Protein AF-A0A2N5K3G8-F1 (afdb_monomer)

Structure (mmCIF, N/CA/C/O backbone):
data_AF-A0A2N5K3G8-F1
#
_entry.id   AF-A0A2N5K3G8-F1
#
loop_
_atom_site.group_PDB
_atom_site.id
_atom_site.type_symbol
_atom_site.label_atom_id
_atom_site.label_alt_id
_atom_site.label_comp_id
_atom_site.label_asym_id
_atom_site.label_entity_id
_atom_site.label_seq_id
_atom_site.pdbx_PDB_ins_code
_atom_site.Cartn_x
_atom_site.Cartn_y
_atom_site.Cartn_z
_atom_site.occupancy
_atom_site.B_iso_or_equiv
_atom_site.auth_seq_id
_atom_site.auth_comp_id
_atom_site.auth_asym_id
_atom_site.auth_atom_id
_atom_site.pdbx_PDB_model_num
ATOM 1 N N . MET A 1 1 ? 8.090 -14.685 31.778 1.00 27.84 1 MET A N 1
ATOM 2 C CA . MET A 1 1 ? 7.435 -14.568 30.461 1.00 27.84 1 MET A CA 1
ATOM 3 C C . MET A 1 1 ? 8.268 -13.608 29.645 1.00 27.84 1 MET A C 1
ATOM 5 O O . MET A 1 1 ? 8.287 -12.426 29.957 1.00 27.84 1 MET A O 1
ATOM 9 N N . THR A 1 2 ? 9.047 -14.143 28.714 1.00 22.61 2 THR A N 1
ATOM 10 C CA . THR A 1 2 ? 9.842 -13.381 27.748 1.00 22.61 2 THR A CA 1
ATO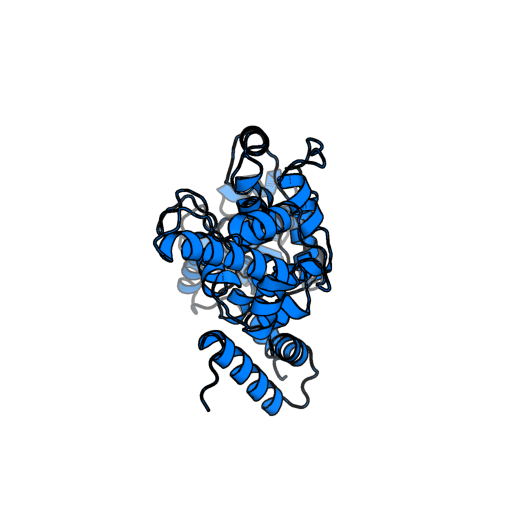M 11 C C . THR A 1 2 ? 8.922 -12.908 26.625 1.00 22.61 2 THR A C 1
ATOM 13 O O . THR A 1 2 ? 8.065 -13.664 26.178 1.00 22.61 2 THR A O 1
ATOM 16 N N . VAL A 1 3 ? 9.042 -11.638 26.238 1.00 23.36 3 VAL A N 1
ATOM 17 C CA . VAL A 1 3 ? 8.181 -10.997 25.232 1.00 23.36 3 VAL A CA 1
ATOM 18 C C . VAL A 1 3 ? 8.909 -11.044 23.890 1.00 23.36 3 VAL A C 1
ATOM 20 O O . VAL A 1 3 ? 10.042 -10.572 23.806 1.00 23.36 3 VAL A O 1
ATOM 23 N N . HIS A 1 4 ? 8.286 -11.604 22.853 1.00 27.48 4 HIS A N 1
ATOM 24 C CA . HIS A 1 4 ? 8.868 -11.673 21.509 1.00 27.48 4 HIS A CA 1
ATOM 25 C C . HIS A 1 4 ? 9.097 -10.246 20.968 1.00 27.48 4 HIS A C 1
ATOM 27 O O . HIS A 1 4 ? 8.243 -9.379 21.167 1.00 27.48 4 HIS A O 1
ATOM 33 N N . PRO A 1 5 ? 10.176 -9.958 20.213 1.00 25.81 5 PRO A N 1
ATOM 34 C CA . PRO A 1 5 ? 10.304 -8.665 19.531 1.00 25.81 5 PRO A CA 1
ATOM 35 C C . PRO A 1 5 ? 9.145 -8.372 18.562 1.00 25.81 5 PRO A C 1
ATOM 37 O O . PRO A 1 5 ? 8.788 -7.213 18.357 1.00 25.81 5 PRO A O 1
ATOM 40 N N . SER A 1 6 ? 8.500 -9.416 18.025 1.00 26.19 6 SER A N 1
ATOM 41 C CA . SER A 1 6 ? 7.255 -9.286 17.275 1.00 26.19 6 SER A CA 1
ATOM 42 C C . SER A 1 6 ? 6.063 -9.002 18.199 1.00 26.19 6 SER A C 1
ATOM 44 O O . SER A 1 6 ? 5.270 -8.151 17.836 1.00 26.19 6 SER A O 1
ATOM 46 N N . ASP A 1 7 ? 5.969 -9.552 19.416 1.00 27.27 7 ASP A N 1
ATOM 47 C CA . ASP A 1 7 ? 4.927 -9.207 20.409 1.00 27.27 7 ASP A CA 1
ATOM 48 C C . ASP A 1 7 ? 5.024 -7.748 20.886 1.00 27.27 7 ASP A C 1
ATOM 50 O O . ASP A 1 7 ? 4.000 -7.103 21.114 1.00 27.27 7 ASP A O 1
ATOM 54 N N . VAL A 1 8 ? 6.228 -7.168 20.956 1.00 27.50 8 VAL A N 1
ATOM 55 C CA . VAL A 1 8 ? 6.403 -5.715 21.176 1.00 27.50 8 VAL A CA 1
ATOM 56 C C . VAL A 1 8 ? 5.794 -4.894 20.017 1.00 27.50 8 VAL A C 1
ATOM 58 O O . VAL A 1 8 ? 5.363 -3.757 20.214 1.00 27.50 8 VAL A O 1
ATOM 61 N N . LEU A 1 9 ? 5.681 -5.483 18.819 1.00 24.11 9 LEU A N 1
ATOM 62 C CA . LEU A 1 9 ? 5.138 -4.879 17.591 1.00 24.11 9 LEU A CA 1
ATOM 63 C C . LEU A 1 9 ? 3.720 -5.381 17.198 1.00 24.11 9 LEU A C 1
ATOM 65 O O . LEU A 1 9 ? 3.090 -4.787 16.312 1.00 24.11 9 LEU A O 1
ATOM 69 N N . GLN A 1 10 ? 3.215 -6.441 17.843 1.00 25.53 10 GLN A N 1
ATOM 70 C CA . GLN A 1 10 ? 1.958 -7.166 17.565 1.00 25.53 10 GLN A CA 1
ATOM 71 C C . GLN A 1 10 ? 1.006 -7.234 18.776 1.00 25.53 10 GLN A C 1
ATOM 73 O O . GLN A 1 10 ? -0.175 -7.529 18.604 1.00 25.53 10 GLN A O 1
ATOM 78 N N . GLY A 1 11 ? 1.457 -6.888 19.990 1.00 22.05 11 GLY A N 1
ATOM 79 C CA . GLY A 1 11 ? 0.611 -6.777 21.192 1.00 22.05 11 GLY A CA 1
ATOM 80 C C . GLY A 1 11 ? -0.488 -5.707 21.086 1.00 22.05 11 GLY A C 1
ATOM 81 O O . GLY A 1 11 ? -1.426 -5.671 21.879 1.00 22.05 11 GLY A O 1
ATOM 82 N N . TYR A 1 12 ? -0.408 -4.870 20.052 1.00 27.14 12 TYR A N 1
ATOM 83 C CA . TYR A 1 12 ? -1.531 -4.157 19.454 1.00 27.14 12 TYR A CA 1
ATOM 84 C C . TYR A 1 12 ? -1.728 -4.700 18.033 1.00 27.14 12 TYR A C 1
ATOM 86 O O . TYR A 1 12 ? -0.719 -4.949 17.382 1.00 27.14 12 TYR A O 1
ATOM 94 N N . ARG A 1 13 ? -2.979 -4.709 17.523 1.00 30.67 13 ARG A N 1
ATOM 95 C CA . ARG A 1 13 ? -3.429 -4.886 16.105 1.00 30.67 13 ARG A CA 1
ATOM 96 C C . ARG A 1 13 ? -4.174 -6.205 15.797 1.00 30.67 13 ARG A C 1
ATOM 98 O O . ARG A 1 13 ? -3.606 -7.121 15.216 1.00 30.67 13 ARG A O 1
ATOM 105 N N . ILE A 1 14 ? -5.501 -6.230 15.979 1.00 25.20 14 ILE A N 1
ATOM 106 C CA . ILE A 1 14 ? -6.394 -7.138 15.220 1.00 25.20 14 ILE A CA 1
ATOM 107 C C . ILE A 1 14 ? -7.606 -6.364 14.671 1.00 25.20 14 ILE A C 1
ATOM 109 O O . ILE A 1 14 ? -8.130 -5.457 15.309 1.00 25.20 14 ILE A O 1
ATOM 113 N N . GLY A 1 15 ? -8.046 -6.726 13.459 1.00 25.48 15 GLY A N 1
ATOM 114 C CA . GLY A 1 15 ? -9.454 -6.647 13.039 1.00 25.48 15 GLY A CA 1
ATOM 115 C C . GLY A 1 15 ? -9.999 -5.274 12.630 1.00 25.48 15 GLY A C 1
ATOM 116 O O . GLY A 1 15 ? -10.398 -4.493 13.487 1.00 25.48 15 GLY A O 1
ATOM 117 N N . SER A 1 16 ? -10.030 -4.975 11.327 1.00 27.02 16 SER A N 1
ATOM 118 C CA . SER A 1 16 ? -10.659 -3.783 10.723 1.00 27.02 16 SER A CA 1
ATOM 119 C C . SER A 1 16 ? -11.930 -4.163 10.024 1.00 27.02 16 SER A C 1
ATOM 121 O O . SER A 1 16 ? -11.991 -5.214 9.395 1.00 27.02 16 SER A O 1
ATOM 123 N N . ARG A 1 17 ? -12.883 -3.240 10.021 1.00 23.84 17 ARG A N 1
ATOM 124 C CA . ARG A 1 17 ? -14.010 -3.278 9.107 1.00 23.84 17 ARG A CA 1
ATOM 125 C C . ARG A 1 17 ? -14.472 -1.802 8.952 1.00 23.84 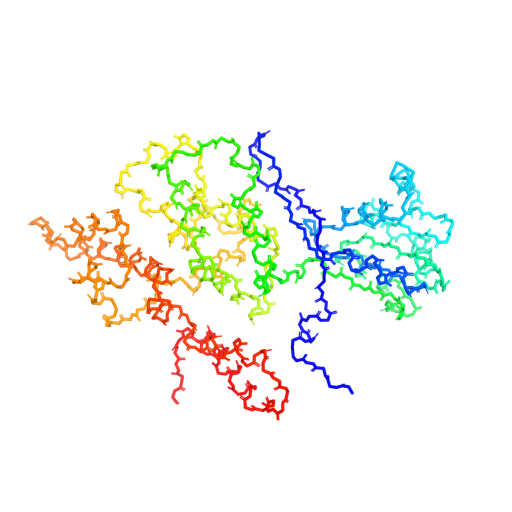17 ARG A C 1
ATOM 127 O O . ARG A 1 17 ? -14.810 -1.163 9.937 1.00 23.84 17 ARG A O 1
ATOM 134 N N . GLN A 1 18 ? -14.366 -1.268 7.727 1.00 23.83 18 GLN A N 1
ATOM 135 C CA . GLN A 1 18 ? -14.719 0.074 7.180 1.00 23.83 18 GLN A CA 1
ATOM 136 C C . GLN A 1 18 ? -14.379 1.389 7.927 1.00 23.83 18 GLN A C 1
ATOM 138 O O . GLN A 1 18 ? -15.110 1.831 8.814 1.00 23.83 18 GLN A O 1
ATOM 143 N N . ALA A 1 19 ? -13.463 2.175 7.354 1.00 24.23 19 ALA A N 1
ATOM 144 C CA . ALA A 1 19 ? -13.886 3.501 6.902 1.00 24.23 19 ALA A CA 1
ATOM 145 C C . ALA A 1 19 ? -13.301 3.883 5.526 1.00 24.23 19 ALA A C 1
ATOM 147 O O . ALA A 1 19 ? -12.289 3.368 5.060 1.00 24.23 19 ALA A O 1
ATOM 148 N N . VAL A 1 20 ? -14.084 4.737 4.875 1.00 22.28 20 VAL A N 1
ATOM 149 C CA . VAL A 1 20 ? -14.059 5.336 3.529 1.00 22.28 20 VAL A CA 1
ATOM 150 C C . VAL A 1 20 ? -14.807 6.664 3.792 1.00 22.28 20 VAL A C 1
ATOM 152 O O . VAL A 1 20 ? -15.703 6.666 4.634 1.00 22.28 20 VAL A O 1
ATOM 155 N N . VAL A 1 21 ? -14.493 7.853 3.288 1.00 25.22 21 VAL A N 1
ATOM 156 C CA . VAL A 1 21 ? -14.106 8.337 1.949 1.00 25.22 21 VAL A CA 1
ATOM 157 C C . VAL A 1 21 ? -13.041 9.463 2.165 1.00 25.22 21 VAL A C 1
ATOM 159 O O . VAL A 1 21 ? -12.707 9.756 3.314 1.00 25.22 21 VAL A O 1
ATOM 162 N N . GLU A 1 22 ? -12.373 10.109 1.200 1.00 21.44 22 GLU A N 1
ATOM 163 C CA . GLU A 1 22 ? -12.615 10.289 -0.236 1.00 21.44 22 GLU A CA 1
ATOM 164 C C . GLU A 1 22 ? -11.333 10.144 -1.082 1.00 21.44 22 GLU A C 1
ATOM 166 O O . GLU A 1 22 ? -10.249 10.531 -0.655 1.00 21.44 22 GLU A O 1
ATOM 171 N N . LEU A 1 23 ? -11.497 9.625 -2.302 1.00 20.62 23 LEU A N 1
ATOM 172 C CA . LEU A 1 23 ? -11.281 10.352 -3.560 1.00 20.62 23 LEU A CA 1
ATOM 173 C C . LEU A 1 23 ? -12.506 9.988 -4.413 1.00 20.62 23 LEU A C 1
ATOM 175 O O . LEU A 1 23 ? -12.614 8.849 -4.865 1.00 20.62 23 LEU A O 1
ATOM 179 N N . GLN A 1 24 ? -13.481 10.891 -4.544 1.00 21.73 24 GLN A N 1
ATOM 180 C CA . GLN A 1 24 ? -14.701 10.643 -5.320 1.00 21.73 24 GLN A CA 1
ATOM 181 C C . GLN A 1 24 ? -14.729 11.497 -6.588 1.00 21.73 24 GLN A C 1
ATOM 183 O O . GLN A 1 24 ? -14.830 12.718 -6.528 1.00 21.73 24 GLN A O 1
ATOM 188 N N . GLN A 1 25 ? -14.784 10.830 -7.741 1.00 23.30 25 GLN A N 1
ATOM 189 C CA . GLN A 1 25 ? -15.831 11.173 -8.704 1.00 23.30 25 GLN A CA 1
ATOM 190 C C . GLN A 1 25 ? -17.082 10.364 -8.329 1.00 23.30 25 GLN A C 1
ATOM 192 O O . GLN A 1 25 ? -16.969 9.241 -7.834 1.00 23.30 25 GLN A O 1
ATOM 197 N N . ALA A 1 26 ? -18.263 10.956 -8.505 1.00 23.45 26 ALA A N 1
ATOM 198 C CA . ALA A 1 26 ? -19.491 10.617 -7.772 1.00 23.45 26 ALA A CA 1
ATOM 199 C C . ALA A 1 26 ? -20.151 9.250 -8.089 1.00 23.45 26 ALA A C 1
ATOM 201 O O . ALA A 1 26 ? -21.279 9.011 -7.667 1.00 23.45 26 ALA A O 1
ATOM 202 N N . GLU A 1 27 ? -19.478 8.355 -8.817 1.00 23.03 27 GLU A N 1
ATOM 203 C CA . GLU A 1 27 ? -20.094 7.173 -9.447 1.00 23.03 27 GLU A CA 1
ATOM 204 C C . GLU A 1 27 ? -19.500 5.820 -8.998 1.00 23.03 27 GLU A C 1
ATOM 206 O O . GLU A 1 27 ? -20.028 4.771 -9.362 1.00 23.03 27 GLU A O 1
ATOM 211 N N . TYR A 1 28 ? -18.439 5.803 -8.176 1.00 26.39 28 TYR A N 1
ATOM 212 C CA . TYR A 1 28 ? -17.702 4.569 -7.849 1.00 26.39 28 TYR A CA 1
ATOM 213 C C . TYR A 1 28 ? -17.958 4.025 -6.423 1.00 26.39 28 TYR A C 1
ATOM 215 O O . TYR A 1 28 ? -17.823 4.775 -5.451 1.00 26.39 28 TYR A O 1
ATOM 223 N N . PRO A 1 29 ? -18.280 2.721 -6.241 1.00 26.62 29 PRO A N 1
ATOM 224 C CA . PRO A 1 29 ? -18.580 2.165 -4.917 1.00 26.62 29 PRO A CA 1
ATOM 225 C C . PRO A 1 29 ? -17.340 1.734 -4.113 1.00 26.62 29 PRO A C 1
ATOM 227 O O . PRO A 1 29 ? -16.322 1.313 -4.660 1.00 26.62 29 PRO A O 1
ATOM 230 N N . ALA A 1 30 ? -17.475 1.749 -2.785 1.00 28.22 30 ALA A N 1
ATOM 231 C CA . ALA A 1 30 ? -16.418 1.414 -1.829 1.00 28.22 30 ALA A CA 1
ATOM 232 C C . ALA 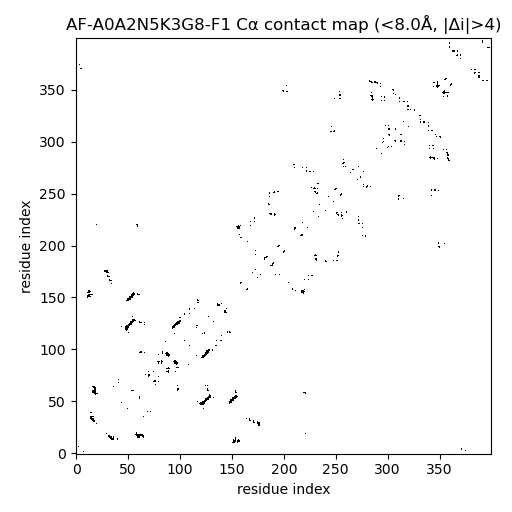A 1 30 ? -15.874 -0.031 -1.923 1.00 28.22 30 ALA A C 1
ATOM 234 O O . ALA A 1 30 ? -16.609 -0.987 -2.181 1.00 28.22 30 ALA A O 1
ATOM 235 N N . ILE A 1 31 ? -14.582 -0.180 -1.605 1.00 28.86 31 ILE A N 1
ATOM 236 C CA . ILE A 1 31 ? -13.894 -1.460 -1.370 1.00 28.86 31 ILE A CA 1
ATOM 237 C C . ILE A 1 31 ? -14.035 -1.864 0.106 1.00 28.86 31 ILE A C 1
ATOM 239 O O . ILE A 1 31 ? -13.958 -1.024 1.006 1.00 28.86 31 ILE A O 1
ATOM 243 N N . HIS A 1 32 ? -14.234 -3.158 0.370 1.00 34.91 32 HIS A N 1
ATOM 244 C CA . HIS A 1 32 ? -14.382 -3.714 1.718 1.00 34.91 32 HIS A CA 1
ATOM 245 C C . HIS A 1 32 ? -13.476 -4.931 1.908 1.00 34.91 32 HIS A C 1
ATOM 247 O O . HIS A 1 32 ? -13.336 -5.746 1.001 1.00 34.91 32 HIS A O 1
ATOM 253 N N . ILE A 1 33 ? -12.871 -5.040 3.093 1.00 34.97 33 ILE A N 1
ATOM 254 C CA . ILE A 1 33 ? -11.883 -6.066 3.441 1.00 34.97 33 ILE A CA 1
ATOM 255 C C . ILE A 1 33 ? -12.229 -6.627 4.824 1.00 34.97 33 ILE A C 1
ATOM 257 O O . ILE A 1 33 ? -12.564 -5.859 5.731 1.00 34.97 33 ILE A O 1
ATOM 261 N N . ASP A 1 34 ? -12.159 -7.950 4.974 1.00 39.31 34 ASP A N 1
ATOM 262 C CA . ASP A 1 34 ? -12.695 -8.677 6.126 1.00 39.31 34 ASP A CA 1
ATOM 263 C C . ASP A 1 34 ? -11.615 -9.334 6.998 1.00 39.31 34 ASP A C 1
ATOM 265 O O . ASP A 1 34 ? -11.196 -10.469 6.769 1.00 39.31 34 ASP A O 1
ATOM 269 N N . PHE A 1 35 ? -11.163 -8.618 8.023 1.00 44.94 35 PHE A N 1
ATOM 270 C CA . PHE A 1 35 ? -10.163 -9.119 8.967 1.00 44.94 35 PHE A CA 1
ATOM 271 C C . PHE A 1 35 ? -10.819 -9.943 10.096 1.00 44.94 35 PHE A C 1
ATOM 273 O O . PHE A 1 35 ? -12.007 -9.789 10.360 1.00 44.94 35 PHE A O 1
ATOM 280 N N . LYS A 1 36 ? -10.039 -10.760 10.831 1.00 46.41 36 LYS A N 1
ATOM 281 C CA . LYS A 1 36 ? -10.483 -11.703 11.899 1.00 46.41 36 LYS A CA 1
ATOM 282 C C . LYS A 1 36 ? -11.096 -11.070 13.182 1.00 46.41 36 LYS A C 1
ATOM 284 O O . LYS A 1 36 ? -10.902 -11.565 14.287 1.00 46.41 36 LYS A O 1
ATOM 289 N N . VAL A 1 37 ? -11.873 -9.996 13.048 1.00 48.41 37 VAL A N 1
ATOM 290 C CA . VAL A 1 37 ? -12.645 -9.297 14.096 1.00 48.41 37 VAL A CA 1
ATOM 291 C C . VAL A 1 37 ? -13.553 -10.241 14.883 1.00 48.41 37 VAL A C 1
ATOM 293 O O . VAL A 1 37 ? -13.728 -10.071 16.084 1.00 48.41 37 VAL A O 1
ATOM 296 N N . LEU A 1 38 ? -14.121 -11.248 14.216 1.00 46.41 38 LEU A N 1
ATOM 297 C CA . LEU A 1 38 ? -15.030 -12.216 14.833 1.00 46.41 38 LEU A CA 1
ATOM 298 C C . LEU A 1 38 ? -14.368 -12.999 15.985 1.00 46.41 38 LEU A C 1
ATOM 300 O O . LEU A 1 38 ? -15.057 -13.376 16.927 1.00 46.41 38 LEU A O 1
ATOM 304 N N . GLY A 1 39 ? -13.037 -13.168 15.967 1.00 50.44 39 GLY A N 1
ATOM 305 C CA . GLY A 1 39 ? -12.293 -13.739 17.097 1.00 50.44 39 GLY A CA 1
ATOM 306 C C . GLY A 1 39 ? -12.338 -12.847 18.340 1.00 50.44 39 GLY A C 1
ATOM 307 O O . GLY A 1 39 ? -12.640 -13.328 19.424 1.00 50.44 39 GLY A O 1
ATOM 308 N N . LEU A 1 40 ? -12.168 -11.531 18.168 1.00 52.16 40 LEU A N 1
ATOM 309 C CA . LEU A 1 40 ? -12.298 -10.559 19.259 1.00 52.16 40 LEU A CA 1
ATOM 310 C C . LEU A 1 40 ? -13.714 -10.564 19.856 1.00 52.16 40 LEU A C 1
ATOM 312 O O . LEU A 1 40 ? -13.871 -10.459 21.067 1.00 52.16 40 LEU A O 1
ATOM 316 N N . ILE A 1 41 ? -14.748 -10.693 19.018 1.00 51.56 41 ILE A N 1
ATOM 317 C CA . ILE A 1 41 ? -16.139 -10.799 19.484 1.00 51.56 41 ILE A CA 1
ATOM 318 C C . ILE A 1 41 ? -16.311 -12.036 20.376 1.00 51.56 41 ILE A C 1
ATOM 320 O O . ILE A 1 41 ? -16.908 -11.936 21.448 1.00 51.56 41 ILE A O 1
ATOM 324 N N . HIS A 1 42 ? -15.727 -13.169 19.978 1.00 53.72 42 HIS A N 1
ATOM 325 C CA . HIS A 1 42 ? -15.722 -14.381 20.790 1.00 53.72 42 HIS A CA 1
ATOM 326 C C . HIS A 1 42 ? -14.945 -14.190 22.104 1.00 53.72 42 HIS A C 1
ATOM 328 O O . HIS A 1 42 ? -15.462 -14.533 23.162 1.00 53.72 42 HIS A O 1
ATOM 334 N N . ASP A 1 43 ? -13.761 -13.570 22.076 1.00 57.84 43 ASP A N 1
ATOM 335 C CA . ASP A 1 43 ? -12.966 -13.294 23.282 1.00 57.84 43 ASP A CA 1
ATOM 336 C C . ASP A 1 43 ? -13.705 -12.386 24.281 1.00 57.84 43 ASP A C 1
ATOM 338 O O . ASP A 1 43 ? -13.699 -12.665 25.481 1.00 57.84 43 ASP A O 1
ATOM 342 N N . ILE A 1 44 ? -14.395 -11.341 23.800 1.00 56.62 44 ILE A N 1
ATOM 343 C CA . ILE A 1 44 ? -15.231 -10.451 24.627 1.00 56.62 44 ILE A CA 1
ATOM 344 C C . ILE A 1 44 ? -16.382 -11.234 25.280 1.00 56.62 44 ILE A C 1
ATOM 346 O O . ILE A 1 44 ? -16.674 -11.033 26.458 1.00 56.62 44 ILE A O 1
ATOM 350 N N . GLN A 1 45 ? -17.027 -12.141 24.539 1.00 56.25 45 GLN A N 1
ATOM 351 C CA . GLN A 1 45 ? -18.118 -12.977 25.056 1.00 56.25 45 GLN A CA 1
ATOM 352 C C . GLN A 1 45 ? -17.630 -14.026 26.069 1.00 56.25 45 GLN A C 1
ATOM 354 O O . GLN A 1 45 ? -18.293 -14.255 27.079 1.00 56.25 45 GLN A O 1
ATOM 359 N N . GLN A 1 46 ? -16.469 -14.645 25.833 1.00 59.62 46 GLN A N 1
ATOM 360 C CA . GLN A 1 46 ? -15.885 -15.667 26.712 1.00 59.62 46 GLN A CA 1
ATOM 361 C C . GLN A 1 46 ? -15.194 -15.076 27.958 1.00 59.62 46 GLN A C 1
ATOM 363 O O . GLN A 1 46 ? -14.875 -15.813 28.893 1.00 59.62 46 GLN A O 1
ATOM 368 N N . ARG A 1 47 ? -14.960 -13.756 28.005 1.00 59.44 47 ARG A N 1
ATOM 369 C CA . ARG A 1 47 ? -14.331 -13.045 29.136 1.00 59.44 47 ARG A CA 1
ATOM 370 C C . ARG A 1 47 ? -15.231 -11.918 29.672 1.00 59.44 47 ARG A C 1
ATOM 372 O O . ARG A 1 47 ? -14.881 -10.740 29.553 1.00 59.44 47 ARG A O 1
ATOM 379 N N . PRO A 1 48 ? -16.377 -12.252 30.300 1.00 53.06 48 PRO A N 1
ATOM 380 C CA . PRO A 1 48 ? -17.313 -11.260 30.824 1.00 53.06 48 PRO A CA 1
ATOM 381 C C . PRO A 1 48 ? -16.636 -10.289 31.805 1.00 53.06 48 PRO A C 1
ATOM 383 O O . PRO A 1 48 ? -16.002 -10.694 32.781 1.00 53.06 48 PRO A O 1
ATOM 386 N N . GLY A 1 49 ? -16.791 -8.985 31.554 1.00 54.62 49 GLY A N 1
ATOM 387 C CA . GLY A 1 49 ? -16.142 -7.919 32.323 1.00 54.62 49 GLY A CA 1
ATOM 388 C C . GLY A 1 49 ? -14.834 -7.376 31.738 1.00 54.62 49 GLY A C 1
ATOM 389 O O . GLY A 1 49 ? -14.140 -6.641 32.443 1.00 54.62 49 GLY A O 1
ATOM 390 N N . GLN A 1 50 ? -14.485 -7.711 30.489 1.00 64.06 50 GLN A N 1
ATOM 391 C CA . GLN A 1 50 ? -13.526 -6.925 29.710 1.00 64.06 50 GLN A CA 1
ATOM 392 C C . GLN A 1 50 ? -14.239 -5.788 28.972 1.00 64.06 50 GLN A C 1
ATOM 394 O O . GLN A 1 50 ? -15.183 -6.002 28.211 1.00 64.06 50 GLN A O 1
ATOM 399 N N . ALA A 1 51 ? -13.751 -4.570 29.183 1.00 73.00 51 ALA A N 1
ATOM 400 C CA . ALA A 1 51 ? -14.142 -3.414 28.392 1.00 73.00 51 ALA A CA 1
ATOM 401 C C . ALA A 1 51 ? -13.197 -3.258 27.192 1.00 73.00 51 ALA A C 1
ATOM 403 O O . ALA A 1 51 ? -12.021 -3.606 27.277 1.00 73.00 51 ALA A O 1
ATOM 404 N N . VAL A 1 52 ? -13.682 -2.706 26.083 1.00 75.06 52 VAL A N 1
ATOM 405 C CA . VAL A 1 52 ? -12.911 -2.520 24.851 1.00 75.06 52 VAL A CA 1
ATOM 406 C C . VAL A 1 52 ? -13.024 -1.083 24.365 1.00 75.06 52 VAL A C 1
ATOM 408 O O . VAL A 1 52 ? -14.118 -0.558 24.166 1.00 75.06 52 VAL A O 1
ATOM 411 N N . ILE A 1 53 ? -11.875 -0.456 24.124 1.00 74.88 53 ILE A N 1
ATOM 412 C CA . ILE A 1 53 ? -11.775 0.839 23.454 1.00 74.88 53 ILE A CA 1
ATOM 413 C C . ILE A 1 53 ? -11.210 0.613 22.050 1.00 74.88 53 ILE A C 1
ATOM 415 O O . ILE A 1 53 ? -10.064 0.193 21.896 1.00 74.88 53 ILE A O 1
ATOM 419 N N . LEU A 1 54 ? -11.994 0.928 21.020 1.00 74.00 54 LEU A N 1
ATOM 420 C CA . LEU A 1 54 ? -11.529 1.008 19.637 1.00 74.00 54 LEU A CA 1
ATOM 421 C C . LEU A 1 54 ? -11.010 2.427 19.380 1.00 74.00 54 LEU A C 1
ATOM 423 O O . LEU A 1 54 ? -11.775 3.390 19.450 1.00 74.00 54 LEU A O 1
ATOM 427 N N . THR A 1 55 ? -9.722 2.568 19.069 1.00 74.81 55 THR A N 1
ATOM 428 C CA . THR A 1 55 ? -9.084 3.870 18.807 1.00 74.81 55 THR A CA 1
ATOM 429 C C . THR A 1 55 ? -8.391 3.923 17.446 1.00 74.81 55 THR A C 1
ATOM 431 O O . THR A 1 55 ? -8.221 2.898 16.800 1.00 74.81 55 THR A O 1
ATOM 434 N N . GLY A 1 56 ? -8.048 5.111 16.957 1.00 65.50 56 GLY A N 1
ATOM 435 C CA . GLY A 1 56 ? -7.419 5.317 15.646 1.00 65.50 56 GLY A CA 1
ATOM 436 C C . GLY A 1 56 ? -7.891 6.604 14.972 1.00 65.50 56 GLY A C 1
ATOM 437 O O . GLY A 1 56 ? -8.662 7.371 15.548 1.00 65.50 56 GLY A O 1
ATOM 438 N N . THR A 1 57 ? -7.487 6.830 13.732 1.00 66.50 57 THR A N 1
ATOM 439 C CA . THR A 1 57 ? -7.831 7.997 12.909 1.00 66.50 57 THR A CA 1
ATOM 440 C C . THR A 1 57 ? -9.225 7.896 12.260 1.00 66.50 57 THR A C 1
ATOM 442 O O . THR A 1 57 ? -9.947 6.892 12.387 1.00 66.50 57 THR A O 1
ATOM 445 N N . ALA A 1 58 ? -9.639 8.966 11.574 1.00 60.88 58 ALA A N 1
ATOM 446 C CA . ALA A 1 58 ? -10.837 8.994 10.737 1.00 60.88 58 ALA A CA 1
ATOM 447 C C . ALA A 1 58 ? -10.585 8.228 9.419 1.00 60.88 58 ALA A C 1
ATOM 449 O O . ALA A 1 58 ? -10.093 8.773 8.431 1.00 60.88 58 ALA A O 1
ATOM 450 N N . GLY A 1 59 ? -10.901 6.932 9.421 1.00 56.06 59 GLY A N 1
ATOM 451 C CA . GLY A 1 59 ? -10.558 6.014 8.326 1.00 56.06 59 GLY A CA 1
ATOM 452 C C . GLY A 1 59 ? -10.444 4.543 8.743 1.00 56.06 59 GLY A C 1
ATOM 453 O O . GLY A 1 59 ? -10.620 3.656 7.915 1.00 56.06 59 GLY A O 1
ATOM 454 N N . ASP A 1 60 ? -10.242 4.259 10.034 1.00 57.38 60 ASP A N 1
ATOM 455 C CA . ASP A 1 60 ? -9.643 2.972 10.438 1.00 57.38 60 ASP A CA 1
ATOM 456 C C . ASP A 1 60 ? -10.595 1.827 10.829 1.00 57.38 60 ASP A C 1
ATOM 458 O O . ASP A 1 60 ? -10.142 0.742 11.216 1.00 57.38 60 ASP A O 1
ATOM 462 N N . GLY A 1 61 ? -11.913 2.026 10.753 1.00 63.53 61 GLY A N 1
ATOM 463 C CA . GLY A 1 61 ? -12.879 0.951 11.021 1.00 63.53 61 GLY A CA 1
ATOM 464 C C . GLY A 1 61 ? -13.701 1.026 12.303 1.00 63.53 61 GLY A C 1
ATOM 465 O O . GLY A 1 61 ? -14.527 0.149 12.522 1.00 63.53 61 GLY A O 1
ATOM 466 N N . LYS A 1 62 ? -13.507 2.030 13.166 1.00 73.56 62 LYS A N 1
ATOM 467 C CA . LYS A 1 62 ? -14.116 2.047 14.515 1.00 73.56 62 LYS A CA 1
ATOM 468 C C . LYS A 1 62 ? -15.633 1.827 14.493 1.00 73.56 62 LYS A C 1
ATOM 470 O O . LYS A 1 62 ? -16.135 0.881 15.090 1.00 73.56 62 LYS A O 1
ATOM 475 N N . THR A 1 63 ? -16.349 2.664 13.747 1.00 74.25 63 THR A N 1
ATOM 476 C CA . THR A 1 63 ? -17.815 2.714 13.763 1.00 74.25 63 THR A CA 1
ATOM 477 C C . THR A 1 63 ? -18.463 1.463 13.165 1.00 74.25 63 THR A C 1
ATOM 479 O O . THR A 1 63 ? -19.433 0.957 13.719 1.00 74.25 63 THR A O 1
ATOM 482 N N . TYR A 1 64 ? -17.933 0.911 12.068 1.00 71.19 64 TYR A N 1
ATOM 483 C CA . TYR A 1 64 ? -18.522 -0.282 11.449 1.00 71.19 64 TYR A CA 1
ATOM 484 C C . TYR A 1 64 ? -18.056 -1.590 12.106 1.00 71.19 64 TYR A C 1
ATOM 486 O O . TYR A 1 64 ? -18.854 -2.521 12.171 1.00 71.19 64 TYR A O 1
ATOM 494 N N . LEU A 1 65 ? -16.862 -1.657 12.714 1.00 68.75 65 LEU A N 1
ATOM 495 C CA . LEU A 1 65 ? -16.556 -2.712 13.695 1.00 68.75 65 LEU A CA 1
ATOM 496 C C . LEU A 1 65 ? -17.586 -2.727 14.821 1.00 68.75 65 LEU A C 1
ATOM 498 O O . LEU A 1 65 ? -18.116 -3.782 15.155 1.00 68.75 65 LEU A O 1
ATOM 502 N N . ALA A 1 66 ? -17.894 -1.554 15.374 1.00 77.50 66 ALA A N 1
ATOM 503 C CA . ALA A 1 66 ? -18.885 -1.434 16.426 1.00 77.50 66 ALA A CA 1
ATOM 504 C C . ALA A 1 66 ? -20.297 -1.807 15.941 1.00 77.50 66 ALA A C 1
ATOM 506 O O . ALA A 1 66 ? -21.016 -2.473 16.675 1.00 77.50 66 ALA A O 1
ATOM 507 N N . TYR A 1 67 ? -20.679 -1.506 14.693 1.00 79.81 67 TYR A N 1
ATOM 508 C CA . TYR A 1 67 ? -21.926 -2.031 14.117 1.00 79.81 67 TYR A CA 1
ATOM 509 C C . TYR A 1 67 ? -21.932 -3.555 13.965 1.00 79.81 67 TYR A C 1
ATOM 511 O O . TYR A 1 67 ? -22.955 -4.172 14.233 1.00 79.81 67 TYR A O 1
ATOM 519 N N . GLN A 1 68 ? -20.816 -4.174 13.573 1.00 71.50 68 GLN A N 1
ATOM 520 C CA . GLN A 1 68 ? -20.714 -5.636 13.509 1.00 71.50 68 GLN A CA 1
ATOM 521 C C . GLN A 1 68 ? -20.792 -6.275 14.901 1.00 71.50 68 GLN A C 1
ATOM 523 O O . GLN A 1 68 ? -21.442 -7.302 15.057 1.00 71.50 68 GLN A O 1
ATOM 528 N N . LEU A 1 69 ? -20.199 -5.643 15.919 1.00 74.50 69 LEU A N 1
ATOM 529 C CA . LEU A 1 69 ? -20.376 -6.010 17.327 1.00 74.50 69 LEU A CA 1
ATOM 530 C C . LEU A 1 69 ? -21.847 -5.893 17.763 1.00 74.50 69 LEU A C 1
ATOM 532 O O . LEU A 1 69 ? -22.381 -6.845 18.315 1.00 74.50 69 LEU A O 1
ATOM 536 N N . VAL A 1 70 ? -22.522 -4.776 17.470 1.00 82.69 70 VAL A N 1
ATOM 537 C CA . VAL A 1 70 ? -23.955 -4.555 17.763 1.00 82.69 70 VAL A CA 1
ATOM 538 C C . VAL A 1 70 ? -24.834 -5.633 17.119 1.00 82.69 70 VAL A C 1
ATOM 540 O O . VAL A 1 70 ? -25.646 -6.248 17.806 1.00 82.69 70 VAL A O 1
ATOM 543 N N . GLU A 1 71 ? -24.630 -5.904 15.827 1.00 80.88 71 GLU A N 1
ATOM 544 C CA . GLU A 1 71 ? -25.360 -6.930 15.072 1.00 80.88 71 GLU A CA 1
ATOM 545 C C . GLU A 1 71 ? -25.103 -8.341 15.643 1.00 80.88 71 GLU A C 1
ATOM 547 O O . GLU A 1 71 ? -26.043 -9.116 15.806 1.00 80.88 71 GLU A O 1
ATOM 552 N N . HIS A 1 72 ? -23.862 -8.666 16.025 1.00 75.12 72 HIS A N 1
ATOM 553 C CA . HIS A 1 72 ? -23.504 -9.975 16.591 1.00 75.12 72 HIS A CA 1
ATOM 554 C C . HIS A 1 72 ? -23.943 -10.164 18.055 1.00 75.12 72 HIS A C 1
ATOM 556 O O . HIS A 1 72 ? -24.137 -11.293 18.501 1.00 75.12 72 HIS A O 1
ATOM 562 N N . LEU A 1 73 ? -24.133 -9.074 18.803 1.00 78.38 73 LEU A N 1
ATOM 563 C CA . LEU A 1 73 ? -24.754 -9.080 20.133 1.00 78.38 73 LEU A CA 1
ATOM 564 C C . LEU A 1 73 ? -26.292 -9.170 20.070 1.00 78.38 73 LEU A C 1
ATOM 566 O O . LEU A 1 73 ? -26.934 -9.219 21.114 1.00 78.38 73 LEU A O 1
ATOM 570 N N . GLY A 1 74 ? -26.891 -9.185 18.871 1.00 83.75 74 GLY A N 1
ATOM 571 C CA . GLY A 1 74 ? -28.345 -9.231 18.687 1.00 83.75 74 GLY A CA 1
ATOM 572 C C . GLY A 1 74 ? -29.066 -7.931 19.066 1.00 83.75 74 GLY A C 1
ATOM 573 O O . GLY A 1 74 ? -30.276 -7.944 19.277 1.00 83.75 74 GLY A O 1
ATOM 574 N N . LEU A 1 75 ? -28.339 -6.815 19.169 1.00 87.06 75 LEU A N 1
ATOM 575 C CA . LEU A 1 75 ? -28.882 -5.522 19.582 1.00 87.06 75 LEU A CA 1
ATOM 576 C C . LEU A 1 75 ? -29.487 -4.767 18.391 1.00 87.06 75 LEU A C 1
ATOM 578 O O . LEU A 1 75 ? -28.912 -4.730 17.301 1.00 87.06 75 LEU A O 1
ATOM 582 N N . ASP A 1 76 ? -30.615 -4.085 18.610 1.00 88.94 76 ASP A N 1
ATOM 583 C CA . ASP A 1 76 ? -31.200 -3.214 17.588 1.00 88.94 76 ASP A CA 1
ATOM 584 C C . ASP A 1 76 ? -30.307 -1.983 17.354 1.00 88.94 76 ASP A C 1
ATOM 586 O O . ASP A 1 76 ? -30.225 -1.049 18.160 1.00 88.94 76 ASP A O 1
ATOM 590 N N . LYS A 1 77 ? -29.668 -1.966 16.185 1.00 86.88 77 LYS A N 1
ATOM 591 C CA . LYS A 1 77 ? -28.825 -0.879 15.686 1.00 86.88 77 LYS A CA 1
ATOM 592 C C . LYS A 1 77 ? -29.517 0.485 15.709 1.00 86.88 77 LYS A C 1
ATOM 594 O O . LYS A 1 77 ? -28.856 1.480 15.997 1.00 86.88 77 LYS A O 1
ATOM 599 N N . ALA A 1 78 ? -30.822 0.561 15.446 1.00 87.88 78 ALA A N 1
ATOM 600 C CA . ALA A 1 78 ? -31.570 1.816 15.487 1.00 87.88 78 ALA A CA 1
ATOM 601 C C . ALA A 1 78 ? -31.731 2.347 16.922 1.00 87.88 78 ALA A C 1
ATOM 603 O O . ALA A 1 78 ? -31.702 3.563 17.132 1.00 87.88 78 ALA A O 1
ATOM 604 N N . VAL A 1 79 ? -31.853 1.459 17.914 1.00 88.62 79 VAL A N 1
ATOM 605 C CA . VAL A 1 79 ? -31.885 1.822 19.340 1.00 88.62 79 VAL A CA 1
ATOM 606 C C . VAL A 1 79 ? -30.502 2.284 19.803 1.00 88.62 79 VAL A C 1
ATOM 608 O O . VAL A 1 79 ? -30.387 3.366 20.383 1.00 88.62 79 VAL A O 1
ATOM 611 N N . VAL A 1 80 ? -29.444 1.531 19.475 1.00 87.56 80 VAL A N 1
ATOM 612 C CA . VAL A 1 80 ? -28.059 1.899 19.824 1.00 87.56 80 VAL A CA 1
ATOM 613 C C . VAL A 1 80 ? -27.671 3.249 19.214 1.00 87.56 80 VAL A C 1
ATOM 615 O O . VAL A 1 80 ? -27.060 4.066 19.902 1.00 87.56 80 VAL A O 1
ATOM 618 N N . LEU A 1 81 ? -28.064 3.523 17.963 1.00 86.56 81 LEU A N 1
ATOM 619 C CA . LEU A 1 81 ? -27.829 4.808 17.293 1.00 86.56 81 LEU A CA 1
ATOM 620 C C . LEU A 1 81 ? -28.549 5.975 17.978 1.00 86.56 81 LEU A C 1
ATOM 622 O O . LEU A 1 81 ? -27.919 6.990 18.265 1.00 86.56 81 LEU A O 1
ATOM 626 N N . LYS A 1 82 ? -29.843 5.832 18.297 1.00 86.19 82 LYS A N 1
ATOM 627 C CA . LYS A 1 82 ? -30.603 6.877 19.011 1.00 86.19 82 LYS A CA 1
ATOM 628 C C . LYS A 1 82 ? -29.980 7.215 20.368 1.00 86.19 82 LYS A C 1
ATOM 630 O O . LYS A 1 82 ? -29.941 8.385 20.742 1.00 86.19 82 LYS A O 1
ATOM 635 N N . ALA A 1 83 ? -29.451 6.217 21.076 1.00 86.62 83 ALA A N 1
ATOM 636 C CA . ALA A 1 83 ? -28.806 6.409 22.373 1.00 86.62 83 ALA A CA 1
ATOM 637 C C . ALA A 1 83 ? -27.476 7.192 22.308 1.00 86.62 83 ALA A C 1
ATOM 639 O O . ALA A 1 83 ? -27.053 7.750 23.320 1.00 86.62 83 ALA A O 1
ATOM 640 N N . GLN A 1 84 ? -26.829 7.314 21.141 1.00 87.12 84 GLN A N 1
ATOM 641 C CA . GLN A 1 84 ? -25.576 8.077 21.019 1.00 87.12 84 GLN A CA 1
ATOM 642 C C . GLN A 1 84 ? -25.768 9.571 21.316 1.00 87.12 84 GLN A C 1
ATOM 644 O O . GLN A 1 84 ? -24.915 10.184 21.956 1.00 87.12 84 GLN A O 1
ATOM 649 N N . HIS A 1 85 ? -26.932 10.139 20.976 1.00 79.50 85 HIS A N 1
ATOM 650 C CA . HIS A 1 85 ? -27.290 11.517 21.341 1.00 79.50 85 HIS A CA 1
ATOM 651 C C . HIS A 1 85 ? -27.398 11.746 22.863 1.00 79.50 85 HIS A C 1
ATOM 653 O O . HIS A 1 85 ? -27.368 12.889 23.309 1.00 79.50 85 HIS A O 1
ATOM 659 N N . LEU A 1 86 ? -27.499 10.673 23.659 1.00 78.69 86 LEU A N 1
ATOM 660 C CA . LEU A 1 86 ? -27.575 10.683 25.125 1.00 78.69 86 LEU A CA 1
ATOM 661 C C . LEU A 1 86 ? -26.268 10.182 25.783 1.00 78.69 86 LEU A C 1
ATOM 663 O O . LEU A 1 86 ? -26.256 9.768 26.945 1.00 78.69 86 LEU A O 1
ATOM 667 N N . GLY A 1 87 ? -25.152 10.196 25.043 1.00 76.69 87 GLY A N 1
ATOM 668 C CA . GLY A 1 87 ? -23.840 9.774 25.545 1.00 76.69 87 GLY A CA 1
ATOM 669 C C . GLY A 1 87 ? -23.653 8.255 25.632 1.00 76.69 87 GLY A C 1
ATOM 670 O O . GLY A 1 87 ? -22.931 7.783 26.512 1.00 76.69 87 GLY A O 1
ATOM 671 N N . GLY A 1 88 ? -24.316 7.503 24.751 1.00 86.75 88 GLY A N 1
ATOM 672 C CA . GLY A 1 88 ? -24.117 6.065 24.562 1.00 86.75 88 GLY A CA 1
ATOM 673 C C . GLY A 1 88 ? -25.294 5.198 25.019 1.00 86.75 88 GLY A C 1
ATOM 674 O O . GLY A 1 88 ? -26.093 5.578 25.879 1.00 86.75 88 GLY A O 1
ATOM 675 N N . TYR A 1 89 ? -25.378 4.006 24.429 1.00 89.81 89 TYR A N 1
ATOM 676 C CA . TYR A 1 89 ? -26.308 2.940 24.809 1.00 89.81 89 TYR A CA 1
ATOM 677 C C . TYR A 1 89 ? -25.887 2.319 26.146 1.00 89.81 89 TYR A C 1
ATOM 679 O O . TYR A 1 89 ? -24.698 2.109 26.367 1.00 89.81 89 TYR A O 1
ATOM 687 N N . ASP A 1 90 ? -26.843 2.053 27.039 1.00 90.75 90 ASP A N 1
ATOM 688 C CA . ASP A 1 90 ? -26.597 1.714 28.451 1.00 90.75 90 ASP A CA 1
ATOM 689 C C . ASP A 1 90 ? -27.784 0.901 29.005 1.00 90.75 90 ASP A C 1
ATOM 691 O O . ASP A 1 90 ? -28.663 1.439 29.676 1.00 90.75 90 ASP A O 1
ATOM 695 N N . GLN A 1 91 ? -27.874 -0.376 28.624 1.00 86.81 91 GLN A N 1
ATOM 696 C CA . GLN A 1 91 ? -28.976 -1.288 28.975 1.00 86.81 91 GLN A CA 1
ATOM 697 C C . GLN A 1 91 ? -28.450 -2.723 29.128 1.00 86.81 91 GLN A C 1
ATOM 699 O O . GLN A 1 91 ? -27.413 -3.059 28.562 1.00 86.81 91 GLN A O 1
ATOM 704 N N . ASP A 1 92 ? -29.137 -3.554 29.917 1.00 83.06 92 ASP A N 1
ATOM 705 C CA . ASP A 1 92 ? -28.926 -5.011 30.030 1.00 83.06 92 ASP A CA 1
ATOM 706 C C . ASP A 1 92 ? -27.466 -5.471 30.240 1.00 83.06 92 ASP A C 1
ATOM 708 O O . ASP A 1 92 ? -27.019 -6.487 29.715 1.00 83.06 92 ASP A O 1
ATOM 712 N N . GLY A 1 93 ? -26.691 -4.711 31.023 1.00 82.31 93 GLY A N 1
ATOM 713 C CA . GLY A 1 93 ? -25.278 -5.019 31.290 1.00 82.31 93 GLY A CA 1
ATOM 714 C C . GLY A 1 93 ? -24.325 -4.707 30.126 1.00 82.31 93 GLY A C 1
ATOM 715 O O . GLY A 1 93 ? -23.149 -5.068 30.182 1.00 82.31 93 GLY A O 1
ATOM 716 N N . VAL A 1 94 ? -24.798 -3.994 29.103 1.00 86.12 94 VAL A N 1
ATOM 717 C CA . VAL A 1 94 ? -24.030 -3.557 27.933 1.00 86.12 94 VAL A CA 1
ATOM 718 C C . VAL A 1 94 ? -23.901 -2.029 27.922 1.00 86.12 94 VAL A C 1
ATOM 720 O O . VAL A 1 94 ? -24.853 -1.311 28.222 1.00 86.12 94 VAL A O 1
ATOM 723 N N . TYR A 1 95 ? -22.717 -1.499 27.608 1.00 89.94 95 TYR A N 1
ATOM 724 C CA . TYR A 1 95 ? -22.497 -0.085 27.284 1.00 89.94 95 TYR A CA 1
ATOM 725 C C . TYR A 1 95 ? -21.856 0.057 25.902 1.00 89.94 95 TYR A C 1
ATOM 727 O O . TYR A 1 95 ? -20.872 -0.628 25.624 1.00 89.94 95 TYR A O 1
ATOM 735 N N . ILE A 1 96 ? -22.382 0.942 25.050 1.00 89.19 96 ILE A N 1
ATOM 736 C CA . ILE A 1 96 ? -21.822 1.216 23.715 1.00 89.19 96 ILE A CA 1
ATOM 737 C C . ILE A 1 96 ? -21.832 2.721 23.415 1.00 89.19 96 ILE A C 1
ATOM 739 O O . ILE A 1 96 ? -22.889 3.302 23.145 1.00 89.19 96 ILE A O 1
ATOM 743 N N . ASP A 1 97 ? -20.642 3.322 23.379 1.00 90.62 97 ASP A N 1
ATOM 744 C CA . ASP A 1 97 ? -20.384 4.655 22.821 1.00 90.62 97 ASP A CA 1
ATOM 745 C C . ASP A 1 97 ? -19.702 4.495 21.449 1.00 90.62 97 ASP A C 1
ATOM 747 O O . ASP A 1 97 ? -18.580 3.992 21.340 1.00 90.62 97 ASP A O 1
ATOM 751 N N . LEU A 1 98 ? -20.415 4.857 20.381 1.00 86.75 98 LEU A N 1
ATOM 752 C CA . LEU A 1 98 ? -19.990 4.703 18.987 1.00 86.75 98 LEU A CA 1
ATOM 753 C C . LEU A 1 98 ? -19.142 5.877 18.482 1.00 86.75 98 LEU A C 1
ATOM 755 O O . LEU A 1 98 ? -18.480 5.726 17.451 1.00 86.75 98 LEU A O 1
ATOM 759 N N . ASP A 1 99 ? -19.151 7.019 19.178 1.00 83.81 99 ASP A N 1
ATOM 760 C CA . ASP A 1 99 ? -18.274 8.148 18.873 1.00 83.81 99 ASP A CA 1
ATOM 761 C C . ASP A 1 99 ? -18.062 9.073 20.086 1.00 83.81 99 ASP A C 1
ATOM 763 O O . ASP A 1 99 ? -18.768 10.064 20.322 1.00 83.81 99 ASP A O 1
ATOM 767 N N . LEU A 1 100 ? -16.980 8.805 20.816 1.00 83.56 100 LEU A N 1
ATOM 768 C CA . LEU A 1 100 ? -16.481 9.671 21.880 1.00 83.56 100 LEU A CA 1
ATOM 769 C C . LEU A 1 100 ? -16.129 11.082 21.371 1.00 83.56 100 LEU A C 1
ATOM 771 O O . LEU A 1 100 ? -16.150 12.051 22.132 1.00 83.56 100 LEU A O 1
ATOM 775 N N . SER A 1 101 ? -15.806 11.207 20.083 1.00 76.62 101 SER A N 1
ATOM 776 C CA . SER A 1 101 ? -15.322 12.434 19.443 1.00 76.62 101 SER A CA 1
ATOM 777 C C . SER A 1 101 ? -16.454 13.375 19.028 1.00 76.62 101 SER A C 1
ATOM 779 O O . SER A 1 101 ? -16.201 14.566 18.865 1.00 76.62 101 SER A O 1
ATOM 781 N N . ALA A 1 102 ? -17.695 12.885 18.932 1.00 73.50 102 ALA A N 1
ATOM 782 C CA . ALA A 1 102 ? -18.874 13.670 18.554 1.00 73.50 102 ALA A CA 1
ATOM 783 C C . ALA A 1 102 ? -19.332 14.696 19.616 1.00 73.50 102 ALA A C 1
ATOM 785 O O . ALA A 1 102 ? -20.333 15.384 19.421 1.00 73.50 102 ALA A O 1
ATOM 786 N N . GLY A 1 103 ? -18.634 14.816 20.753 1.00 73.38 103 GLY A N 1
ATOM 787 C CA . GLY A 1 103 ? -18.994 15.758 21.811 1.00 73.38 103 GLY A CA 1
ATOM 788 C C . GLY A 1 103 ? -17.863 16.073 22.790 1.00 73.38 103 GLY A C 1
ATOM 789 O O . GLY A 1 103 ? -16.795 15.457 22.785 1.00 73.38 103 GLY A O 1
ATOM 790 N N . ALA A 1 104 ? -18.110 17.049 23.664 1.00 81.19 104 ALA A N 1
ATOM 791 C CA . ALA A 1 104 ? -17.186 17.404 24.734 1.00 81.19 104 ALA A CA 1
ATOM 792 C C . ALA A 1 104 ? -17.018 16.252 25.746 1.00 81.19 104 ALA A C 1
ATOM 794 O O . ALA A 1 104 ? -17.957 15.503 26.028 1.00 81.19 104 ALA A O 1
ATOM 795 N N . LEU A 1 105 ? -15.820 16.141 26.328 1.00 84.62 105 LEU A N 1
ATOM 796 C CA . LEU A 1 105 ? -15.582 15.319 27.514 1.00 84.62 105 LEU A CA 1
ATOM 797 C C . LEU A 1 105 ? -15.903 16.169 28.744 1.00 84.62 105 LEU A C 1
ATOM 799 O O . LEU A 1 105 ? -15.033 16.822 29.310 1.00 84.62 105 LEU A O 1
ATOM 803 N N . THR A 1 106 ? -17.183 16.216 29.111 1.00 87.44 106 THR A N 1
ATOM 804 C CA . THR A 1 106 ? -17.614 16.816 30.379 1.00 87.44 106 THR A CA 1
ATOM 805 C C . THR A 1 106 ? -17.237 15.902 31.543 1.00 87.44 106 THR A C 1
ATOM 807 O O . THR A 1 106 ? -17.164 14.682 31.381 1.00 87.44 106 THR A O 1
ATOM 810 N N . ASP A 1 107 ? -17.061 16.456 32.742 1.00 85.88 107 ASP A N 1
ATOM 811 C CA . ASP A 1 107 ? -16.689 15.671 33.932 1.00 85.88 107 ASP A CA 1
ATOM 812 C C . ASP A 1 107 ? -17.767 14.643 34.321 1.00 85.88 107 ASP A C 1
ATOM 814 O O . ASP A 1 107 ? -17.499 13.648 34.990 1.00 85.88 107 ASP A O 1
ATOM 818 N N . GLU A 1 108 ? -19.012 14.856 33.892 1.00 84.81 108 GLU A N 1
ATOM 819 C CA . GLU A 1 108 ? -20.080 13.860 33.966 1.00 84.81 108 GLU A CA 1
ATOM 820 C C . GLU A 1 108 ? -19.852 12.698 32.987 1.00 84.81 108 GLU A C 1
ATOM 822 O O . GLU A 1 108 ? -19.870 11.543 33.414 1.00 84.81 108 GLU A O 1
ATOM 827 N N . ARG A 1 109 ? -19.554 12.976 31.706 1.00 86.75 109 ARG A N 1
ATOM 828 C CA . ARG A 1 109 ? -19.258 11.932 30.708 1.00 86.75 109 ARG A CA 1
ATOM 829 C C . ARG A 1 109 ? -17.999 11.149 31.084 1.00 86.75 109 ARG A C 1
ATOM 831 O O . ARG A 1 109 ? -18.012 9.927 30.996 1.00 86.75 109 ARG A O 1
ATOM 838 N N . VAL A 1 110 ? -16.951 11.818 31.573 1.00 87.88 110 VAL A N 1
ATOM 839 C CA . VAL A 1 110 ? -15.717 11.172 32.062 1.00 87.88 110 VAL A CA 1
ATOM 840 C C . VAL A 1 110 ? -16.004 10.266 33.259 1.00 87.88 110 VAL A C 1
ATOM 842 O O . VAL A 1 110 ? -15.590 9.108 33.244 1.00 87.88 110 VAL A O 1
ATOM 845 N N . ARG A 1 111 ? -16.759 10.734 34.266 1.00 86.88 111 ARG A N 1
ATOM 846 C CA . ARG A 1 111 ? -17.151 9.895 35.414 1.00 86.88 111 ARG A CA 1
ATOM 847 C C . ARG A 1 111 ? -18.007 8.702 34.987 1.00 86.88 111 ARG A C 1
ATOM 849 O O . ARG A 1 111 ? -17.738 7.592 35.436 1.00 86.88 111 ARG A O 1
ATOM 856 N N . ARG A 1 112 ? -18.985 8.893 34.091 1.00 87.62 112 ARG A N 1
ATOM 857 C CA . ARG A 1 112 ? -19.805 7.799 33.539 1.00 87.62 112 ARG A CA 1
ATOM 858 C C . ARG A 1 112 ? -18.937 6.765 32.821 1.00 87.62 112 ARG A C 1
ATOM 860 O O . ARG A 1 112 ? -19.053 5.582 33.126 1.00 87.62 112 ARG A O 1
ATOM 867 N N . LEU A 1 113 ? -18.037 7.209 31.939 1.00 88.62 113 LEU A N 1
ATOM 868 C CA . LEU A 1 113 ? -17.095 6.346 31.219 1.00 88.62 113 LEU A CA 1
ATOM 869 C C . LEU A 1 113 ? -16.184 5.576 32.178 1.00 88.62 113 LEU A C 1
ATOM 871 O O . LEU A 1 113 ? -16.068 4.361 32.056 1.00 88.62 113 LEU A O 1
ATOM 875 N N . HIS A 1 114 ? -15.605 6.241 33.179 1.00 87.44 114 HIS A N 1
ATOM 876 C CA . HIS A 1 114 ? -14.796 5.578 34.200 1.00 87.44 114 HIS A CA 1
ATOM 877 C C . HIS A 1 114 ? -15.592 4.489 34.941 1.00 87.44 114 HIS A C 1
ATOM 879 O O . HIS A 1 114 ? -15.107 3.368 35.090 1.00 87.44 114 HIS A O 1
ATOM 885 N N . THR A 1 115 ? -16.839 4.765 35.338 1.00 87.69 115 THR A N 1
ATOM 886 C CA . THR A 1 115 ? -17.721 3.776 35.981 1.00 87.69 115 THR A CA 1
ATOM 887 C C . THR A 1 115 ? -18.002 2.575 35.069 1.00 87.69 115 THR A C 1
ATOM 889 O O . THR A 1 115 ? -17.808 1.435 35.490 1.00 87.69 115 THR A O 1
ATOM 892 N N . VAL A 1 116 ? -18.402 2.773 33.807 1.00 88.25 116 VAL A N 1
ATOM 893 C CA . VAL A 1 116 ? -18.721 1.641 32.905 1.00 88.25 116 VAL A CA 1
ATOM 894 C C . VAL A 1 116 ? -17.486 0.857 32.445 1.00 88.25 116 VAL A C 1
ATOM 896 O O . VAL A 1 116 ? -17.600 -0.338 32.183 1.00 88.25 116 VAL A O 1
ATOM 899 N N . LEU A 1 117 ? -16.303 1.483 32.395 1.00 84.56 117 LEU A N 1
ATOM 900 C CA . LEU A 1 117 ? -15.020 0.820 32.112 1.00 84.56 117 LEU A CA 1
ATOM 901 C C . LEU A 1 117 ? -14.470 0.031 33.317 1.00 84.56 117 LEU A C 1
ATOM 903 O O . LEU A 1 117 ? -13.656 -0.872 33.130 1.00 84.56 117 LEU A O 1
ATOM 907 N N . THR A 1 118 ? -14.890 0.360 34.544 1.00 83.12 118 THR A N 1
ATOM 908 C CA . THR A 1 118 ? -14.456 -0.324 35.780 1.00 83.12 118 THR A CA 1
ATOM 909 C C . THR A 1 118 ? -15.457 -1.354 36.310 1.00 83.12 118 THR A C 1
ATOM 911 O O . THR A 1 118 ? -15.070 -2.207 37.108 1.00 83.12 118 THR A O 1
ATOM 914 N N . THR A 1 119 ? -16.718 -1.320 35.863 1.00 84.31 119 THR A N 1
ATOM 915 C CA . THR A 1 119 ? -17.782 -2.233 36.320 1.00 84.31 119 THR A CA 1
ATOM 916 C C . THR A 1 119 ? -17.508 -3.686 35.885 1.00 84.31 119 THR A C 1
ATOM 918 O O . THR A 1 119 ? -17.537 -3.973 34.686 1.00 84.31 119 THR A O 1
ATOM 921 N N . PRO A 1 120 ? -17.283 -4.641 36.813 1.00 77.00 120 PRO A N 1
ATOM 922 C CA . PRO A 1 120 ? -17.071 -6.049 36.468 1.00 77.00 120 PRO A CA 1
ATOM 923 C C . PRO A 1 120 ? -18.319 -6.703 35.862 1.00 77.00 120 PRO A C 1
ATOM 925 O O . PRO A 1 120 ? -19.440 -6.324 36.185 1.00 77.00 120 PRO A O 1
ATOM 928 N N . GLY A 1 121 ? -18.129 -7.711 35.007 1.00 74.50 121 GLY A N 1
ATOM 929 C CA . GLY A 1 121 ? -19.223 -8.445 34.352 1.00 74.50 121 GLY A CA 1
ATOM 930 C C . GLY A 1 121 ? -19.988 -7.656 33.280 1.00 74.50 121 GLY A C 1
ATOM 931 O O . GLY A 1 121 ? -20.804 -8.241 32.577 1.00 74.50 121 GLY A O 1
ATOM 932 N N . ARG A 1 122 ? -19.707 -6.357 33.120 1.00 80.50 122 ARG A N 1
ATOM 933 C CA . ARG A 1 122 ? -20.297 -5.495 32.095 1.00 80.50 122 ARG A CA 1
ATOM 934 C C . ARG A 1 122 ? -19.548 -5.639 30.766 1.00 80.50 122 ARG A C 1
ATOM 936 O O . ARG A 1 122 ? -18.318 -5.653 30.759 1.00 80.50 122 ARG A O 1
ATOM 943 N N . LEU A 1 123 ? -20.273 -5.702 29.648 1.00 81.50 123 LEU A N 1
ATOM 944 C CA . LEU A 1 123 ? -19.688 -5.547 28.312 1.00 81.50 123 LEU A CA 1
ATOM 945 C C . LEU A 1 123 ? -19.685 -4.059 27.967 1.00 81.50 123 LEU A C 1
ATOM 947 O O . LEU A 1 123 ? -20.743 -3.441 27.886 1.00 81.50 123 LEU A O 1
ATOM 951 N N . THR A 1 124 ? -18.509 -3.479 27.754 1.00 85.88 124 THR A N 1
ATOM 952 C CA . THR A 1 124 ? -18.361 -2.038 27.506 1.00 85.88 124 THR A CA 1
ATOM 953 C C . THR A 1 124 ? -17.553 -1.826 26.232 1.00 85.88 124 THR A C 1
ATOM 955 O O . THR A 1 124 ? -16.421 -2.288 26.151 1.00 85.88 124 THR A O 1
ATOM 958 N N . LEU A 1 125 ? -18.115 -1.121 25.249 1.00 85.94 125 LEU A N 1
ATOM 959 C CA . LEU A 1 125 ? -17.476 -0.771 23.980 1.00 85.94 125 LEU A CA 1
ATOM 960 C C . LEU A 1 125 ? -17.446 0.753 23.811 1.00 85.94 125 LEU A C 1
ATOM 962 O O . LEU A 1 125 ? -18.482 1.407 23.903 1.00 85.94 125 LEU A O 1
ATOM 966 N N . VAL A 1 126 ? -16.272 1.322 23.535 1.00 87.50 126 VAL A N 1
ATOM 967 C CA . VAL A 1 126 ? -16.101 2.765 23.291 1.00 87.50 126 VAL A CA 1
ATOM 968 C C . VAL A 1 126 ? -15.281 2.983 22.025 1.00 87.50 126 VAL A C 1
ATOM 970 O O . VAL A 1 126 ? -14.189 2.439 21.891 1.00 87.50 126 VAL A O 1
ATOM 973 N N . CYS A 1 127 ? -15.770 3.803 21.101 1.00 87.06 127 CYS A N 1
ATOM 974 C CA . CYS A 1 127 ? -15.038 4.222 19.909 1.00 87.06 127 CYS A CA 1
ATOM 975 C C . CYS A 1 127 ? -14.521 5.655 20.075 1.00 87.06 127 CYS A C 1
ATOM 977 O O . CYS A 1 127 ? -15.307 6.573 20.285 1.00 87.06 127 CYS A O 1
ATOM 979 N N . ALA A 1 128 ? -13.212 5.871 19.943 1.00 83.94 128 ALA A N 1
ATOM 980 C CA . ALA A 1 128 ? -12.580 7.181 20.118 1.00 83.94 128 ALA A CA 1
ATOM 981 C C . ALA A 1 128 ? -11.561 7.486 19.010 1.00 83.94 128 ALA A C 1
ATOM 983 O O . ALA A 1 128 ? -10.955 6.581 18.446 1.00 83.94 128 ALA A O 1
ATOM 984 N N . ASN A 1 129 ? -11.329 8.759 18.692 1.00 82.75 129 ASN A N 1
ATOM 985 C CA . ASN A 1 129 ? -10.114 9.146 17.966 1.00 82.75 129 ASN A CA 1
ATOM 986 C C . ASN A 1 129 ? -8.912 9.194 18.928 1.00 82.75 129 ASN A C 1
ATOM 988 O O . ASN A 1 129 ? -9.104 9.448 20.115 1.00 82.75 129 ASN A O 1
ATOM 992 N N . GLU A 1 130 ? -7.679 8.997 18.441 1.00 71.88 130 GLU A N 1
ATOM 993 C CA . GLU A 1 130 ? -6.483 8.898 19.309 1.00 71.88 130 GLU A CA 1
ATOM 994 C C . GLU A 1 130 ? -6.327 10.087 20.270 1.00 71.88 130 GLU A C 1
ATOM 996 O O . GLU A 1 130 ? -6.236 9.889 21.478 1.00 71.88 130 GLU A O 1
ATOM 1001 N N . GLY A 1 131 ? -6.412 11.324 19.767 1.00 77.88 131 GLY A N 1
ATOM 1002 C CA . GLY A 1 131 ? -6.349 12.519 20.618 1.00 77.88 131 GLY A CA 1
ATOM 1003 C C . GLY A 1 131 ? -7.484 12.606 21.648 1.00 77.88 131 GLY A C 1
ATOM 1004 O O . GLY A 1 131 ? -7.275 13.093 22.753 1.00 77.88 131 GLY A O 1
ATOM 1005 N N . LYS A 1 132 ? -8.672 12.072 21.327 1.00 83.75 132 LYS A N 1
ATOM 1006 C CA . LYS A 1 132 ? -9.825 12.052 22.243 1.00 83.75 132 LYS A CA 1
ATOM 1007 C C . LYS A 1 132 ? -9.690 10.980 23.324 1.00 83.75 132 LYS A C 1
ATOM 1009 O O . LYS A 1 132 ? -10.166 11.170 24.438 1.00 83.75 132 LYS A O 1
ATOM 1014 N N . LEU A 1 133 ? -9.023 9.872 23.001 1.00 81.88 133 LEU A N 1
ATOM 1015 C CA . LEU A 1 133 ? -8.629 8.870 23.982 1.00 81.88 133 LEU A CA 1
ATOM 1016 C C . LEU A 1 133 ? -7.554 9.425 24.926 1.00 81.88 133 LEU A C 1
ATOM 1018 O O . LEU A 1 133 ? -7.690 9.253 26.130 1.00 81.88 133 LEU A O 1
ATOM 1022 N N . ASN A 1 134 ? -6.547 10.139 24.416 1.00 79.06 134 ASN A N 1
ATOM 1023 C CA . ASN A 1 134 ? -5.536 10.779 25.265 1.00 79.06 134 ASN A CA 1
ATOM 1024 C C . ASN A 1 134 ? -6.178 11.791 26.234 1.00 79.06 134 ASN A C 1
ATOM 1026 O O . ASN A 1 134 ? -5.964 11.683 27.438 1.00 79.06 134 ASN A O 1
ATOM 1030 N N . GLU A 1 135 ? -7.067 12.668 25.745 1.00 85.56 135 GLU A N 1
ATOM 1031 C CA . GLU A 1 135 ? -7.834 13.601 26.593 1.00 85.56 135 GLU A CA 1
ATOM 1032 C C . GLU A 1 135 ? -8.668 12.869 27.670 1.00 85.56 135 GLU A C 1
ATOM 1034 O O . GLU A 1 135 ? -8.806 13.352 28.793 1.00 85.56 135 GLU A O 1
ATOM 1039 N N . LEU A 1 136 ? -9.228 11.692 27.359 1.00 84.38 136 LEU A N 1
ATOM 1040 C CA . LEU A 1 136 ? -9.955 10.874 28.338 1.00 84.38 136 LEU A CA 1
ATOM 1041 C C . LEU A 1 136 ? -9.019 10.284 29.409 1.00 84.38 136 LEU A C 1
ATOM 1043 O O . LEU A 1 136 ? -9.372 10.296 30.585 1.00 84.38 136 LEU A O 1
ATOM 1047 N N . ILE A 1 137 ? -7.842 9.786 29.013 1.00 80.25 137 ILE A N 1
ATOM 1048 C CA . ILE A 1 137 ? -6.845 9.189 29.920 1.00 80.25 137 ILE A CA 1
ATOM 1049 C C . ILE A 1 137 ? -6.293 10.236 30.886 1.00 80.25 137 ILE A C 1
ATOM 1051 O O . ILE A 1 137 ? -6.210 9.974 32.084 1.00 80.25 137 ILE A O 1
ATOM 1055 N N . GLU A 1 138 ? -5.953 11.425 30.385 1.00 85.62 138 GLU A N 1
ATOM 1056 C CA . GLU A 1 138 ? -5.462 12.547 31.195 1.00 85.62 138 GLU A CA 1
ATOM 1057 C C . GLU A 1 138 ? -6.464 12.941 32.291 1.00 85.62 138 GLU A C 1
ATOM 1059 O O . GLU A 1 138 ? -6.066 13.242 33.416 1.00 85.62 138 GLU A O 1
ATOM 1064 N N . ARG A 1 139 ? -7.769 12.866 31.990 1.00 86.75 139 ARG A N 1
ATOM 1065 C CA . ARG A 1 139 ? -8.863 13.166 32.928 1.00 86.75 139 ARG A CA 1
ATOM 1066 C C . ARG A 1 139 ? -9.237 12.016 33.874 1.00 86.75 139 ARG A C 1
ATOM 1068 O O . ARG A 1 139 ? -10.089 12.217 34.740 1.00 86.75 139 ARG A O 1
ATOM 1075 N N . PHE A 1 140 ? -8.656 10.822 33.740 1.00 80.75 140 PHE A N 1
ATOM 1076 C CA . PHE A 1 140 ? -8.817 9.769 34.748 1.00 80.75 140 PHE A CA 1
ATOM 1077 C C . PHE A 1 140 ? -7.931 10.032 35.974 1.00 80.75 140 PHE A C 1
ATOM 1079 O O . PHE A 1 140 ? -6.935 10.752 35.916 1.00 80.75 140 PHE A O 1
ATOM 1086 N N . THR A 1 141 ? -8.307 9.465 37.122 1.00 73.75 141 THR A N 1
ATOM 1087 C CA . THR A 1 141 ? -7.539 9.570 38.371 1.00 73.75 141 THR A CA 1
ATOM 1088 C C . THR A 1 141 ? -7.420 8.184 39.015 1.00 73.75 141 THR A C 1
ATOM 1090 O O . THR A 1 141 ? -8.416 7.696 39.551 1.00 73.75 141 THR A O 1
ATOM 1093 N N . PRO A 1 142 ? -6.235 7.540 38.995 1.00 72.62 142 PRO A N 1
ATOM 1094 C CA . PRO A 1 142 ? -5.006 7.957 38.299 1.00 72.62 142 PRO A CA 1
ATOM 1095 C C . PRO A 1 142 ? -5.189 8.068 36.774 1.00 72.62 142 PRO A C 1
ATOM 1097 O O . PRO A 1 142 ? -6.086 7.437 36.219 1.00 72.62 142 PRO A O 1
ATOM 1100 N N . SER A 1 143 ? -4.336 8.858 36.107 1.00 73.81 143 SER A N 1
ATOM 1101 C CA . SER A 1 143 ? -4.373 9.142 34.657 1.00 73.81 143 SER A CA 1
ATOM 1102 C C . SER A 1 143 ? -3.908 7.948 33.813 1.00 73.81 143 SER A C 1
ATOM 1104 O O . SER A 1 143 ? -2.923 7.990 33.079 1.00 73.81 143 SER A O 1
ATOM 1106 N N . THR A 1 144 ? -4.598 6.830 33.993 1.00 69.88 144 THR A N 1
ATOM 1107 C CA . THR A 1 144 ? -4.298 5.514 33.445 1.00 69.88 144 THR A CA 1
ATOM 1108 C C . THR A 1 144 ? -5.608 4.823 33.120 1.00 69.88 144 THR A C 1
ATOM 1110 O O . THR A 1 144 ? -6.582 4.931 33.865 1.00 69.88 144 THR A O 1
ATOM 1113 N N . ILE A 1 145 ? -5.629 4.062 32.035 1.00 71.19 145 ILE A N 1
ATOM 1114 C CA . ILE A 1 145 ? -6.787 3.242 31.689 1.00 71.19 145 ILE A CA 1
ATOM 1115 C C . ILE A 1 145 ? -6.949 2.129 32.745 1.00 71.19 145 ILE A C 1
ATOM 1117 O O . ILE A 1 145 ? -5.943 1.529 33.134 1.00 71.19 145 ILE A O 1
ATOM 1121 N N . PRO A 1 146 ? -8.177 1.811 33.203 1.00 72.44 146 PRO A N 1
ATOM 1122 C CA . PRO A 1 146 ? -8.392 0.702 34.126 1.00 72.44 146 PRO A CA 1
ATOM 1123 C C . PRO A 1 146 ? -7.835 -0.629 33.580 1.00 72.44 146 PRO A C 1
ATOM 1125 O O . PRO A 1 146 ? -8.014 -0.932 32.400 1.00 72.44 146 PRO A O 1
ATOM 1128 N N . PRO A 1 147 ? -7.222 -1.487 34.419 1.00 65.19 147 PRO A N 1
ATOM 1129 C CA . PRO A 1 147 ? -6.426 -2.639 33.966 1.00 65.19 147 PRO A CA 1
ATOM 1130 C C . PRO A 1 147 ? -7.225 -3.777 33.302 1.00 65.19 147 PRO A C 1
ATOM 1132 O O . PRO A 1 147 ? -6.641 -4.766 32.868 1.00 65.19 147 PRO A O 1
ATOM 1135 N N . ARG A 1 148 ? -8.559 -3.673 33.237 1.00 68.75 148 ARG A N 1
ATOM 1136 C CA . ARG A 1 148 ? -9.456 -4.627 32.554 1.00 68.75 148 ARG A CA 1
ATOM 1137 C C . ARG A 1 148 ? -9.953 -4.135 31.191 1.00 68.75 148 ARG A C 1
ATOM 1139 O O . ARG A 1 148 ? -10.759 -4.816 30.560 1.00 68.75 148 ARG A O 1
ATOM 1146 N N . VAL A 1 149 ? -9.490 -2.968 30.744 1.00 69.88 149 VAL A N 1
ATOM 1147 C CA . VAL A 1 149 ? -9.833 -2.407 29.437 1.00 69.88 149 VAL A CA 1
ATOM 1148 C C . VAL A 1 149 ? -8.783 -2.820 28.406 1.00 69.88 149 VAL A C 1
ATOM 1150 O O . VAL A 1 149 ? -7.593 -2.575 28.587 1.00 69.88 149 VAL A O 1
ATOM 1153 N N . ILE A 1 150 ? -9.225 -3.391 27.291 1.00 68.75 150 ILE A N 1
ATOM 1154 C CA . ILE A 1 150 ? -8.398 -3.636 26.109 1.00 68.75 150 ILE A CA 1
ATOM 1155 C C . ILE A 1 150 ? -8.492 -2.412 25.195 1.00 68.75 150 ILE A C 1
ATOM 1157 O O . ILE A 1 150 ? -9.585 -2.024 24.785 1.00 68.75 150 ILE A O 1
ATOM 1161 N N . VAL A 1 151 ? -7.354 -1.820 24.825 1.00 66.69 151 VAL A N 1
ATOM 1162 C CA . VAL A 1 151 ? -7.301 -0.755 23.812 1.00 66.69 151 VAL A CA 1
ATOM 1163 C C . VAL A 1 151 ? -6.819 -1.325 22.491 1.00 66.69 151 VAL A C 1
ATOM 1165 O O . VAL A 1 151 ? -5.689 -1.791 22.375 1.00 66.69 151 VAL A O 1
ATOM 1168 N N . ILE A 1 152 ? -7.658 -1.233 21.466 1.00 64.75 152 ILE A N 1
ATOM 1169 C CA . ILE A 1 152 ? -7.344 -1.706 20.122 1.00 64.75 152 ILE A CA 1
ATOM 1170 C C . ILE A 1 152 ? -7.160 -0.488 19.233 1.00 64.75 152 ILE A C 1
ATOM 1172 O O . ILE A 1 152 ? -8.130 0.144 18.811 1.00 64.75 152 ILE A O 1
ATOM 1176 N N . ASN A 1 153 ? -5.901 -0.152 18.950 1.00 60.69 153 ASN A N 1
ATOM 1177 C CA . ASN A 1 153 ? -5.601 0.892 17.984 1.00 60.69 153 ASN A CA 1
ATOM 1178 C C . ASN A 1 153 ? -5.659 0.339 16.553 1.00 60.69 153 ASN A C 1
ATOM 1180 O O . ASN A 1 153 ? -4.857 -0.504 16.147 1.00 60.69 153 ASN A O 1
ATOM 1184 N N . LEU A 1 154 ? -6.633 0.843 15.807 1.00 60.53 154 LEU A N 1
ATOM 1185 C CA . LEU A 1 154 ? -6.950 0.489 14.440 1.00 60.53 154 LEU A CA 1
ATOM 1186 C C . LEU A 1 154 ? -6.094 1.242 13.405 1.00 60.53 154 LEU A C 1
ATOM 1188 O O . LEU A 1 154 ? -5.957 0.743 12.293 1.00 60.53 154 LEU A O 1
ATOM 1192 N N . SER A 1 155 ? -5.499 2.393 13.739 1.00 52.25 155 SER A N 1
ATOM 1193 C CA . SER A 1 155 ? -4.595 3.116 12.819 1.00 52.25 155 SER A CA 1
ATOM 1194 C C . SER A 1 155 ? -3.328 2.317 12.549 1.00 52.25 155 SER A C 1
ATOM 1196 O O . SER A 1 155 ? -2.785 2.292 11.450 1.00 52.25 155 SER A O 1
ATOM 1198 N N . ARG A 1 156 ? -2.885 1.564 13.556 1.00 49.75 156 ARG A N 1
ATOM 1199 C CA . ARG A 1 156 ? -1.609 0.856 13.535 1.00 49.75 156 ARG A CA 1
ATOM 1200 C C . ARG A 1 156 ? -1.626 -0.407 12.675 1.00 49.75 156 ARG A C 1
ATOM 1202 O O . ARG A 1 156 ? -0.667 -1.156 12.757 1.00 49.75 156 ARG A O 1
ATOM 1209 N N . ARG A 1 157 ? -2.669 -0.688 11.890 1.00 55.41 157 ARG A N 1
ATOM 1210 C CA . ARG A 1 157 ? -2.814 -1.929 11.105 1.00 55.41 157 ARG A CA 1
ATOM 1211 C C . ARG A 1 157 ? -1.628 -2.198 10.195 1.00 55.41 157 ARG A C 1
ATOM 1213 O O . ARG A 1 157 ? -1.493 -1.623 9.123 1.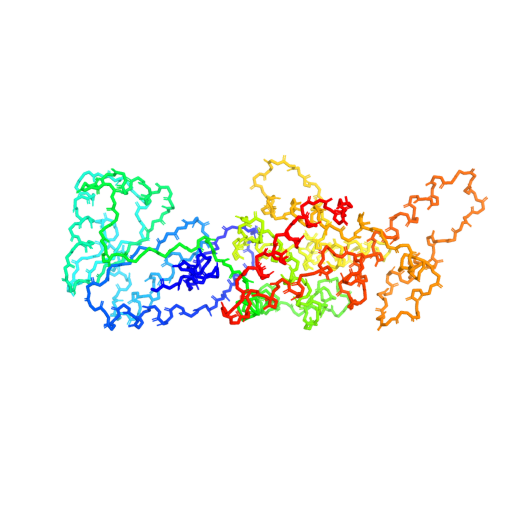00 55.41 157 ARG A O 1
ATOM 1220 N N . ALA A 1 158 ? -0.825 -3.152 10.628 1.00 51.16 158 ALA A N 1
ATOM 1221 C CA . ALA A 1 158 ? 0.221 -3.753 9.840 1.00 51.16 158 ALA A CA 1
ATOM 1222 C C . ALA A 1 158 ? -0.376 -4.647 8.749 1.00 51.16 158 ALA A C 1
ATOM 1224 O O . ALA A 1 158 ? -0.964 -5.683 9.057 1.00 51.16 158 ALA A O 1
ATOM 1225 N N . ILE A 1 159 ? -0.131 -4.317 7.481 1.00 61.66 159 ILE A N 1
ATOM 1226 C CA . ILE A 1 159 ? -0.323 -5.242 6.350 1.00 61.66 159 ILE A CA 1
ATOM 1227 C C . ILE A 1 159 ? 0.915 -6.166 6.234 1.00 61.66 159 ILE A C 1
ATOM 1229 O O . ILE A 1 159 ? 1.422 -6.453 5.155 1.00 61.66 159 ILE A O 1
ATOM 1233 N N . ILE A 1 160 ? 1.450 -6.594 7.388 1.00 55.59 160 ILE A N 1
ATOM 1234 C CA . ILE A 1 160 ? 2.693 -7.372 7.493 1.00 55.59 160 ILE A CA 1
ATOM 1235 C C . ILE A 1 160 ? 2.454 -8.842 7.136 1.00 55.59 160 ILE A C 1
ATOM 1237 O O . ILE A 1 160 ? 3.317 -9.455 6.512 1.00 55.59 160 ILE A O 1
ATOM 1241 N N . SER A 1 161 ? 1.296 -9.412 7.487 1.00 63.16 161 SER A N 1
ATOM 1242 C CA . SER A 1 161 ? 1.004 -10.813 7.164 1.00 63.16 161 SER A CA 1
ATOM 1243 C C . SER A 1 161 ? 0.618 -10.973 5.680 1.00 63.16 161 SER A C 1
ATOM 1245 O O . SER A 1 161 ? -0.097 -10.116 5.142 1.00 63.16 161 SER A O 1
ATOM 1247 N N . PRO A 1 162 ? 1.044 -12.057 5.001 1.00 66.88 162 PRO A N 1
ATOM 1248 C CA . PRO A 1 162 ? 0.625 -12.352 3.630 1.00 66.88 162 PRO A CA 1
ATOM 1249 C C . PRO A 1 162 ? -0.897 -12.455 3.473 1.00 66.88 162 PRO A C 1
ATOM 1251 O O . PRO A 1 162 ? -1.442 -12.044 2.455 1.00 66.88 162 PRO A O 1
ATOM 1254 N N . GLU A 1 163 ? -1.615 -12.941 4.489 1.00 66.12 163 GLU A N 1
ATOM 1255 C CA . GLU A 1 163 ? -3.079 -13.034 4.483 1.00 66.12 163 GLU A CA 1
ATOM 1256 C C . GLU A 1 163 ? -3.721 -11.646 4.532 1.00 66.12 163 GLU A C 1
ATOM 1258 O O . GLU A 1 163 ? -4.626 -11.366 3.749 1.00 66.12 163 GLU A O 1
ATOM 1263 N N . ALA A 1 164 ? -3.239 -10.764 5.414 1.00 66.38 164 ALA A N 1
ATOM 1264 C CA . ALA A 1 164 ? -3.705 -9.383 5.507 1.00 66.38 164 ALA A CA 1
ATOM 1265 C C . ALA A 1 164 ? -3.444 -8.620 4.198 1.00 66.38 164 ALA A C 1
ATOM 1267 O O . ALA A 1 164 ? -4.317 -7.891 3.727 1.00 66.38 164 ALA A O 1
ATOM 1268 N N . TRP A 1 165 ? -2.278 -8.832 3.580 1.00 77.62 165 TRP A N 1
ATOM 1269 C CA . TRP A 1 165 ? -1.975 -8.307 2.250 1.00 77.62 165 TRP A CA 1
ATOM 1270 C C . TRP A 1 165 ? -2.918 -8.848 1.185 1.00 77.62 165 TRP A C 1
ATOM 1272 O O . TRP A 1 165 ? -3.546 -8.059 0.488 1.00 77.62 165 TRP A O 1
ATOM 1282 N N . ASN A 1 166 ? -3.080 -10.168 1.089 1.00 79.88 166 ASN A N 1
ATOM 1283 C CA . ASN A 1 166 ? -3.957 -10.789 0.102 1.00 79.88 166 ASN A CA 1
ATOM 1284 C C . ASN A 1 166 ? -5.401 -10.298 0.253 1.00 79.88 166 ASN A C 1
ATOM 1286 O O . ASN A 1 166 ? -6.066 -10.031 -0.742 1.00 79.88 166 ASN A O 1
ATOM 1290 N N . GLN A 1 167 ? -5.877 -10.092 1.480 1.00 71.69 167 GLN A N 1
ATOM 1291 C CA . GLN A 1 167 ? -7.179 -9.484 1.741 1.00 71.69 167 GLN A CA 1
ATOM 1292 C C . GLN A 1 167 ? -7.286 -8.042 1.205 1.00 71.69 167 GLN A C 1
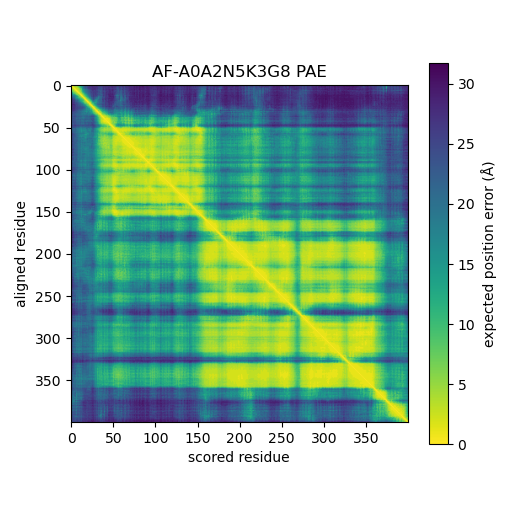ATOM 1294 O O . GLN A 1 167 ? -8.279 -7.711 0.554 1.00 71.69 167 GLN A O 1
ATOM 1299 N N . VAL A 1 168 ? -6.273 -7.193 1.424 1.00 75.81 168 VAL A N 1
ATOM 1300 C CA . VAL A 1 168 ? -6.218 -5.824 0.868 1.00 75.81 168 VAL A CA 1
ATOM 1301 C C . VAL A 1 168 ? -6.155 -5.855 -0.659 1.00 75.81 168 VAL A C 1
ATOM 1303 O O . VAL A 1 168 ? -6.953 -5.199 -1.329 1.00 75.81 168 VAL A O 1
ATOM 1306 N N . LEU A 1 169 ? -5.249 -6.662 -1.204 1.00 83.38 169 LEU A N 1
ATOM 1307 C CA . LEU A 1 169 ? -4.989 -6.814 -2.626 1.00 83.38 169 LEU A CA 1
ATOM 1308 C C . LEU A 1 169 ? -6.225 -7.310 -3.383 1.00 83.38 169 LEU A C 1
ATOM 1310 O O . LEU A 1 169 ? -6.626 -6.687 -4.360 1.00 83.38 169 LEU A O 1
ATOM 1314 N N . GLN A 1 170 ? -6.883 -8.3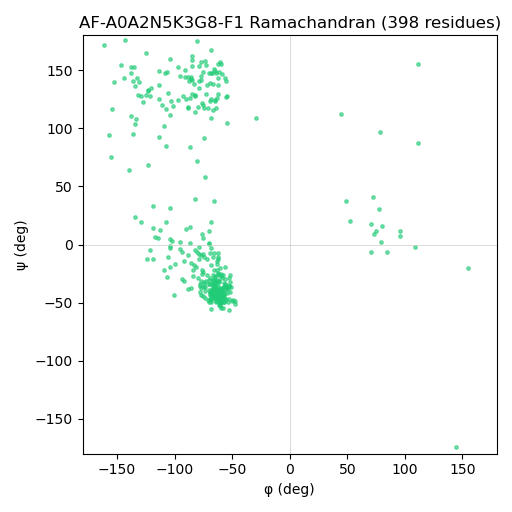76 -2.917 1.00 81.50 170 GLN A N 1
ATOM 1315 C CA . GLN A 1 170 ? -8.124 -8.867 -3.526 1.00 81.50 170 GLN A CA 1
ATOM 1316 C C . GLN A 1 170 ? -9.268 -7.852 -3.381 1.00 81.50 170 GLN A C 1
ATOM 1318 O O . GLN A 1 170 ? -10.103 -7.748 -4.279 1.00 81.50 170 GLN A O 1
ATOM 1323 N N . GLY A 1 171 ? -9.281 -7.052 -2.308 1.00 73.81 171 GLY A N 1
ATOM 1324 C CA . GLY A 1 171 ? -10.184 -5.909 -2.165 1.00 73.81 171 GLY A CA 1
ATOM 1325 C C . G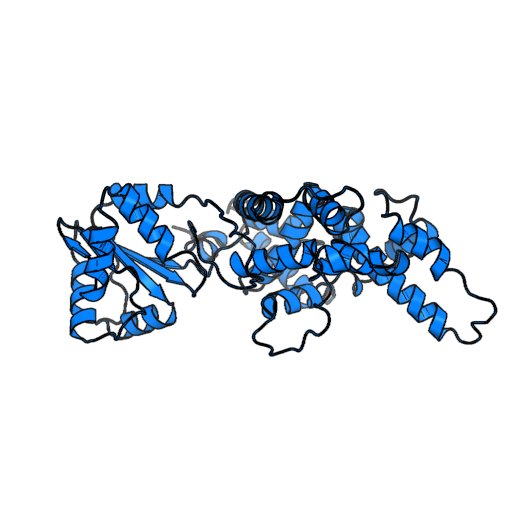LY A 1 171 ? -9.995 -4.865 -3.272 1.00 73.81 171 GLY A C 1
ATOM 1326 O O . GLY A 1 171 ? -10.982 -4.404 -3.842 1.00 73.81 171 GLY A O 1
ATOM 1327 N N . VAL A 1 172 ? -8.749 -4.530 -3.624 1.00 76.25 172 VAL A N 1
ATOM 1328 C CA . VAL A 1 172 ? -8.447 -3.649 -4.767 1.00 76.25 172 VAL A CA 1
ATOM 1329 C C . VAL A 1 172 ? -8.786 -4.336 -6.086 1.00 76.25 172 VAL A C 1
ATOM 1331 O O . VAL A 1 172 ? -9.573 -3.803 -6.860 1.00 76.25 172 VAL A O 1
ATOM 1334 N N . LEU A 1 173 ? -8.236 -5.523 -6.347 1.00 79.75 173 LEU A N 1
ATOM 1335 C CA . LEU A 1 173 ? -8.324 -6.215 -7.637 1.00 79.75 173 LEU A CA 1
ATOM 1336 C C . LEU A 1 173 ? -9.740 -6.667 -8.008 1.00 79.75 173 LEU A C 1
ATOM 1338 O O . LEU A 1 173 ? -10.051 -6.721 -9.195 1.00 79.75 173 LEU A O 1
ATOM 1342 N N . ASN A 1 174 ? -10.591 -6.984 -7.031 1.00 74.25 174 ASN A N 1
ATOM 1343 C CA . ASN A 1 174 ? -11.983 -7.412 -7.237 1.00 74.25 174 ASN A CA 1
ATOM 1344 C C . ASN A 1 174 ? -12.987 -6.372 -6.719 1.00 74.25 174 ASN A C 1
ATOM 1346 O O . ASN A 1 174 ? -14.177 -6.657 -6.573 1.00 74.25 174 ASN A O 1
ATOM 1350 N N . GLY A 1 175 ? -12.503 -5.166 -6.415 1.00 63.62 175 GLY A N 1
ATOM 1351 C CA . GLY A 1 175 ? -13.315 -4.063 -5.940 1.00 63.62 175 GLY A CA 1
ATOM 1352 C C . GLY A 1 175 ? -14.405 -3.670 -6.933 1.00 63.62 175 GLY A C 1
ATOM 1353 O O . GLY A 1 175 ? -14.266 -3.819 -8.148 1.00 63.62 175 GLY A O 1
ATOM 1354 N N . ARG A 1 176 ? -15.479 -3.069 -6.411 1.00 55.59 176 ARG A N 1
ATOM 1355 C CA . ARG A 1 176 ? -16.580 -2.520 -7.222 1.00 55.59 176 ARG A CA 1
ATOM 1356 C C . ARG A 1 176 ? -16.149 -1.385 -8.169 1.00 55.59 176 ARG A C 1
ATOM 1358 O O . ARG A 1 176 ? -16.942 -0.986 -9.012 1.00 55.59 176 ARG A O 1
ATOM 1365 N N . LEU A 1 177 ? -14.902 -0.916 -8.070 1.00 54.28 177 LEU A N 1
ATOM 1366 C CA . LEU A 1 177 ? -14.253 -0.038 -9.048 1.00 54.28 177 LEU A CA 1
ATOM 1367 C C . LEU A 1 177 ? -14.236 -0.634 -10.470 1.00 54.28 177 LEU A C 1
ATOM 1369 O O . LEU A 1 177 ? -14.295 0.112 -11.440 1.00 54.28 177 LEU A O 1
ATOM 1373 N N . TRP A 1 178 ? -14.202 -1.966 -10.606 1.00 62.72 178 TRP A N 1
ATOM 1374 C CA . TRP A 1 178 ? -14.051 -2.667 -11.892 1.00 62.72 178 TRP A CA 1
ATOM 1375 C C . TRP A 1 178 ? -15.359 -3.276 -12.420 1.00 62.72 178 TRP A C 1
ATOM 1377 O O . TRP A 1 178 ? -15.345 -4.332 -13.049 1.00 62.72 178 TRP A O 1
ATOM 1387 N N . GLN A 1 179 ? -16.508 -2.655 -12.126 1.00 57.91 179 GLN A N 1
ATOM 1388 C CA . GLN A 1 179 ? -17.818 -3.149 -12.582 1.00 57.91 179 GLN A CA 1
ATOM 1389 C C . GLN A 1 179 ? -17.987 -3.109 -14.109 1.00 57.91 179 GLN A C 1
ATOM 1391 O O . GLN A 1 179 ? -18.713 -3.934 -14.661 1.00 57.91 179 GLN A O 1
ATOM 1396 N N . THR A 1 180 ? -17.289 -2.202 -14.794 1.00 64.38 180 THR A N 1
ATOM 1397 C CA . THR A 1 180 ? -17.166 -2.217 -16.256 1.00 64.38 180 THR A CA 1
ATOM 1398 C C . THR A 1 180 ? -16.056 -3.195 -16.659 1.00 64.38 180 THR A C 1
ATOM 1400 O O . THR A 1 180 ? -14.945 -3.078 -16.136 1.00 64.38 180 THR A O 1
ATOM 1403 N N . PRO A 1 181 ? -16.300 -4.147 -17.582 1.00 68.19 181 PRO A N 1
ATOM 1404 C CA . PRO A 1 181 ? -15.258 -5.055 -18.052 1.00 68.19 181 PRO A CA 1
ATOM 1405 C C . PRO A 1 181 ? -14.160 -4.276 -18.787 1.00 68.19 181 PRO A C 1
ATOM 1407 O O . PRO A 1 181 ? -14.415 -3.659 -19.821 1.00 68.19 181 PRO A O 1
ATOM 1410 N N . LEU A 1 182 ? -12.943 -4.324 -18.241 1.00 71.69 182 LEU A N 1
ATOM 1411 C CA . LEU A 1 182 ? -11.756 -3.709 -18.835 1.00 71.69 182 LEU A CA 1
ATOM 1412 C C . LEU A 1 182 ? -11.347 -4.452 -20.114 1.00 71.69 182 LEU A C 1
ATOM 1414 O O . LEU A 1 182 ? -11.354 -5.686 -20.153 1.00 71.69 182 LEU A O 1
ATOM 1418 N N . GLN A 1 183 ? -10.951 -3.712 -21.146 1.00 73.88 183 GLN A N 1
ATOM 1419 C CA . GLN A 1 183 ? -10.426 -4.288 -22.386 1.00 73.88 183 GLN A CA 1
ATOM 1420 C C . GLN A 1 183 ? -8.962 -4.698 -22.199 1.00 73.88 183 GLN A C 1
ATOM 1422 O O . GLN A 1 183 ? -8.177 -3.981 -21.584 1.00 73.88 183 GLN A O 1
ATOM 1427 N N . ALA A 1 184 ? -8.550 -5.834 -22.770 1.00 68.25 184 ALA A N 1
ATOM 1428 C CA . ALA A 1 184 ? -7.210 -6.396 -22.549 1.00 68.25 184 ALA A CA 1
ATOM 1429 C C . ALA A 1 184 ? -6.046 -5.483 -22.999 1.00 68.25 184 ALA A C 1
ATOM 1431 O O . ALA A 1 184 ? -4.915 -5.656 -22.550 1.00 68.25 184 ALA A O 1
ATOM 1432 N N . ASN A 1 185 ? -6.311 -4.512 -23.877 1.00 68.75 185 ASN A N 1
ATOM 1433 C CA . ASN A 1 185 ? -5.339 -3.521 -24.332 1.00 68.75 185 ASN A CA 1
ATOM 1434 C C . ASN A 1 185 ? -5.265 -2.265 -23.440 1.00 68.75 185 ASN A C 1
ATOM 1436 O O . ASN A 1 185 ? -4.353 -1.462 -23.637 1.00 68.75 185 ASN A O 1
ATOM 1440 N N . GLU A 1 186 ? -6.159 -2.068 -22.470 1.00 78.69 186 GLU A N 1
ATOM 1441 C CA . GLU A 1 186 ? -6.143 -0.902 -21.577 1.00 78.69 186 GLU A CA 1
ATOM 1442 C C . GLU A 1 186 ? -4.960 -0.946 -20.596 1.00 78.69 186 GLU A C 1
ATOM 1444 O O . GLU A 1 186 ? -4.529 -2.010 -20.147 1.00 78.69 186 GLU A O 1
ATOM 1449 N N . LEU A 1 187 ? -4.438 0.231 -20.230 1.00 82.00 187 LEU A N 1
ATOM 1450 C CA . LEU A 1 187 ? -3.367 0.369 -19.231 1.00 82.00 187 LEU A CA 1
ATOM 1451 C C . LEU A 1 187 ? -3.760 -0.254 -17.890 1.00 82.00 187 LEU A C 1
ATOM 1453 O O . LEU A 1 187 ? -3.001 -1.021 -17.308 1.00 82.00 187 LEU A O 1
ATOM 1457 N N . VAL A 1 188 ? -4.981 0.035 -17.439 1.00 81.62 188 VAL A N 1
ATOM 1458 C CA . VAL A 1 188 ? -5.511 -0.449 -16.162 1.00 81.62 188 VAL A CA 1
ATOM 1459 C C . VAL A 1 188 ? -5.676 -1.971 -16.166 1.00 81.62 188 VAL A C 1
ATOM 1461 O O . VAL A 1 188 ? -5.385 -2.615 -15.161 1.00 81.62 188 VAL A O 1
ATOM 1464 N N . ALA A 1 189 ? -6.071 -2.563 -17.300 1.00 84.00 189 ALA A N 1
ATOM 1465 C CA . ALA A 1 189 ? -6.128 -4.016 -17.457 1.00 84.00 189 ALA A CA 1
ATOM 1466 C C . ALA A 1 189 ? -4.732 -4.643 -17.345 1.00 84.00 189 ALA A C 1
ATOM 1468 O O . ALA A 1 189 ? -4.556 -5.599 -16.595 1.00 84.00 189 ALA A O 1
ATOM 1469 N N . TRP A 1 190 ? -3.731 -4.070 -18.023 1.00 88.19 190 TRP A N 1
ATOM 1470 C CA . TRP A 1 190 ? -2.343 -4.527 -17.915 1.00 88.19 190 TRP A CA 1
ATOM 1471 C C . TRP A 1 190 ? -1.834 -4.429 -16.470 1.00 88.19 190 TRP A C 1
ATOM 1473 O O . TRP A 1 190 ? -1.391 -5.429 -15.915 1.00 88.19 190 TRP A O 1
ATOM 1483 N N . ASN A 1 191 ? -2.000 -3.271 -15.821 1.00 89.19 191 ASN A N 1
ATOM 1484 C CA . ASN A 1 191 ? -1.569 -3.042 -14.439 1.00 89.19 191 ASN A CA 1
ATOM 1485 C C . ASN A 1 191 ? -2.239 -4.013 -13.454 1.00 89.19 191 ASN A C 1
ATOM 1487 O O . ASN A 1 191 ? -1.581 -4.549 -12.561 1.00 89.19 191 ASN A O 1
ATOM 1491 N N . ARG A 1 192 ? -3.542 -4.269 -13.631 1.00 87.38 192 ARG A N 1
ATOM 1492 C CA . ARG A 1 192 ? -4.314 -5.221 -12.822 1.00 87.38 192 ARG A CA 1
ATOM 1493 C C . ARG A 1 192 ? -3.818 -6.652 -13.018 1.00 87.38 192 ARG A C 1
ATOM 1495 O O . ARG A 1 192 ? -3.645 -7.350 -12.026 1.00 87.38 192 ARG A O 1
ATOM 1502 N N . ASN A 1 193 ? -3.553 -7.061 -14.258 1.00 89.75 193 ASN A N 1
ATOM 1503 C CA . ASN A 1 193 ? -3.032 -8.391 -14.575 1.00 89.75 193 ASN A CA 1
ATOM 1504 C C . ASN A 1 193 ? -1.610 -8.582 -14.017 1.00 89.75 193 ASN A C 1
ATOM 1506 O O . ASN A 1 193 ? -1.315 -9.628 -13.450 1.00 89.75 193 ASN A O 1
ATOM 1510 N N . SER A 1 194 ? -0.745 -7.564 -14.094 1.00 91.56 194 SER A N 1
ATOM 1511 C CA . SER A 1 194 ? 0.583 -7.605 -13.467 1.00 91.56 194 SER A CA 1
ATOM 1512 C C . SER A 1 194 ? 0.501 -7.722 -11.946 1.00 91.56 194 SER A C 1
ATOM 1514 O O . SER A 1 194 ? 1.231 -8.510 -11.364 1.00 91.56 194 SER A O 1
ATOM 1516 N N . LEU A 1 195 ? -0.408 -6.999 -11.285 1.00 90.81 195 LEU A N 1
ATOM 1517 C CA . LEU A 1 195 ? -0.585 -7.099 -9.829 1.00 90.81 195 LEU A CA 1
ATOM 1518 C C . LEU A 1 195 ? -1.365 -8.366 -9.394 1.00 90.81 195 LEU A C 1
ATOM 1520 O O . LEU A 1 195 ? -1.443 -8.664 -8.204 1.00 90.81 195 LEU A O 1
ATOM 1524 N N . GLN A 1 196 ? -1.940 -9.120 -10.338 1.00 91.38 196 GLN A N 1
ATOM 1525 C CA . GLN A 1 196 ? -2.490 -10.462 -10.108 1.00 91.38 196 GLN A CA 1
ATOM 1526 C C . GLN A 1 196 ? -1.418 -11.560 -10.123 1.00 91.38 196 GLN A C 1
ATOM 1528 O O . GLN A 1 196 ? -1.673 -12.640 -9.587 1.00 91.38 196 GLN A O 1
ATOM 1533 N N . ASP A 1 197 ? -0.238 -11.306 -10.699 1.00 92.62 197 ASP A N 1
ATOM 1534 C CA . ASP A 1 197 ? 0.893 -12.229 -10.617 1.00 92.62 197 ASP A CA 1
ATOM 1535 C C . ASP A 1 197 ? 1.362 -12.350 -9.149 1.00 92.62 197 ASP A C 1
ATOM 1537 O O . ASP A 1 197 ? 1.672 -11.329 -8.522 1.00 92.62 197 ASP A O 1
ATOM 1541 N N . PRO A 1 198 ? 1.425 -13.566 -8.566 1.00 91.50 198 PRO A N 1
ATOM 1542 C CA . PRO A 1 198 ? 1.786 -13.742 -7.161 1.00 91.50 198 PRO A CA 1
ATOM 1543 C C . PRO A 1 198 ? 3.193 -13.253 -6.796 1.00 91.50 198 PRO A C 1
ATOM 1545 O O . PRO A 1 198 ? 3.394 -12.800 -5.670 1.00 91.50 198 PRO A O 1
ATOM 1548 N N . GLN A 1 199 ? 4.162 -13.330 -7.714 1.00 91.44 199 GLN A N 1
ATOM 1549 C CA . GLN A 1 199 ? 5.526 -12.865 -7.463 1.00 91.44 199 GLN A CA 1
ATOM 1550 C C . GLN A 1 199 ? 5.580 -11.339 -7.458 1.00 91.44 199 GLN A C 1
ATOM 1552 O O . GLN A 1 199 ? 6.128 -10.747 -6.528 1.00 91.44 199 GLN A O 1
ATOM 1557 N N . ILE A 1 200 ? 4.954 -10.691 -8.446 1.00 92.81 200 ILE A N 1
ATOM 1558 C CA . ILE A 1 200 ? 4.839 -9.227 -8.490 1.00 92.81 200 ILE A CA 1
ATOM 1559 C C . ILE A 1 200 ? 4.098 -8.730 -7.245 1.00 92.81 200 ILE A C 1
ATOM 1561 O O . ILE A 1 200 ? 4.591 -7.841 -6.552 1.00 92.81 200 ILE A O 1
ATOM 1565 N N . ALA A 1 201 ? 2.959 -9.337 -6.903 1.00 91.12 201 ALA A N 1
ATOM 1566 C CA . ALA A 1 201 ? 2.179 -8.999 -5.716 1.00 91.12 201 ALA A CA 1
ATOM 1567 C C . ALA A 1 201 ? 2.991 -9.112 -4.412 1.00 91.12 201 ALA A C 1
ATOM 1569 O O . ALA A 1 201 ? 2.901 -8.229 -3.558 1.00 91.12 201 ALA A O 1
ATOM 1570 N N . GLU A 1 202 ? 3.800 -10.163 -4.258 1.00 87.38 202 GLU A N 1
ATOM 1571 C CA . GLU A 1 202 ? 4.685 -10.353 -3.103 1.00 87.38 202 GLU A CA 1
ATOM 1572 C C . GLU A 1 202 ? 5.833 -9.332 -3.076 1.00 87.38 202 GLU A C 1
ATOM 1574 O O . GLU A 1 202 ? 6.162 -8.810 -2.010 1.00 87.38 202 GLU A O 1
ATOM 1579 N N . ARG A 1 203 ? 6.419 -8.981 -4.227 1.00 88.56 203 ARG A N 1
ATOM 1580 C CA . ARG A 1 203 ? 7.462 -7.945 -4.313 1.00 88.56 203 ARG A CA 1
ATOM 1581 C C . ARG A 1 203 ? 6.899 -6.554 -3.983 1.00 88.56 203 ARG A C 1
ATOM 1583 O O . ARG A 1 203 ? 7.515 -5.843 -3.190 1.00 88.56 203 ARG A O 1
ATOM 1590 N N . VAL A 1 204 ? 5.694 -6.204 -4.458 1.00 89.50 204 VAL A N 1
ATOM 1591 C CA . VAL A 1 204 ? 4.974 -4.981 -4.030 1.00 89.50 204 VAL A CA 1
ATOM 1592 C C . VAL A 1 204 ? 4.672 -5.013 -2.530 1.00 89.50 204 VAL A C 1
ATOM 1594 O O . VAL A 1 204 ? 4.883 -4.008 -1.852 1.00 89.50 204 VAL A O 1
ATOM 1597 N N . ARG A 1 205 ? 4.233 -6.156 -1.980 1.00 85.88 205 ARG A N 1
ATOM 1598 C CA . ARG A 1 205 ? 4.007 -6.303 -0.534 1.00 85.88 205 ARG A CA 1
ATOM 1599 C C . ARG A 1 205 ? 5.277 -6.008 0.251 1.00 85.88 205 ARG A C 1
ATOM 1601 O O . ARG A 1 205 ? 5.243 -5.147 1.121 1.00 85.88 205 ARG A O 1
ATOM 1608 N N . ARG A 1 206 ? 6.384 -6.693 -0.066 1.00 80.12 206 ARG A N 1
ATOM 1609 C CA . ARG A 1 206 ? 7.698 -6.504 0.578 1.00 80.12 206 ARG A CA 1
ATOM 1610 C C . ARG A 1 206 ? 8.137 -5.050 0.523 1.00 80.12 206 ARG A C 1
ATOM 1612 O O . ARG A 1 206 ? 8.589 -4.521 1.532 1.00 80.12 206 ARG A O 1
ATOM 1619 N N . TYR A 1 207 ? 7.931 -4.396 -0.616 1.00 81.25 207 TYR A N 1
ATOM 1620 C CA . TYR A 1 207 ? 8.221 -2.980 -0.777 1.00 81.25 207 TYR A CA 1
ATOM 1621 C C . TYR A 1 207 ? 7.401 -2.092 0.167 1.00 81.25 207 TYR A C 1
ATOM 1623 O O . TYR A 1 207 ? 7.957 -1.284 0.909 1.00 81.25 207 TYR A O 1
ATOM 1631 N N . LEU A 1 208 ? 6.092 -2.330 0.252 1.00 80.75 208 LEU A N 1
ATOM 1632 C CA . LEU A 1 208 ? 5.198 -1.646 1.188 1.00 80.75 208 LEU A CA 1
ATOM 1633 C C . LEU A 1 208 ? 5.427 -2.023 2.664 1.00 80.75 208 LEU A C 1
ATOM 1635 O O . LEU A 1 208 ? 4.856 -1.376 3.540 1.00 80.75 208 LEU A O 1
ATOM 1639 N N . LEU A 1 209 ? 6.277 -3.010 2.979 1.00 75.38 209 LEU A N 1
ATOM 1640 C CA . LEU A 1 209 ? 6.724 -3.241 4.355 1.00 75.38 209 LEU A CA 1
ATOM 1641 C C . LEU A 1 209 ? 7.770 -2.221 4.817 1.00 75.38 209 LEU A C 1
ATOM 1643 O O . LEU A 1 209 ? 7.842 -1.980 6.021 1.00 75.38 209 LEU A O 1
ATOM 1647 N N . LEU A 1 210 ? 8.542 -1.606 3.908 1.00 72.00 210 LEU A N 1
ATOM 1648 C CA . LEU A 1 210 ? 9.684 -0.746 4.253 1.00 72.00 210 LEU A CA 1
ATOM 1649 C C . LEU A 1 210 ? 9.361 0.313 5.322 1.00 72.00 210 LEU A C 1
ATOM 1651 O O . LEU A 1 210 ? 10.091 0.369 6.315 1.00 72.00 210 LEU A O 1
ATOM 1655 N N . PRO A 1 211 ? 8.262 1.089 5.232 1.00 71.75 211 PRO A N 1
ATOM 1656 C CA . PRO A 1 211 ? 7.987 2.112 6.240 1.00 71.75 211 PRO A CA 1
ATOM 1657 C C . PRO A 1 211 ? 7.652 1.520 7.613 1.00 71.75 211 PRO A C 1
ATOM 1659 O O . PRO A 1 211 ? 8.063 2.071 8.631 1.00 71.75 211 PRO A O 1
ATOM 1662 N N . TYR A 1 212 ? 7.002 0.349 7.674 1.00 67.06 212 TYR A N 1
ATOM 1663 C CA . TYR A 1 212 ? 6.731 -0.327 8.949 1.00 67.06 212 TYR A CA 1
ATOM 1664 C C . TYR A 1 212 ? 8.014 -0.740 9.680 1.00 67.06 212 TYR A C 1
ATOM 1666 O O . TYR A 1 212 ? 8.049 -0.665 10.908 1.00 67.06 212 TYR A O 1
ATOM 1674 N N . LEU A 1 213 ? 9.051 -1.162 8.945 1.00 59.94 213 LEU A N 1
ATOM 1675 C CA . LEU A 1 213 ? 10.363 -1.523 9.505 1.00 59.94 213 LEU A CA 1
ATOM 1676 C C . LEU A 1 213 ? 11.073 -0.308 10.104 1.00 59.94 213 LEU A C 1
ATOM 1678 O O . LEU A 1 213 ? 11.760 -0.417 11.115 1.00 59.94 213 LEU A O 1
ATOM 1682 N N . LEU A 1 214 ? 10.863 0.855 9.490 1.00 63.31 214 LEU A N 1
ATOM 1683 C CA . LEU A 1 214 ? 11.431 2.139 9.888 1.00 63.31 214 LEU A CA 1
ATOM 1684 C C . LEU A 1 214 ? 10.579 2.863 10.949 1.00 63.31 214 LEU A C 1
ATOM 1686 O O . LEU A 1 214 ? 10.761 4.050 11.197 1.00 63.31 214 LEU A O 1
ATOM 1690 N N . GLY A 1 215 ? 9.652 2.146 11.597 1.00 56.72 215 GLY A N 1
ATOM 1691 C CA . GLY A 1 215 ? 8.800 2.669 12.671 1.00 56.72 215 GLY A CA 1
ATOM 1692 C C . GLY A 1 215 ? 7.608 3.505 12.194 1.00 56.72 215 GLY A C 1
ATOM 1693 O O . GLY A 1 215 ? 6.821 3.979 13.014 1.00 56.72 215 GLY A O 1
ATOM 1694 N N . GLU A 1 216 ? 7.423 3.650 10.883 1.00 66.44 216 GLU A N 1
ATOM 1695 C CA . GLU A 1 216 ? 6.391 4.466 10.257 1.00 66.44 216 GLU A CA 1
ATOM 1696 C C . GLU A 1 216 ? 5.284 3.603 9.627 1.00 66.44 216 GLU A C 1
ATOM 1698 O O . GLU A 1 216 ? 5.288 3.349 8.422 1.00 66.44 216 GLU A O 1
ATOM 1703 N N . PRO A 1 217 ? 4.269 3.167 10.399 1.00 64.50 217 PRO A N 1
ATOM 1704 C CA . PRO A 1 217 ? 3.198 2.355 9.845 1.00 64.50 217 PRO A CA 1
ATOM 1705 C C . PRO A 1 217 ? 2.417 3.114 8.771 1.00 64.50 217 PRO A C 1
ATOM 1707 O O . PRO A 1 217 ? 2.069 4.286 8.949 1.00 64.50 217 PRO A O 1
ATOM 1710 N N . ILE A 1 218 ? 2.115 2.408 7.687 1.00 67.75 218 ILE A N 1
ATOM 1711 C CA . ILE A 1 218 ? 1.124 2.798 6.684 1.00 67.75 218 ILE A CA 1
ATOM 1712 C C . ILE A 1 218 ? -0.231 2.241 7.145 1.00 67.75 218 ILE A C 1
ATOM 1714 O O . ILE A 1 218 ? -0.308 1.154 7.725 1.00 67.75 218 ILE A O 1
ATOM 1718 N N . THR A 1 219 ? -1.317 2.963 6.914 1.00 68.69 219 THR A N 1
ATOM 1719 C CA . THR A 1 219 ? -2.678 2.470 7.154 1.00 68.69 219 THR A CA 1
ATOM 1720 C C . THR A 1 219 ? -3.198 1.676 5.953 1.00 68.69 219 THR A C 1
ATOM 1722 O O . THR A 1 219 ? -2.799 1.886 4.808 1.00 68.69 219 THR A O 1
ATOM 1725 N N . VAL A 1 220 ? -4.197 0.816 6.178 1.00 70.31 220 VAL A N 1
ATOM 1726 C CA . VAL A 1 220 ? -4.911 0.131 5.080 1.00 70.31 220 VAL A CA 1
ATOM 1727 C C . VAL A 1 220 ? -5.496 1.132 4.076 1.00 70.31 220 VAL A C 1
ATOM 1729 O O . VAL A 1 220 ? -5.492 0.865 2.878 1.00 70.31 220 VAL A O 1
ATOM 1732 N N . ARG A 1 221 ? -5.963 2.299 4.541 1.00 65.56 221 ARG A N 1
ATOM 1733 C CA . ARG A 1 221 ? -6.500 3.365 3.685 1.00 65.56 221 ARG A CA 1
ATOM 1734 C C . ARG A 1 221 ? -5.437 3.926 2.741 1.00 65.56 221 ARG A C 1
ATOM 1736 O O . ARG A 1 221 ? -5.701 4.058 1.552 1.00 65.56 221 ARG A O 1
ATOM 1743 N N . GLU A 1 222 ? -4.257 4.240 3.260 1.00 72.50 222 GLU A N 1
ATOM 1744 C CA . GLU A 1 222 ? -3.140 4.778 2.476 1.00 72.50 222 GLU A CA 1
ATOM 1745 C C . GLU A 1 222 ? -2.669 3.771 1.423 1.00 72.50 222 GLU A C 1
ATOM 1747 O O . GLU A 1 222 ? -2.537 4.125 0.253 1.00 72.50 222 GLU A O 1
ATOM 1752 N N . THR A 1 223 ? -2.538 2.493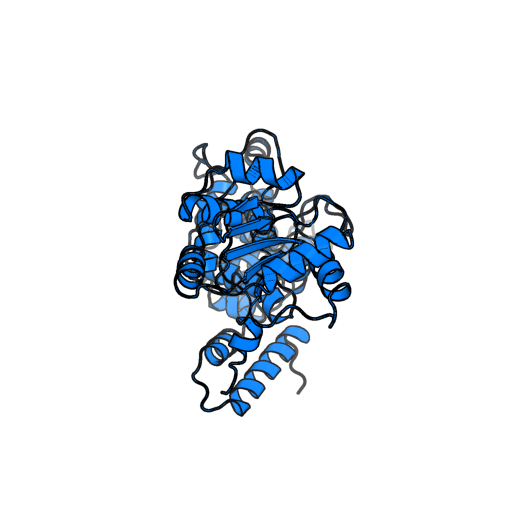 1.797 1.00 76.44 223 THR A N 1
ATOM 1753 C CA . THR A 1 223 ? -2.233 1.412 0.849 1.00 76.44 223 THR A CA 1
ATOM 1754 C C . THR A 1 223 ? -3.315 1.250 -0.220 1.00 76.44 223 THR A C 1
ATOM 1756 O O . THR A 1 223 ? -2.982 1.101 -1.392 1.00 76.44 223 THR A O 1
ATOM 1759 N N . LEU A 1 224 ? -4.603 1.315 0.138 1.00 73.88 224 LEU A N 1
ATOM 1760 C CA . LEU A 1 224 ? -5.705 1.252 -0.830 1.00 73.88 224 LEU A CA 1
ATOM 1761 C C . LEU A 1 224 ? -5.668 2.419 -1.826 1.00 73.88 224 LEU A C 1
ATOM 1763 O O . LEU A 1 224 ? -5.759 2.186 -3.030 1.00 73.88 224 LEU A O 1
ATOM 1767 N N . SER A 1 225 ? -5.509 3.655 -1.341 1.00 70.88 225 SER A N 1
ATOM 1768 C CA . SER A 1 225 ? -5.399 4.846 -2.193 1.00 70.88 225 SER A CA 1
ATOM 1769 C C . SER A 1 225 ? -4.188 4.768 -3.122 1.00 70.88 225 SER A C 1
ATOM 1771 O O . SER A 1 225 ? -4.298 5.079 -4.307 1.00 70.88 225 SER A O 1
ATOM 1773 N N . PHE A 1 226 ? -3.045 4.313 -2.606 1.00 77.69 226 PHE A N 1
ATOM 1774 C CA . PHE A 1 226 ? -1.828 4.149 -3.389 1.00 77.69 226 PHE A CA 1
ATOM 1775 C C . PHE A 1 226 ? -1.952 3.052 -4.452 1.00 77.69 226 PHE A C 1
ATOM 1777 O O . PHE A 1 226 ? -1.608 3.298 -5.602 1.00 77.69 226 PHE A O 1
ATOM 1784 N N . LEU A 1 227 ? -2.494 1.876 -4.124 1.00 80.50 227 LEU A N 1
ATOM 1785 C CA . LEU A 1 227 ? -2.696 0.810 -5.111 1.00 80.50 227 LEU A CA 1
ATOM 1786 C C . LEU A 1 227 ? -3.731 1.202 -6.176 1.00 80.50 227 LEU A C 1
ATOM 1788 O O . LEU A 1 227 ? -3.546 0.883 -7.348 1.00 80.50 227 LEU A O 1
ATOM 1792 N N . ALA A 1 228 ? -4.784 1.938 -5.807 1.00 76.38 228 ALA A N 1
ATOM 1793 C CA . ALA A 1 228 ? -5.726 2.499 -6.775 1.00 76.38 228 ALA A CA 1
ATOM 1794 C C . ALA A 1 228 ? -5.040 3.503 -7.723 1.00 76.38 228 ALA A C 1
ATOM 1796 O O . ALA A 1 228 ? -5.244 3.435 -8.937 1.00 76.38 228 ALA A O 1
ATOM 1797 N N . TYR A 1 229 ? -4.179 4.382 -7.193 1.00 77.94 229 TYR A N 1
ATOM 1798 C CA . TYR A 1 229 ? -3.342 5.268 -8.005 1.00 77.94 229 TYR A CA 1
ATOM 1799 C C . TYR A 1 229 ? -2.375 4.481 -8.900 1.00 77.94 229 TYR A C 1
ATOM 1801 O O . TYR A 1 229 ? -2.330 4.745 -10.094 1.00 77.94 229 TYR A O 1
ATOM 1809 N N . ALA A 1 230 ? -1.663 3.480 -8.381 1.00 82.19 230 ALA A N 1
ATOM 1810 C CA . ALA A 1 230 ? -0.706 2.694 -9.155 1.00 82.19 230 ALA A CA 1
ATOM 1811 C C . ALA A 1 230 ? -1.377 1.941 -10.323 1.00 82.19 230 ALA A C 1
ATOM 1813 O O . ALA A 1 230 ? -0.848 1.911 -11.433 1.00 82.19 230 ALA A O 1
ATOM 1814 N N . LEU A 1 231 ? -2.573 1.384 -10.105 1.00 81.94 231 LEU A N 1
ATOM 1815 C CA . LEU A 1 231 ? -3.357 0.725 -11.155 1.00 81.94 231 LEU A CA 1
ATOM 1816 C C . LEU A 1 231 ? -3.905 1.704 -12.208 1.00 81.94 231 LEU A C 1
ATOM 1818 O O . LEU A 1 231 ? -3.869 1.386 -13.396 1.00 81.94 231 LEU A O 1
ATOM 1822 N N . GLY A 1 232 ? -4.411 2.872 -11.796 1.00 76.00 232 GLY A N 1
ATOM 1823 C CA . GLY A 1 232 ? -5.028 3.858 -12.696 1.00 76.00 232 GLY A CA 1
ATOM 1824 C C . GLY A 1 232 ? -4.087 4.932 -13.257 1.00 76.00 232 GLY A C 1
ATOM 1825 O O . GLY A 1 232 ? -4.469 5.664 -14.163 1.00 76.00 232 GLY A O 1
ATOM 1826 N N . SER A 1 233 ? -2.884 5.086 -12.703 1.00 73.19 233 SER A N 1
ATOM 1827 C CA . SER A 1 233 ? -1.980 6.235 -12.885 1.00 73.19 233 SER A CA 1
ATOM 1828 C C . SER A 1 233 ? -2.610 7.621 -12.627 1.00 73.19 233 SER A C 1
ATOM 1830 O O . SER A 1 233 ? -2.112 8.625 -13.131 1.00 73.19 233 SER A O 1
ATOM 1832 N N . GLY A 1 234 ? -3.727 7.698 -11.894 1.00 70.88 234 GLY A N 1
ATOM 1833 C CA . GLY A 1 234 ? -4.527 8.928 -11.767 1.00 70.88 234 GLY A CA 1
ATOM 1834 C C . GLY A 1 234 ? -5.344 9.303 -13.018 1.00 70.88 234 GLY A C 1
ATOM 1835 O O . GLY A 1 234 ? -5.924 10.384 -13.068 1.00 70.88 234 GLY A O 1
ATOM 1836 N N . LEU A 1 235 ? -5.414 8.425 -14.023 1.00 70.06 235 LEU A N 1
ATOM 1837 C CA . LEU A 1 235 ? -6.133 8.646 -15.276 1.00 70.06 235 LEU A CA 1
ATOM 1838 C C . LEU A 1 235 ? -7.579 8.140 -15.195 1.00 70.06 235 LEU A C 1
ATOM 1840 O O . LEU A 1 235 ? -7.853 7.066 -14.661 1.00 70.06 235 LEU A O 1
ATOM 1844 N N . SER A 1 236 ? -8.501 8.849 -15.845 1.00 66.94 236 SER A N 1
ATOM 1845 C CA . SER A 1 236 ? -9.793 8.274 -16.236 1.00 66.94 236 SER A CA 1
ATOM 1846 C C . SER A 1 236 ? -9.641 7.311 -17.423 1.00 66.94 236 SER A C 1
ATOM 1848 O O . SER A 1 236 ? -8.721 7.444 -18.237 1.00 66.94 236 SER A O 1
ATOM 1850 N N . ALA A 1 237 ? -10.594 6.390 -17.603 1.00 66.06 237 ALA A N 1
ATOM 1851 C CA . ALA A 1 237 ? -10.625 5.487 -18.762 1.00 66.06 237 ALA A CA 1
ATOM 1852 C C . ALA A 1 237 ? -10.587 6.245 -20.111 1.00 66.06 237 ALA A C 1
ATOM 1854 O O . ALA A 1 237 ? -9.898 5.839 -21.048 1.00 66.06 237 ALA A O 1
ATOM 1855 N N . ALA A 1 238 ? -11.257 7.402 -20.189 1.00 68.19 238 ALA A N 1
ATOM 1856 C CA . ALA A 1 238 ? -11.264 8.260 -21.374 1.00 68.19 238 ALA A CA 1
ATOM 1857 C C . ALA A 1 238 ? -9.910 8.940 -21.659 1.00 68.19 238 ALA A C 1
ATOM 1859 O O . ALA A 1 238 ? -9.607 9.221 -22.817 1.00 68.19 238 ALA A O 1
ATOM 1860 N N . GLN A 1 239 ? -9.097 9.213 -20.632 1.00 72.88 239 GLN A N 1
ATOM 1861 C CA . GLN A 1 239 ? -7.716 9.678 -20.808 1.00 72.88 239 GLN A CA 1
ATOM 1862 C C . GLN A 1 239 ? -6.799 8.514 -21.192 1.00 72.88 239 GLN A C 1
ATOM 1864 O O . GLN A 1 239 ? -6.016 8.647 -22.128 1.00 72.88 239 GLN A O 1
ATOM 1869 N N . SER A 1 240 ? -6.945 7.356 -20.535 1.00 72.50 240 SER A N 1
ATOM 1870 C CA . SER A 1 240 ? -6.136 6.161 -20.800 1.00 72.50 240 SER A CA 1
ATOM 1871 C C . SER A 1 240 ? -6.173 5.725 -22.268 1.00 72.50 240 SER A C 1
ATOM 1873 O O . SER A 1 240 ? -5.147 5.295 -22.788 1.00 72.50 240 SER A O 1
ATOM 1875 N N . SER A 1 241 ? -7.320 5.838 -22.944 1.00 72.62 241 SER A N 1
ATOM 1876 C CA . SER A 1 241 ? -7.472 5.463 -24.359 1.00 72.62 241 SER A CA 1
ATOM 1877 C C . SER A 1 241 ? -6.832 6.441 -25.355 1.00 72.62 241 SER A C 1
ATOM 1879 O O . SER A 1 241 ? -6.724 6.122 -26.537 1.00 72.62 241 SER A O 1
ATOM 1881 N N . ARG A 1 242 ? -6.405 7.628 -24.901 1.00 81.25 242 ARG A N 1
ATOM 1882 C CA . ARG A 1 242 ? -5.821 8.699 -25.733 1.00 81.25 242 ARG A CA 1
ATOM 1883 C C . ARG A 1 242 ? -4.302 8.821 -25.601 1.00 81.25 242 ARG A C 1
ATOM 1885 O O . ARG A 1 242 ? -3.703 9.661 -26.268 1.00 81.25 242 ARG A O 1
ATOM 1892 N N . ILE A 1 243 ? -3.683 8.022 -24.736 1.00 83.50 243 ILE A N 1
ATOM 1893 C CA . ILE A 1 243 ? -2.238 8.049 -24.504 1.00 83.50 243 ILE A CA 1
ATOM 1894 C C . ILE A 1 243 ? -1.518 7.434 -25.705 1.00 83.50 243 ILE A C 1
ATOM 1896 O O . ILE A 1 243 ? -1.857 6.342 -26.161 1.00 83.50 243 ILE A O 1
ATOM 1900 N N . SER A 1 244 ? -0.515 8.142 -26.226 1.00 82.25 244 SER A N 1
ATOM 1901 C CA . SER A 1 244 ? 0.308 7.637 -27.323 1.00 82.25 244 SER A CA 1
ATOM 1902 C C . SER A 1 244 ? 1.183 6.460 -26.856 1.00 82.25 244 SER A C 1
ATOM 1904 O O . SER A 1 244 ? 1.626 6.462 -25.704 1.00 82.25 244 SER A O 1
ATOM 1906 N N . PRO A 1 245 ? 1.487 5.473 -27.725 1.00 74.25 245 PRO A N 1
ATOM 1907 C CA . PRO A 1 245 ? 2.270 4.291 -27.345 1.00 74.25 245 PRO A CA 1
ATOM 1908 C C . PRO A 1 245 ? 3.581 4.630 -26.614 1.00 74.25 245 PRO A C 1
ATOM 1910 O O . PRO A 1 245 ? 3.794 4.181 -25.496 1.00 74.25 245 PRO A O 1
ATOM 1913 N N . GLY A 1 246 ? 4.386 5.559 -27.142 1.00 74.94 246 GLY A N 1
ATOM 1914 C CA . GLY A 1 246 ? 5.642 5.986 -26.502 1.00 74.94 246 GLY A CA 1
ATOM 1915 C C . GLY A 1 246 ? 5.509 6.712 -25.149 1.00 74.94 246 GLY A C 1
ATOM 1916 O O . GLY A 1 246 ? 6.519 6.980 -24.500 1.00 74.94 246 GLY A O 1
ATOM 1917 N N . LEU A 1 247 ? 4.293 7.054 -24.704 1.00 85.00 247 LEU A N 1
ATOM 1918 C CA . LEU A 1 247 ? 4.019 7.578 -23.359 1.00 85.00 247 LEU A CA 1
ATOM 1919 C C . LEU A 1 247 ? 3.387 6.531 -22.430 1.00 85.00 247 LEU A C 1
ATOM 1921 O O . LEU A 1 247 ? 3.489 6.674 -21.211 1.00 85.00 247 LEU A O 1
ATOM 1925 N N . ARG A 1 248 ? 2.804 5.459 -22.981 1.00 89.12 248 ARG A N 1
ATOM 1926 C CA . ARG A 1 248 ? 2.132 4.374 -22.248 1.00 89.12 248 ARG A CA 1
ATOM 1927 C C . ARG A 1 248 ? 3.010 3.786 -21.141 1.00 89.12 248 ARG A C 1
ATOM 1929 O O . ARG A 1 248 ? 2.518 3.595 -20.032 1.00 89.12 248 ARG A O 1
ATOM 1936 N N . ILE A 1 249 ? 4.309 3.604 -21.398 1.00 91.06 249 ILE A N 1
ATOM 1937 C CA . ILE A 1 249 ? 5.286 3.069 -20.431 1.00 91.06 249 ILE A CA 1
ATOM 1938 C C . ILE A 1 249 ? 5.286 3.789 -19.071 1.00 91.06 249 ILE A C 1
ATOM 1940 O O . ILE A 1 249 ? 5.508 3.151 -18.043 1.00 91.06 249 ILE A O 1
ATOM 1944 N N . ARG A 1 250 ? 4.994 5.097 -19.034 1.00 89.75 250 ARG A N 1
ATOM 1945 C CA . ARG A 1 250 ? 4.959 5.900 -17.795 1.00 89.75 250 ARG A CA 1
ATOM 1946 C C . ARG A 1 250 ? 3.837 5.488 -16.845 1.00 89.75 250 ARG A C 1
ATOM 1948 O O . ARG A 1 250 ? 3.949 5.693 -15.644 1.00 89.75 250 ARG A O 1
ATOM 1955 N N . HIS A 1 251 ? 2.776 4.916 -17.403 1.00 88.25 251 HIS A N 1
ATOM 1956 C CA . HIS A 1 251 ? 1.534 4.577 -16.719 1.00 88.25 251 HIS A CA 1
ATOM 1957 C C . HIS A 1 251 ? 1.412 3.070 -16.436 1.00 88.25 251 HIS A C 1
ATOM 1959 O O . HIS A 1 251 ? 0.372 2.616 -15.957 1.00 88.25 251 HIS A O 1
ATOM 1965 N N . LEU A 1 252 ? 2.461 2.294 -16.739 1.00 92.25 252 LEU A N 1
ATOM 1966 C CA . LEU A 1 252 ? 2.572 0.890 -16.351 1.00 92.25 252 LEU A CA 1
ATOM 1967 C C . LEU A 1 252 ? 2.905 0.770 -14.857 1.00 92.25 252 LEU A C 1
ATOM 1969 O O . LEU A 1 252 ? 3.625 1.604 -14.311 1.00 92.25 252 LEU A O 1
ATOM 1973 N N . LEU A 1 253 ? 2.421 -0.298 -14.220 1.00 92.31 253 LEU A N 1
ATOM 1974 C CA . LEU A 1 253 ? 2.484 -0.543 -12.774 1.00 92.31 253 LEU A CA 1
ATOM 1975 C C . LEU A 1 253 ? 3.874 -0.305 -12.167 1.00 92.31 253 LEU A C 1
ATOM 1977 O O . LEU A 1 253 ? 4.016 0.393 -11.169 1.00 92.31 253 LEU A O 1
ATOM 1981 N N . PHE A 1 254 ? 4.916 -0.859 -12.789 1.00 92.50 254 PHE A N 1
ATOM 1982 C CA . PHE A 1 254 ? 6.294 -0.718 -12.315 1.00 92.50 254 PHE A CA 1
ATOM 1983 C C . PHE A 1 254 ? 6.832 0.716 -12.408 1.00 92.50 254 PHE A C 1
ATOM 1985 O O . PHE A 1 254 ? 7.892 0.980 -11.871 1.00 92.50 254 PHE A O 1
ATOM 1992 N N . ASN A 1 255 ? 6.152 1.648 -13.076 1.00 90.94 255 ASN A N 1
ATOM 1993 C CA . ASN A 1 255 ? 6.497 3.067 -13.040 1.00 90.94 255 ASN A CA 1
ATOM 1994 C C . ASN A 1 255 ? 5.603 3.851 -12.085 1.00 90.94 255 ASN A C 1
ATOM 1996 O O . ASN A 1 255 ? 6.114 4.637 -11.294 1.00 90.94 255 ASN A O 1
ATOM 2000 N N . THR A 1 256 ? 4.295 3.604 -12.105 1.00 85.44 256 THR A N 1
ATOM 2001 C CA . THR A 1 256 ? 3.323 4.301 -11.248 1.00 85.44 256 THR A CA 1
ATOM 2002 C C . THR A 1 256 ? 3.527 4.010 -9.758 1.00 85.44 256 THR A C 1
ATOM 2004 O O . THR A 1 256 ? 3.253 4.875 -8.932 1.00 85.44 256 THR A O 1
ATOM 2007 N N . LEU A 1 257 ? 4.077 2.841 -9.401 1.00 87.25 257 LEU A N 1
ATOM 2008 C CA . LEU A 1 257 ? 4.482 2.507 -8.027 1.00 87.25 257 LEU A CA 1
ATOM 2009 C C . LEU A 1 257 ? 5.592 3.416 -7.454 1.00 87.25 257 LEU A C 1
ATOM 2011 O O . LEU A 1 257 ? 5.679 3.545 -6.236 1.00 87.25 257 LEU A O 1
ATOM 2015 N N . PHE A 1 258 ? 6.420 4.039 -8.301 1.00 85.31 258 PHE A N 1
ATOM 2016 C CA . PHE A 1 258 ? 7.581 4.853 -7.893 1.00 85.31 258 PHE A CA 1
ATOM 2017 C C . PHE A 1 258 ? 7.582 6.244 -8.555 1.00 85.31 258 PHE A C 1
ATOM 2019 O O . PHE A 1 258 ? 8.619 6.892 -8.683 1.00 85.31 258 PHE A O 1
ATOM 2026 N N . SER A 1 259 ? 6.438 6.707 -9.058 1.00 75.44 259 SER A N 1
ATOM 2027 C CA . SER A 1 259 ? 6.316 8.011 -9.714 1.00 75.44 259 SER A CA 1
ATOM 2028 C C . SER A 1 259 ? 5.223 8.839 -9.061 1.00 75.44 259 SER A C 1
ATOM 2030 O O . SER A 1 259 ? 4.085 8.387 -8.917 1.00 75.44 259 SER A O 1
ATOM 2032 N N . GLU A 1 260 ? 5.579 10.069 -8.699 1.00 69.44 260 GLU A N 1
ATOM 2033 C CA . GLU A 1 260 ? 4.644 11.046 -8.149 1.00 69.44 260 GLU A CA 1
ATOM 2034 C C . GLU A 1 260 ? 3.492 11.329 -9.131 1.00 69.44 260 GLU A C 1
ATOM 2036 O O . GLU A 1 260 ? 3.704 11.300 -10.350 1.00 69.44 260 GLU A O 1
ATOM 2041 N N . PRO A 1 261 ? 2.274 11.607 -8.627 1.00 66.62 261 PRO A N 1
ATOM 2042 C CA . PRO A 1 261 ? 1.172 12.071 -9.460 1.00 66.62 261 PRO A CA 1
ATOM 2043 C C . PRO A 1 261 ? 1.544 13.338 -10.240 1.00 66.62 261 PRO A C 1
ATOM 2045 O O . PRO A 1 261 ? 2.221 14.229 -9.728 1.00 66.62 261 PRO A O 1
ATOM 2048 N N . GLU A 1 262 ? 1.066 13.460 -11.477 1.00 62.28 262 GLU A N 1
ATOM 2049 C CA . GLU A 1 262 ? 1.280 14.674 -12.270 1.00 62.28 262 GLU A CA 1
ATOM 2050 C C . GLU A 1 262 ? 0.602 15.880 -11.591 1.00 62.28 262 GLU A C 1
ATOM 2052 O O . GLU A 1 262 ? -0.584 15.833 -11.265 1.00 62.28 262 GLU A O 1
ATOM 2057 N N . GLY A 1 263 ? 1.365 16.952 -11.346 1.00 57.31 263 GLY A N 1
ATOM 2058 C CA . GLY A 1 263 ? 0.898 18.117 -10.583 1.00 57.31 263 GLY A CA 1
ATOM 2059 C C . GLY A 1 263 ? 0.919 17.947 -9.056 1.00 57.31 263 GLY A C 1
ATOM 2060 O O . GLY A 1 263 ? 0.273 18.723 -8.356 1.00 57.31 263 GLY A O 1
ATOM 2061 N N . TYR A 1 264 ? 1.630 16.947 -8.528 1.00 56.47 264 TYR A N 1
ATOM 2062 C CA . TYR A 1 264 ? 1.869 16.799 -7.092 1.00 56.47 264 TYR A CA 1
ATOM 2063 C C . TYR A 1 264 ? 2.716 17.961 -6.536 1.00 56.47 264 TYR A C 1
ATOM 2065 O O . TYR A 1 264 ? 3.833 18.206 -6.988 1.00 56.47 264 TYR A O 1
ATOM 2073 N N . GLU A 1 265 ? 2.182 18.663 -5.533 1.00 52.25 265 GLU A N 1
ATOM 2074 C CA . GLU A 1 265 ? 2.892 19.674 -4.743 1.00 52.25 265 GLU A CA 1
ATOM 2075 C C . GLU A 1 265 ? 3.027 19.173 -3.297 1.00 52.25 265 GLU A C 1
ATOM 2077 O O . GLU A 1 265 ? 2.024 18.852 -2.655 1.00 52.25 265 GLU A O 1
ATOM 2082 N N . HIS A 1 266 ? 4.257 19.120 -2.771 1.00 51.41 266 HIS A N 1
ATOM 2083 C CA . HIS A 1 266 ? 4.512 18.739 -1.377 1.00 51.41 266 HIS A CA 1
ATOM 2084 C C . HIS A 1 266 ? 3.852 19.722 -0.390 1.00 51.41 266 HIS A C 1
ATOM 2086 O O . HIS A 1 266 ? 4.070 20.932 -0.461 1.00 51.41 266 HIS A O 1
ATOM 2092 N N . GLY A 1 267 ? 3.108 19.193 0.583 1.00 42.56 267 GLY A N 1
ATOM 2093 C CA . GLY A 1 267 ? 2.305 19.938 1.557 1.00 42.56 267 GLY A CA 1
ATOM 2094 C C . GLY A 1 267 ? 0.825 20.085 1.166 1.00 42.56 267 GLY A C 1
ATOM 2095 O O . GLY A 1 267 ? 0.081 20.821 1.826 1.00 42.56 267 GLY A O 1
ATOM 2096 N N . GLY A 1 268 ? 0.380 19.415 0.100 1.00 39.62 268 GLY A N 1
ATOM 2097 C CA . GLY A 1 268 ? -0.973 19.497 -0.443 1.00 39.62 268 GLY A CA 1
ATOM 2098 C C . GLY A 1 268 ? -1.962 18.553 0.250 1.00 39.62 268 GLY A C 1
ATOM 2099 O O . GLY A 1 268 ? -1.760 17.347 0.324 1.00 39.62 268 GLY A O 1
ATOM 2100 N N . ARG A 1 269 ? -3.123 19.063 0.687 1.00 37.62 269 ARG A N 1
ATOM 2101 C CA . ARG A 1 269 ? -4.152 18.265 1.402 1.00 37.62 269 ARG A CA 1
ATOM 2102 C C . ARG A 1 269 ? -4.901 17.213 0.556 1.00 37.62 269 ARG A C 1
ATOM 2104 O O . ARG A 1 269 ? -5.819 16.584 1.077 1.00 37.62 269 ARG A O 1
ATOM 2111 N N . ALA A 1 270 ? -4.589 17.065 -0.732 1.00 33.41 270 ALA A N 1
ATOM 2112 C CA . ALA A 1 270 ? -5.429 16.366 -1.717 1.00 33.41 270 ALA A CA 1
ATOM 2113 C C . ALA A 1 270 ? -4.789 15.109 -2.341 1.00 33.41 270 ALA A C 1
ATOM 2115 O O . ALA A 1 270 ? -5.332 14.540 -3.288 1.00 33.41 270 ALA A O 1
ATOM 2116 N N . THR A 1 271 ? -3.626 14.689 -1.852 1.00 39.19 271 THR A N 1
ATOM 2117 C CA . THR A 1 271 ? -2.759 13.696 -2.500 1.00 39.19 271 THR A CA 1
ATOM 2118 C C . THR A 1 271 ? -2.834 12.323 -1.812 1.00 39.19 271 THR A C 1
ATOM 2120 O O . THR A 1 271 ? -3.252 12.229 -0.651 1.00 39.19 271 THR A O 1
ATOM 2123 N N . PRO A 1 272 ? -2.454 11.216 -2.491 1.00 48.31 272 PRO A N 1
ATOM 2124 C CA . PRO A 1 272 ? -2.176 9.956 -1.804 1.00 48.31 272 PRO A CA 1
ATOM 2125 C C . PRO A 1 272 ? -1.129 10.237 -0.728 1.00 48.31 272 PRO A C 1
ATOM 2127 O O . PRO A 1 272 ? -0.110 10.843 -1.043 1.00 48.31 272 PRO A O 1
ATOM 2130 N N . SER A 1 273 ? -1.407 9.837 0.517 1.00 56.03 273 SER A N 1
ATOM 2131 C CA . SER A 1 273 ? -0.641 10.189 1.724 1.00 56.03 273 SER A CA 1
ATOM 2132 C C . SER A 1 273 ? 0.840 10.436 1.455 1.00 56.03 273 SER A C 1
ATOM 2134 O O . SER A 1 273 ? 1.581 9.485 1.196 1.00 56.03 273 SER A O 1
ATOM 2136 N N . GLU A 1 274 ? 1.252 11.701 1.544 1.00 58.66 274 GLU A N 1
ATOM 2137 C CA . GLU A 1 274 ? 2.584 12.187 1.151 1.00 58.66 274 GLU A CA 1
ATOM 2138 C C . GLU A 1 274 ? 3.713 11.362 1.777 1.00 58.66 274 GLU A C 1
ATOM 2140 O O . GLU A 1 274 ? 4.705 11.043 1.128 1.00 58.66 274 GLU A O 1
ATOM 2145 N N . LYS A 1 275 ? 3.489 10.927 3.022 1.00 62.84 275 LYS A N 1
ATOM 2146 C CA . LYS A 1 275 ? 4.301 9.972 3.778 1.00 62.84 275 LYS A CA 1
ATOM 2147 C C . LYS A 1 275 ? 4.663 8.717 2.975 1.00 62.84 275 LYS A C 1
ATOM 2149 O O . LYS A 1 275 ? 5.825 8.337 2.918 1.00 62.84 275 LYS A O 1
ATOM 2154 N N . LEU A 1 276 ? 3.676 8.063 2.362 1.00 67.00 276 LEU A N 1
ATOM 2155 C CA . LEU A 1 276 ? 3.891 6.850 1.579 1.00 67.00 276 LEU A CA 1
ATOM 2156 C C . LEU A 1 276 ? 4.671 7.166 0.299 1.00 67.00 276 LEU A C 1
ATOM 2158 O O . LEU A 1 276 ? 5.688 6.528 0.060 1.00 67.00 276 LEU A O 1
ATOM 2162 N N . LEU A 1 277 ? 4.264 8.179 -0.473 1.00 65.62 277 LEU A N 1
ATOM 2163 C CA . LEU A 1 277 ? 4.978 8.578 -1.696 1.00 65.62 277 LEU A CA 1
ATOM 2164 C C . LEU A 1 277 ? 6.452 8.927 -1.419 1.00 65.62 277 LEU A C 1
ATOM 2166 O O . LEU A 1 277 ? 7.331 8.461 -2.139 1.00 65.62 277 LEU A O 1
ATOM 2170 N N . TYR A 1 278 ? 6.731 9.644 -0.328 1.00 68.44 278 TYR A N 1
ATOM 2171 C CA . TYR A 1 278 ? 8.086 9.959 0.131 1.00 68.44 278 TYR A CA 1
ATOM 2172 C C . TYR A 1 278 ? 8.942 8.705 0.377 1.00 68.44 278 TYR A C 1
ATOM 2174 O O . TYR A 1 278 ? 10.094 8.639 -0.058 1.00 68.44 278 TYR A O 1
ATOM 2182 N N . TRP A 1 279 ? 8.383 7.682 1.031 1.00 68.00 279 TRP A N 1
ATOM 2183 C CA . TRP A 1 279 ? 9.092 6.422 1.267 1.00 68.00 279 TRP A CA 1
ATOM 2184 C C . TRP A 1 279 ? 9.372 5.635 -0.016 1.00 68.00 279 TRP A C 1
ATOM 2186 O O . TRP A 1 279 ? 10.447 5.050 -0.144 1.00 68.00 279 TRP A O 1
ATOM 2196 N N . LEU A 1 280 ? 8.431 5.634 -0.962 1.00 69.88 280 LEU A N 1
ATOM 2197 C CA . LEU A 1 280 ? 8.576 4.943 -2.247 1.00 69.88 280 LEU A CA 1
ATOM 2198 C C . LEU A 1 280 ? 9.568 5.674 -3.172 1.00 69.88 280 LEU A C 1
ATOM 2200 O O . LEU A 1 280 ? 10.299 5.045 -3.925 1.00 69.88 280 LEU A O 1
ATOM 2204 N N . TYR A 1 281 ? 9.663 7.001 -3.079 1.00 70.56 281 TYR A N 1
ATOM 2205 C CA . TYR A 1 281 ? 10.720 7.753 -3.756 1.00 70.56 281 TYR A CA 1
ATOM 2206 C C . TYR A 1 281 ? 12.107 7.421 -3.180 1.00 70.56 281 TYR A C 1
ATOM 2208 O O . TYR A 1 281 ? 13.042 7.130 -3.921 1.00 70.56 281 TYR A O 1
ATOM 2216 N N . ARG A 1 282 ? 12.250 7.394 -1.844 1.00 73.12 282 ARG A N 1
ATOM 2217 C CA . ARG A 1 282 ? 13.542 7.140 -1.174 1.00 73.12 282 ARG A CA 1
ATOM 2218 C C . ARG A 1 282 ? 14.181 5.795 -1.544 1.00 73.12 282 ARG A C 1
ATOM 2220 O O . ARG A 1 282 ? 15.403 5.668 -1.480 1.00 73.12 282 ARG A O 1
ATOM 2227 N N . PHE A 1 283 ? 13.371 4.799 -1.889 1.00 77.00 283 PHE A N 1
ATOM 2228 C CA . PHE A 1 283 ? 13.819 3.450 -2.233 1.00 77.00 283 PHE A CA 1
ATOM 2229 C C . PHE A 1 283 ? 13.442 3.063 -3.669 1.00 77.00 283 PHE A C 1
ATOM 2231 O O . PHE A 1 283 ? 13.108 1.904 -3.918 1.00 77.00 283 PHE A O 1
ATOM 2238 N N . ASP A 1 284 ? 13.424 4.020 -4.598 1.00 86.56 284 ASP A N 1
ATOM 2239 C CA . ASP A 1 284 ? 13.130 3.767 -6.009 1.00 86.56 284 ASP A CA 1
ATOM 2240 C C . ASP A 1 284 ? 14.270 2.963 -6.681 1.00 86.56 284 ASP A C 1
ATOM 2242 O O . ASP A 1 284 ? 15.417 3.428 -6.706 1.00 86.56 284 ASP A O 1
ATOM 2246 N N . PRO A 1 285 ? 13.986 1.786 -7.280 1.00 89.69 285 PRO A N 1
ATOM 2247 C CA . PRO A 1 285 ? 14.948 1.029 -8.088 1.00 89.69 285 PRO A CA 1
ATOM 2248 C C . PRO A 1 285 ? 15.630 1.840 -9.196 1.00 89.69 285 PRO A C 1
ATOM 2250 O O . PRO A 1 285 ? 16.737 1.508 -9.610 1.00 89.69 285 PRO A O 1
ATOM 2253 N N . ALA A 1 286 ? 14.983 2.896 -9.696 1.00 90.88 286 ALA A N 1
ATOM 2254 C CA . ALA A 1 286 ? 15.525 3.793 -10.711 1.00 90.88 286 ALA A CA 1
ATOM 2255 C C . ALA A 1 286 ? 16.861 4.437 -10.308 1.00 90.88 286 ALA A C 1
ATOM 2257 O O . ALA A 1 286 ? 17.740 4.586 -11.164 1.00 90.88 286 ALA A O 1
ATOM 2258 N N . ASP A 1 287 ? 17.007 4.785 -9.028 1.00 87.19 287 ASP A N 1
ATOM 2259 C CA . ASP A 1 287 ? 18.161 5.506 -8.485 1.00 87.19 287 ASP A CA 1
ATOM 2260 C C . ASP A 1 287 ? 19.244 4.566 -7.928 1.00 87.19 287 ASP A C 1
ATOM 2262 O O . ASP A 1 287 ? 20.350 5.005 -7.609 1.00 87.19 287 ASP A O 1
ATOM 2266 N N . GLN A 1 288 ? 18.967 3.260 -7.877 1.00 85.56 288 GLN A N 1
ATOM 2267 C CA . GLN A 1 288 ? 19.954 2.230 -7.563 1.00 85.56 288 GLN A CA 1
ATOM 2268 C C . GLN A 1 288 ? 20.711 1.805 -8.826 1.00 85.56 288 GLN A C 1
ATOM 2270 O O . GLN A 1 288 ? 20.143 1.713 -9.912 1.00 85.56 288 GLN A O 1
ATOM 2275 N N . ALA A 1 289 ? 22.012 1.547 -8.695 1.00 84.62 289 ALA A N 1
ATOM 2276 C CA . ALA A 1 289 ? 22.866 1.111 -9.795 1.00 84.62 289 ALA A CA 1
ATOM 2277 C C . ALA A 1 289 ? 23.487 -0.249 -9.476 1.00 84.62 289 ALA A C 1
ATOM 2279 O O . ALA A 1 289 ? 24.018 -0.459 -8.388 1.00 84.62 289 ALA A O 1
ATOM 2280 N N . SER A 1 290 ? 23.461 -1.149 -10.453 1.00 90.50 290 SER A N 1
ATOM 2281 C CA . SER A 1 290 ? 24.075 -2.471 -10.369 1.00 90.50 290 SER A CA 1
ATOM 2282 C C . SER A 1 290 ? 24.794 -2.709 -11.692 1.00 90.50 290 SER A C 1
ATOM 2284 O O . SER A 1 290 ? 24.139 -3.093 -12.655 1.00 90.50 290 SER A O 1
ATOM 2286 N N . PRO A 1 291 ? 26.108 -2.424 -11.804 1.00 92.31 291 PRO A N 1
ATOM 2287 C CA . PRO A 1 291 ? 26.784 -2.328 -13.101 1.00 92.31 291 PRO A CA 1
ATOM 2288 C C . PRO A 1 291 ? 26.655 -3.569 -13.995 1.00 92.31 291 PRO A C 1
ATOM 2290 O O . PRO A 1 291 ? 26.548 -3.432 -15.210 1.00 92.31 291 PRO A O 1
ATOM 2293 N N . GLU A 1 292 ? 26.626 -4.769 -13.409 1.00 93.44 292 GLU A N 1
ATOM 2294 C CA . GLU A 1 292 ? 26.432 -6.018 -14.155 1.00 93.44 292 GLU A CA 1
ATOM 2295 C C . GLU A 1 292 ? 25.007 -6.135 -14.721 1.00 93.44 292 GLU A C 1
ATOM 2297 O O . GLU A 1 292 ? 24.826 -6.455 -15.895 1.00 93.44 292 GLU A O 1
ATOM 2302 N N . ILE A 1 293 ? 23.989 -5.853 -13.903 1.00 95.44 293 ILE A N 1
ATOM 2303 C CA . ILE A 1 293 ? 22.584 -5.948 -14.318 1.00 95.44 293 ILE A CA 1
ATOM 2304 C C . ILE A 1 293 ? 22.210 -4.781 -15.237 1.00 95.44 293 ILE A C 1
ATOM 2306 O O . ILE A 1 293 ? 21.518 -4.984 -16.229 1.00 95.44 293 ILE A O 1
ATOM 2310 N N . ASP A 1 294 ? 22.739 -3.585 -14.982 1.00 96.44 294 ASP A N 1
ATOM 2311 C CA . ASP A 1 294 ? 22.587 -2.415 -15.844 1.00 96.44 294 ASP A CA 1
ATOM 2312 C C . ASP A 1 294 ? 23.162 -2.680 -17.242 1.00 96.44 294 ASP A C 1
ATOM 2314 O O . ASP A 1 294 ? 22.538 -2.313 -18.236 1.00 96.44 294 ASP A O 1
ATOM 2318 N N . LEU A 1 295 ? 24.311 -3.362 -17.340 1.00 95.75 295 LEU A N 1
ATOM 2319 C CA . LEU A 1 295 ? 24.866 -3.787 -18.624 1.00 95.75 295 LEU A CA 1
ATOM 2320 C C . LEU A 1 295 ? 23.937 -4.787 -19.327 1.00 95.75 295 LEU A C 1
ATOM 2322 O O . LEU A 1 295 ? 23.613 -4.577 -20.494 1.00 95.75 295 LEU A O 1
ATOM 2326 N N . LYS A 1 296 ? 23.438 -5.814 -18.626 1.00 96.56 296 LYS A N 1
ATOM 2327 C CA . LYS A 1 296 ? 22.474 -6.782 -19.188 1.00 96.56 296 LYS A CA 1
ATOM 2328 C C . LYS A 1 296 ? 21.186 -6.105 -19.672 1.00 96.56 296 LYS A C 1
ATOM 2330 O O . LYS A 1 296 ? 20.741 -6.371 -20.783 1.00 96.56 296 LYS A O 1
ATOM 2335 N N . LEU A 1 297 ? 20.637 -5.151 -18.915 1.00 96.62 297 LEU A N 1
ATOM 2336 C CA . LEU A 1 297 ? 19.499 -4.329 -19.349 1.00 96.62 297 LEU A CA 1
ATOM 2337 C C . LEU A 1 297 ? 19.817 -3.485 -20.595 1.00 96.62 297 LEU A C 1
ATOM 2339 O O . LEU A 1 297 ? 18.899 -3.133 -21.332 1.00 96.62 297 LEU A O 1
ATOM 2343 N N . LEU A 1 298 ? 21.078 -3.131 -20.849 1.00 95.06 298 LEU A N 1
ATOM 2344 C CA . LEU A 1 298 ? 21.476 -2.354 -22.026 1.00 95.06 298 LEU A CA 1
ATOM 2345 C C . LEU A 1 298 ? 21.738 -3.211 -23.268 1.00 95.06 298 LEU A C 1
ATOM 2347 O O . LEU A 1 298 ? 21.400 -2.763 -24.362 1.00 95.06 298 LEU A O 1
ATOM 2351 N N . VAL A 1 299 ? 22.319 -4.408 -23.127 1.00 94.44 299 VAL A N 1
ATOM 2352 C CA . VAL A 1 299 ? 22.753 -5.235 -24.275 1.00 94.44 299 VAL A CA 1
ATOM 2353 C C . VAL A 1 299 ? 21.918 -6.495 -24.524 1.00 94.44 299 VAL A C 1
ATOM 2355 O O . VAL A 1 299 ? 21.903 -6.989 -25.647 1.00 94.44 299 VAL A O 1
ATOM 2358 N N . GLU A 1 300 ? 21.209 -6.995 -23.513 1.00 94.75 300 GLU A N 1
ATOM 2359 C CA . GLU A 1 300 ? 20.614 -8.342 -23.471 1.00 94.75 300 GLU A CA 1
ATOM 2360 C C . GLU A 1 300 ? 19.153 -8.319 -22.971 1.00 94.75 300 GLU A C 1
ATOM 2362 O O . GLU A 1 300 ? 18.650 -9.327 -22.482 1.00 94.75 300 GLU A O 1
ATOM 2367 N N . LEU A 1 301 ? 18.442 -7.184 -23.089 1.00 95.38 301 LEU A N 1
ATOM 2368 C CA . LEU A 1 301 ? 17.091 -6.999 -22.526 1.00 95.38 301 LEU A CA 1
ATOM 2369 C C . LEU A 1 301 ? 16.097 -8.108 -22.937 1.00 95.38 301 LEU A C 1
ATOM 2371 O O . LEU A 1 301 ? 15.238 -8.491 -22.144 1.00 95.38 301 LEU A O 1
ATOM 2375 N N . ASP A 1 302 ? 16.196 -8.621 -24.166 1.00 95.38 302 ASP A N 1
ATOM 2376 C CA . ASP A 1 302 ? 15.329 -9.678 -24.701 1.00 95.38 302 ASP A CA 1
ATOM 2377 C C . ASP A 1 302 ? 15.795 -11.116 -24.391 1.00 95.38 302 ASP A C 1
ATOM 2379 O O . ASP A 1 302 ? 15.119 -12.070 -24.778 1.00 95.38 302 ASP A O 1
ATOM 2383 N N . GLN A 1 303 ? 16.904 -11.274 -23.662 1.00 95.50 303 GLN A N 1
ATOM 2384 C CA . GLN A 1 303 ? 17.504 -12.554 -23.250 1.00 95.50 303 GLN A CA 1
ATOM 2385 C C . GLN A 1 303 ? 17.474 -12.775 -21.725 1.00 95.50 303 GLN A C 1
ATOM 2387 O O . GLN A 1 303 ? 18.026 -13.757 -21.227 1.00 95.50 303 GLN A O 1
ATOM 2392 N N . LEU A 1 304 ? 16.832 -11.872 -20.979 1.00 95.69 304 LEU A N 1
ATOM 2393 C CA . LEU A 1 304 ? 16.681 -11.964 -19.526 1.00 95.69 304 LEU A CA 1
ATOM 2394 C C . LEU A 1 304 ? 15.751 -13.115 -19.104 1.00 95.69 304 LEU A C 1
ATOM 2396 O O . LEU A 1 304 ? 14.997 -13.677 -19.896 1.00 95.69 304 LEU A O 1
ATOM 2400 N N . ASP A 1 305 ? 15.768 -13.429 -17.809 1.0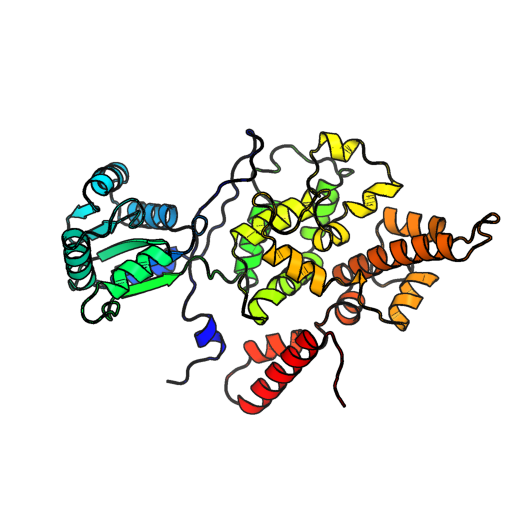0 95.19 305 ASP A N 1
ATOM 2401 C CA . ASP A 1 305 ? 14.930 -14.446 -17.161 1.00 95.19 305 ASP A CA 1
ATOM 2402 C C . ASP A 1 305 ? 13.420 -14.144 -17.211 1.00 95.19 305 ASP A C 1
ATOM 2404 O O . ASP A 1 305 ? 12.598 -15.027 -16.964 1.00 95.19 305 ASP A O 1
ATOM 2408 N N . VAL A 1 306 ? 13.048 -12.907 -17.549 1.00 94.56 306 VAL A N 1
ATOM 2409 C CA . VAL A 1 306 ? 11.667 -12.421 -17.604 1.00 94.56 306 VAL A CA 1
ATOM 2410 C C . VAL A 1 306 ? 11.419 -11.594 -18.861 1.00 94.56 306 VAL A C 1
ATOM 2412 O O . VAL A 1 306 ? 12.255 -10.797 -19.278 1.00 94.56 306 VAL A O 1
ATOM 2415 N N . VAL A 1 307 ? 10.237 -11.763 -19.462 1.00 95.06 307 VAL A N 1
ATOM 2416 C CA . VAL A 1 307 ? 9.893 -11.109 -20.732 1.00 95.06 307 VAL A CA 1
ATOM 2417 C C . VAL A 1 307 ? 9.585 -9.617 -20.506 1.00 95.06 307 VAL A C 1
ATOM 2419 O O . VAL A 1 307 ? 8.637 -9.300 -19.779 1.00 95.06 307 VAL A O 1
ATOM 2422 N N . PRO A 1 308 ? 10.333 -8.685 -21.126 1.00 94.38 308 PRO A N 1
ATOM 2423 C CA . PRO A 1 308 ? 10.068 -7.249 -21.023 1.00 94.38 308 PRO A CA 1
ATOM 2424 C C . PRO A 1 308 ? 8.756 -6.842 -21.716 1.00 94.38 308 PRO A C 1
ATOM 2426 O O . PRO A 1 308 ? 8.381 -7.426 -22.739 1.00 94.38 308 PRO A O 1
ATOM 2429 N N . PRO A 1 309 ? 8.043 -5.816 -21.208 1.00 92.94 309 PRO A N 1
ATOM 2430 C CA . PRO A 1 309 ? 6.834 -5.320 -21.852 1.00 92.94 309 PRO A CA 1
ATOM 2431 C C . PRO A 1 309 ? 7.158 -4.714 -23.231 1.00 92.94 309 PRO A C 1
ATOM 2433 O O . PRO A 1 309 ? 8.235 -4.131 -23.400 1.00 92.94 309 PRO A O 1
ATOM 2436 N N . PRO A 1 310 ? 6.229 -4.781 -24.209 1.00 91.88 310 PRO A N 1
ATOM 2437 C CA . PRO A 1 310 ? 6.459 -4.271 -25.562 1.00 91.88 310 PRO A CA 1
ATOM 2438 C C . PRO A 1 310 ? 6.929 -2.814 -25.598 1.00 91.88 310 PRO A C 1
ATOM 2440 O O . PRO A 1 310 ? 7.830 -2.488 -26.363 1.00 91.88 310 PRO A O 1
ATOM 2443 N N . ASP A 1 311 ? 6.387 -1.965 -24.723 1.00 92.06 311 ASP A N 1
ATOM 2444 C CA . ASP A 1 311 ? 6.761 -0.554 -24.608 1.00 92.06 311 ASP A CA 1
ATOM 2445 C C . ASP A 1 311 ? 8.237 -0.356 -24.209 1.00 92.06 311 ASP A C 1
ATOM 2447 O O . ASP A 1 311 ? 8.892 0.573 -24.681 1.00 92.06 311 ASP A O 1
ATOM 2451 N N . LEU A 1 312 ? 8.784 -1.236 -23.357 1.00 93.75 312 LEU A N 1
ATOM 2452 C CA . LEU A 1 312 ? 10.188 -1.185 -22.933 1.00 93.75 312 LEU A CA 1
ATOM 2453 C C . LEU A 1 312 ? 11.115 -1.730 -24.027 1.00 93.75 312 LEU A C 1
ATOM 2455 O O . LEU A 1 312 ? 12.176 -1.156 -24.250 1.00 93.75 312 LEU A O 1
ATOM 2459 N N . LEU A 1 313 ? 10.698 -2.776 -24.751 1.00 94.06 313 LEU A N 1
ATOM 2460 C CA . LEU A 1 313 ? 11.411 -3.285 -25.932 1.00 94.06 313 LEU A CA 1
ATOM 2461 C C . LEU A 1 313 ? 11.460 -2.259 -27.072 1.00 94.06 313 LEU A C 1
ATOM 2463 O O . LEU A 1 313 ? 12.495 -2.102 -27.718 1.00 94.06 313 LEU A O 1
ATOM 2467 N N . GLU A 1 314 ? 10.350 -1.568 -27.341 1.00 92.50 314 GLU A N 1
ATOM 2468 C CA . GLU A 1 314 ? 10.294 -0.494 -28.336 1.00 92.50 314 GLU A CA 1
ATOM 2469 C C . GLU A 1 314 ? 11.221 0.656 -27.930 1.00 92.50 314 GLU A C 1
ATOM 2471 O O . GLU A 1 314 ? 12.020 1.126 -28.740 1.00 92.50 314 GLU A O 1
ATOM 2476 N N . MET A 1 315 ? 11.174 1.060 -26.658 1.00 92.38 315 MET A N 1
ATOM 2477 C CA . MET A 1 315 ? 12.065 2.080 -26.120 1.00 92.38 315 MET A CA 1
ATOM 2478 C C . MET A 1 315 ? 13.538 1.663 -26.220 1.00 92.38 315 MET A C 1
ATOM 2480 O O . MET A 1 315 ? 14.341 2.433 -26.733 1.00 92.38 315 MET A O 1
ATOM 2484 N N . TRP A 1 316 ? 13.896 0.442 -25.817 1.00 94.00 316 TRP A N 1
ATOM 2485 C CA . TRP A 1 316 ? 15.254 -0.103 -25.940 1.00 94.00 316 TRP A CA 1
ATOM 2486 C C . TRP A 1 316 ? 15.783 -0.001 -27.378 1.00 94.00 316 TRP A C 1
ATOM 2488 O O . TRP A 1 316 ? 16.871 0.524 -27.611 1.00 94.00 316 TRP A O 1
ATOM 2498 N N . ARG A 1 317 ? 14.965 -0.401 -28.359 1.00 91.75 317 ARG A N 1
ATOM 2499 C CA . ARG A 1 317 ? 15.312 -0.374 -29.791 1.00 91.75 317 ARG A CA 1
ATOM 2500 C C . ARG A 1 317 ? 15.398 1.036 -30.388 1.00 91.75 317 ARG A C 1
ATOM 2502 O O . ARG A 1 317 ? 16.168 1.232 -31.321 1.00 91.75 317 ARG A O 1
ATOM 2509 N N . ASN A 1 318 ? 14.627 2.004 -29.884 1.00 88.19 318 ASN A N 1
ATOM 2510 C CA . ASN A 1 318 ? 14.467 3.329 -30.509 1.00 88.19 318 ASN A CA 1
ATOM 2511 C C . ASN A 1 318 ? 15.189 4.483 -29.783 1.00 88.19 318 ASN A C 1
ATOM 2513 O O . ASN A 1 318 ? 15.548 5.487 -30.415 1.00 88.19 318 ASN A O 1
ATOM 2517 N N . ASP A 1 319 ? 15.381 4.379 -28.466 1.00 85.94 319 ASP A N 1
ATOM 2518 C CA . ASP A 1 319 ? 16.000 5.421 -27.639 1.00 85.94 319 ASP A CA 1
ATOM 2519 C C . ASP A 1 319 ? 17.513 5.221 -27.469 1.00 85.94 319 ASP A C 1
ATOM 2521 O O . ASP A 1 319 ? 18.219 6.227 -27.361 1.00 85.94 319 ASP A O 1
ATOM 2525 N N . LEU A 1 320 ? 18.014 3.975 -27.499 1.00 86.12 320 LEU A N 1
ATOM 2526 C CA . LEU A 1 320 ? 19.451 3.665 -27.379 1.00 86.12 320 LEU A CA 1
ATOM 2527 C C . LEU A 1 320 ? 20.245 3.833 -28.685 1.00 86.12 320 LEU A C 1
ATOM 2529 O O . LEU A 1 320 ? 21.472 3.755 -28.681 1.00 86.12 320 LEU A O 1
ATOM 2533 N N . LEU A 1 321 ? 19.575 4.107 -29.804 1.00 83.88 321 LEU A N 1
ATOM 2534 C CA . LEU A 1 321 ? 20.252 4.495 -31.037 1.00 83.88 321 LEU A CA 1
ATOM 2535 C C . LEU A 1 321 ? 20.719 5.953 -30.931 1.00 83.88 321 LEU A C 1
ATOM 2537 O O . LEU A 1 321 ? 19.904 6.864 -30.744 1.00 83.88 321 LEU A O 1
ATOM 2541 N N . VAL A 1 322 ? 22.027 6.170 -31.087 1.00 79.00 322 VAL A N 1
ATOM 2542 C CA . VAL A 1 322 ? 22.618 7.504 -31.276 1.00 79.00 322 VAL A CA 1
ATOM 2543 C C . VAL A 1 322 ? 22.189 8.029 -32.644 1.00 79.00 322 VAL A C 1
ATOM 2545 O O . VAL A 1 322 ? 22.373 7.357 -33.662 1.00 79.00 322 VAL A O 1
ATOM 2548 N N . ARG A 1 323 ? 21.592 9.220 -32.686 1.00 82.44 323 ARG A N 1
ATOM 2549 C CA . ARG A 1 323 ? 21.038 9.799 -33.921 1.00 82.44 323 ARG A CA 1
ATOM 2550 C C . ARG A 1 323 ? 22.057 10.732 -34.566 1.00 82.44 323 ARG A C 1
ATOM 2552 O O . ARG A 1 323 ? 22.783 11.439 -33.881 1.00 82.44 323 ARG A O 1
ATOM 2559 N N . GLY A 1 324 ? 22.106 10.777 -35.899 1.00 70.50 324 GLY A N 1
ATOM 2560 C CA . GLY A 1 324 ? 23.142 11.524 -36.636 1.00 70.50 324 GLY A CA 1
ATOM 2561 C C . GLY A 1 324 ? 23.162 13.046 -36.407 1.00 70.50 324 GLY A C 1
ATOM 2562 O O . GLY A 1 324 ? 24.123 13.707 -36.792 1.00 70.50 324 GLY A O 1
ATOM 2563 N N . ASN A 1 325 ? 22.121 13.607 -35.789 1.00 72.44 325 ASN A N 1
ATOM 2564 C CA . ASN A 1 325 ? 22.023 15.011 -35.384 1.00 72.44 325 ASN A CA 1
ATOM 2565 C C . ASN A 1 325 ? 22.424 15.268 -33.915 1.00 72.44 325 ASN A C 1
ATOM 2567 O O . ASN A 1 325 ? 22.464 16.425 -33.499 1.00 72.44 325 ASN A O 1
ATOM 2571 N N . GLU A 1 326 ? 22.738 14.233 -33.132 1.00 75.00 326 GLU A N 1
ATOM 2572 C CA . GLU A 1 326 ? 23.120 14.338 -31.716 1.00 75.00 326 GLU A CA 1
ATOM 2573 C C . GLU A 1 326 ? 24.592 14.736 -31.580 1.00 75.00 326 GLU A C 1
ATOM 2575 O O . GLU A 1 326 ? 25.460 13.954 -31.206 1.00 75.00 326 GLU A O 1
ATOM 2580 N N . GLN A 1 327 ? 24.875 16.002 -31.896 1.00 59.66 327 GLN A N 1
ATOM 2581 C CA . GLN A 1 327 ? 26.208 16.595 -31.743 1.00 59.66 327 GLN A CA 1
ATOM 2582 C C . GLN A 1 327 ? 26.595 16.836 -30.276 1.00 59.66 327 GLN A C 1
ATOM 2584 O O . GLN A 1 327 ? 27.756 17.120 -29.986 1.00 59.66 327 GLN A O 1
ATOM 2589 N N . THR A 1 328 ? 25.640 16.731 -29.345 1.00 62.03 328 THR A N 1
ATOM 2590 C CA . THR A 1 328 ? 25.903 16.765 -27.904 1.00 62.03 328 THR A CA 1
ATOM 2591 C C . THR A 1 328 ? 25.375 15.501 -27.232 1.00 62.03 328 THR A C 1
ATOM 2593 O O . THR A 1 328 ? 24.232 15.093 -27.424 1.00 62.03 328 THR A O 1
ATOM 2596 N N . ASP A 1 329 ? 26.224 14.914 -26.389 1.00 69.50 329 ASP A N 1
ATOM 2597 C CA . ASP A 1 329 ? 25.974 13.709 -25.583 1.00 69.50 329 ASP A CA 1
ATOM 2598 C C . ASP A 1 329 ? 24.722 13.854 -24.675 1.00 69.50 329 ASP A C 1
ATOM 2600 O O . ASP A 1 329 ? 24.103 12.883 -24.250 1.00 69.50 329 ASP A O 1
ATOM 2604 N N . THR A 1 330 ? 24.288 15.092 -24.418 1.00 78.75 330 THR A N 1
ATOM 2605 C CA . THR A 1 330 ? 23.152 15.452 -23.562 1.00 78.75 330 THR A CA 1
ATOM 2606 C C . THR A 1 330 ? 21.824 14.808 -23.977 1.00 78.75 330 THR A C 1
ATOM 2608 O O . THR A 1 330 ? 21.150 14.237 -23.121 1.00 78.75 330 THR A O 1
ATOM 2611 N N . GLU A 1 331 ? 21.417 14.867 -25.252 1.00 84.44 331 GLU A N 1
ATOM 2612 C CA . GLU A 1 331 ? 20.104 14.332 -25.668 1.00 84.44 331 GLU A CA 1
ATOM 2613 C C . GLU A 1 331 ? 20.049 12.803 -25.584 1.00 84.44 331 GLU A C 1
ATOM 2615 O O . GLU A 1 331 ? 19.061 12.236 -25.103 1.00 84.44 331 GLU A O 1
ATOM 2620 N N . TYR A 1 332 ? 21.135 12.143 -25.993 1.00 86.44 332 TYR A N 1
ATOM 2621 C CA . TYR A 1 332 ? 21.302 10.701 -25.853 1.00 86.44 332 TYR A CA 1
ATOM 2622 C C . TYR A 1 332 ? 21.284 10.289 -24.374 1.00 86.44 332 TYR A C 1
ATOM 2624 O O . TYR A 1 332 ? 20.478 9.442 -23.987 1.00 86.44 332 TYR A O 1
ATOM 2632 N N . ARG A 1 333 ? 22.072 10.953 -23.513 1.00 86.69 333 ARG A N 1
ATOM 2633 C CA . ARG A 1 333 ? 22.080 10.712 -22.058 1.00 86.69 333 ARG A CA 1
ATOM 2634 C C . ARG A 1 333 ? 20.710 10.881 -21.415 1.00 86.69 333 ARG A C 1
ATOM 2636 O O . ARG A 1 333 ? 20.363 10.086 -20.550 1.00 86.69 333 ARG A O 1
ATOM 2643 N N . VAL A 1 334 ? 19.912 11.870 -21.825 1.00 89.12 334 VAL A N 1
ATOM 2644 C CA . VAL A 1 334 ? 18.550 12.061 -21.294 1.00 89.12 334 VAL A CA 1
ATOM 2645 C C . VAL A 1 334 ? 17.639 10.885 -21.662 1.00 89.12 334 VAL A C 1
ATOM 2647 O O . VAL A 1 334 ? 16.883 10.416 -20.807 1.00 89.12 334 VAL A O 1
ATOM 2650 N N . ARG A 1 335 ? 17.722 10.361 -22.894 1.00 89.75 335 ARG A N 1
ATOM 2651 C CA . ARG A 1 335 ? 16.971 9.157 -23.294 1.00 89.75 335 ARG A CA 1
ATOM 2652 C C . ARG A 1 335 ? 17.464 7.902 -22.583 1.00 89.75 335 ARG A C 1
ATOM 2654 O O . ARG A 1 335 ? 16.647 7.188 -22.013 1.00 89.75 335 ARG A O 1
ATOM 2661 N N . LEU A 1 336 ? 18.777 7.679 -22.550 1.00 91.19 336 LEU A N 1
ATOM 2662 C CA . LEU A 1 336 ? 19.424 6.569 -21.849 1.00 91.19 336 LEU A CA 1
ATOM 2663 C C . LEU A 1 336 ? 19.054 6.554 -20.357 1.00 91.19 336 LEU A C 1
ATOM 2665 O O . LEU A 1 336 ? 18.625 5.530 -19.835 1.00 91.19 336 LEU A O 1
ATOM 2669 N N . ALA A 1 337 ? 19.127 7.699 -19.676 1.00 91.50 337 ALA A N 1
ATOM 2670 C CA . ALA A 1 337 ? 18.730 7.825 -18.275 1.00 91.50 337 ALA A CA 1
ATOM 2671 C C . ALA A 1 337 ? 17.218 7.632 -18.068 1.00 91.50 337 ALA A C 1
ATOM 2673 O O . ALA A 1 337 ? 16.790 7.157 -17.020 1.00 91.50 337 ALA A O 1
ATOM 2674 N N . ARG A 1 338 ? 16.373 7.992 -19.040 1.00 92.25 338 ARG A N 1
ATOM 2675 C CA . ARG A 1 338 ? 14.934 7.682 -18.994 1.00 92.25 338 ARG A CA 1
ATOM 2676 C C . ARG A 1 338 ? 14.687 6.180 -19.167 1.00 92.25 338 ARG A C 1
ATOM 2678 O O . ARG A 1 338 ? 13.899 5.622 -18.413 1.00 92.25 338 ARG A O 1
ATOM 2685 N N . TYR A 1 339 ? 15.386 5.544 -20.108 1.00 94.38 339 TYR A N 1
ATOM 2686 C CA . TYR A 1 339 ? 15.328 4.103 -20.352 1.00 94.38 339 TYR A CA 1
ATOM 2687 C C . TYR A 1 339 ? 15.741 3.316 -19.108 1.00 94.38 339 TYR A C 1
ATOM 2689 O O . TYR A 1 339 ? 14.950 2.523 -18.604 1.00 94.38 339 TYR A O 1
ATOM 2697 N N . MET A 1 340 ? 16.924 3.601 -18.554 1.00 95.56 340 MET A N 1
ATOM 2698 C CA . MET A 1 340 ? 17.452 2.881 -17.393 1.00 95.56 340 MET A CA 1
ATOM 2699 C C . MET A 1 340 ? 16.528 2.967 -16.181 1.00 95.56 340 MET A C 1
ATOM 2701 O O . MET A 1 340 ? 16.306 1.955 -15.525 1.00 95.56 340 MET A O 1
ATOM 2705 N N . ARG A 1 341 ? 15.914 4.126 -15.910 1.00 94.19 341 ARG A N 1
ATOM 2706 C CA . ARG A 1 341 ? 14.956 4.250 -14.800 1.00 94.19 341 ARG A CA 1
ATOM 2707 C C . ARG A 1 341 ? 13.749 3.322 -14.966 1.00 94.19 341 ARG A C 1
ATOM 2709 O O . ARG A 1 341 ? 13.354 2.670 -14.006 1.00 94.19 341 ARG A O 1
ATOM 2716 N N . TYR A 1 342 ? 13.200 3.202 -16.175 1.00 95.00 342 TYR A N 1
ATOM 2717 C CA . TYR A 1 342 ? 12.077 2.294 -16.442 1.00 95.00 342 TYR A CA 1
ATOM 2718 C C . TYR A 1 342 ? 12.511 0.821 -16.453 1.00 95.00 342 TYR A C 1
ATOM 2720 O O . TYR A 1 342 ? 11.808 -0.020 -15.897 1.00 95.00 342 TYR A O 1
ATOM 2728 N N . ALA A 1 343 ? 13.676 0.516 -17.031 1.00 96.06 343 ALA A N 1
ATOM 2729 C CA . ALA A 1 343 ? 14.230 -0.833 -17.103 1.00 96.06 343 ALA A CA 1
ATOM 2730 C C . ALA A 1 343 ? 14.546 -1.400 -15.708 1.00 96.06 343 ALA A C 1
ATOM 2732 O O . ALA A 1 343 ? 14.125 -2.511 -15.394 1.00 96.06 343 ALA A O 1
ATOM 2733 N N . ARG A 1 344 ? 15.199 -0.613 -14.840 1.00 96.06 344 ARG A N 1
ATOM 2734 C CA . ARG A 1 344 ? 15.514 -0.989 -13.450 1.00 96.06 344 ARG A CA 1
ATOM 2735 C C . ARG A 1 344 ? 14.258 -1.272 -12.637 1.00 96.06 344 ARG A C 1
ATOM 2737 O O . ARG A 1 344 ? 14.149 -2.341 -12.049 1.00 96.06 344 ARG A O 1
ATOM 2744 N N . ARG A 1 345 ? 13.280 -0.357 -12.650 1.00 95.06 345 ARG A N 1
ATOM 2745 C CA . ARG A 1 345 ? 12.003 -0.532 -11.936 1.00 95.06 345 ARG A CA 1
ATOM 2746 C C . ARG A 1 345 ? 11.209 -1.742 -12.428 1.00 95.06 345 ARG A C 1
ATOM 2748 O O . ARG A 1 345 ? 10.667 -2.482 -11.610 1.00 95.06 345 ARG A O 1
ATOM 2755 N N . TRP A 1 346 ? 11.155 -1.966 -13.745 1.00 96.06 346 TRP A N 1
ATOM 2756 C CA . TRP A 1 346 ? 10.546 -3.173 -14.309 1.00 96.06 346 TRP A CA 1
ATOM 2757 C C . TRP A 1 346 ? 11.264 -4.431 -13.818 1.00 96.06 346 TRP A C 1
ATOM 2759 O O . TRP A 1 346 ? 10.614 -5.316 -13.268 1.00 96.06 346 TRP A O 1
ATOM 2769 N N . TYR A 1 347 ? 12.588 -4.503 -13.968 1.00 96.69 347 TYR A N 1
ATOM 2770 C CA . TYR A 1 347 ? 13.356 -5.705 -13.648 1.00 96.69 347 TYR A CA 1
ATOM 2771 C C . TYR A 1 347 ? 13.345 -6.013 -12.147 1.00 96.69 347 TYR A C 1
ATOM 2773 O O . TYR A 1 347 ? 13.163 -7.164 -11.761 1.00 96.69 347 TYR A O 1
ATOM 2781 N N . ALA A 1 348 ? 13.418 -4.980 -11.300 1.00 93.75 348 ALA A N 1
ATOM 2782 C CA . ALA A 1 348 ? 13.251 -5.078 -9.851 1.00 93.75 348 ALA A CA 1
ATOM 2783 C C . ALA A 1 348 ? 11.912 -5.703 -9.435 1.00 93.75 348 ALA A C 1
ATOM 2785 O O . ALA A 1 348 ? 11.834 -6.403 -8.426 1.00 93.75 348 ALA A O 1
ATOM 2786 N N . LEU A 1 349 ? 10.851 -5.453 -10.207 1.00 93.75 349 LEU A N 1
ATOM 2787 C CA . LEU A 1 349 ? 9.519 -5.976 -9.926 1.00 93.75 349 LEU A CA 1
ATOM 2788 C C . LEU A 1 349 ? 9.243 -7.326 -10.609 1.00 93.75 349 LEU A C 1
ATOM 2790 O O . LEU A 1 349 ? 8.492 -8.139 -10.072 1.00 93.75 349 LEU A O 1
ATOM 2794 N N . ALA A 1 350 ? 9.829 -7.575 -11.780 1.00 94.69 350 ALA A N 1
ATOM 2795 C CA . ALA A 1 350 ? 9.567 -8.758 -12.595 1.00 94.69 350 ALA A CA 1
ATOM 2796 C C . ALA A 1 350 ? 10.473 -9.954 -12.251 1.00 94.69 350 ALA A C 1
ATOM 2798 O O . ALA A 1 350 ? 9.976 -11.077 -12.221 1.00 94.69 350 ALA A O 1
ATOM 2799 N N . SER A 1 351 ? 11.754 -9.723 -11.949 1.00 94.50 351 SER A N 1
ATOM 2800 C CA . SER A 1 351 ? 12.773 -10.757 -11.707 1.00 94.50 351 SER A CA 1
ATOM 2801 C C . SER A 1 351 ? 13.176 -10.841 -10.232 1.00 94.50 351 SER A C 1
ATOM 2803 O O . SER A 1 351 ? 13.244 -9.824 -9.545 1.00 94.50 351 SER A O 1
ATOM 2805 N N . ASP A 1 352 ? 13.529 -12.037 -9.750 1.00 91.00 352 ASP A N 1
ATOM 2806 C CA . ASP A 1 352 ? 14.189 -12.193 -8.445 1.00 91.00 352 ASP A CA 1
ATOM 2807 C C . ASP A 1 352 ? 15.635 -11.666 -8.462 1.00 91.00 352 ASP A C 1
ATOM 2809 O O . ASP A 1 352 ? 16.083 -11.075 -7.479 1.00 91.00 352 ASP A O 1
ATOM 2813 N N . ILE A 1 353 ? 16.343 -11.802 -9.591 1.00 92.25 353 ILE A N 1
ATOM 2814 C CA . ILE A 1 353 ? 17.689 -11.241 -9.788 1.00 92.25 353 ILE A CA 1
ATOM 2815 C C . ILE A 1 353 ? 17.607 -9.714 -9.736 1.00 92.25 353 ILE A C 1
ATOM 2817 O O . ILE A 1 353 ? 18.352 -9.070 -8.998 1.00 92.25 353 ILE A O 1
ATOM 2821 N N . GLY A 1 354 ? 16.654 -9.132 -10.470 1.00 91.69 354 GLY A N 1
ATOM 2822 C CA . GLY A 1 354 ? 16.401 -7.694 -10.446 1.00 91.69 354 GLY A CA 1
ATOM 2823 C C . GLY A 1 354 ? 15.980 -7.187 -9.069 1.00 91.69 354 GLY A C 1
ATOM 2824 O O . GLY A 1 354 ? 16.459 -6.140 -8.631 1.00 91.69 354 GLY A O 1
ATOM 2825 N N . PHE A 1 355 ? 15.116 -7.927 -8.366 1.00 88.69 355 PHE A N 1
ATOM 2826 C CA . PHE A 1 355 ? 14.662 -7.575 -7.020 1.00 88.69 355 PHE A CA 1
ATOM 2827 C C . PHE A 1 355 ? 15.834 -7.475 -6.036 1.00 88.69 355 PHE A C 1
ATOM 2829 O O . PHE A 1 355 ? 15.936 -6.493 -5.303 1.00 88.69 355 PHE A O 1
ATOM 2836 N N . VAL A 1 356 ? 16.743 -8.457 -6.047 1.00 84.81 356 VAL A N 1
ATOM 2837 C CA . VAL A 1 356 ? 17.951 -8.457 -5.203 1.00 84.81 356 VAL A CA 1
ATOM 2838 C C . VAL A 1 356 ? 18.938 -7.359 -5.615 1.00 84.81 356 VAL A C 1
ATOM 2840 O O . VAL A 1 356 ? 19.591 -6.779 -4.751 1.00 84.81 356 VAL A O 1
ATOM 2843 N N . ALA A 1 357 ? 19.043 -7.054 -6.911 1.00 87.12 357 ALA A N 1
ATOM 2844 C CA . ALA A 1 357 ? 19.996 -6.076 -7.434 1.00 87.12 357 ALA A CA 1
ATOM 2845 C C . ALA A 1 357 ? 19.617 -4.609 -7.168 1.00 87.12 357 ALA A C 1
ATOM 2847 O O . ALA A 1 357 ? 20.515 -3.786 -6.995 1.00 87.12 357 ALA A O 1
ATOM 2848 N N . TYR A 1 358 ? 18.321 -4.270 -7.173 1.00 87.25 358 TYR A N 1
ATOM 2849 C CA . TYR A 1 358 ? 17.864 -2.872 -7.147 1.00 87.25 358 TYR A CA 1
ATOM 2850 C C . TYR A 1 358 ? 17.019 -2.470 -5.938 1.00 87.25 358 TYR A C 1
ATOM 2852 O O . TYR A 1 358 ? 16.809 -1.277 -5.734 1.00 87.25 358 TYR A O 1
ATOM 2860 N N . PHE A 1 359 ? 16.539 -3.406 -5.120 1.00 79.25 359 PHE A N 1
ATOM 2861 C CA . PHE A 1 359 ? 15.990 -3.047 -3.814 1.00 79.25 359 PHE A CA 1
ATOM 2862 C C . PHE A 1 359 ? 17.041 -3.229 -2.712 1.00 79.25 359 PHE A C 1
ATOM 2864 O O . PHE A 1 359 ? 17.868 -4.136 -2.800 1.00 79.25 359 PHE A O 1
ATOM 2871 N N . PRO A 1 360 ? 16.968 -2.473 -1.596 1.00 64.44 360 PRO A N 1
ATOM 2872 C CA . PRO A 1 360 ? 17.868 -2.624 -0.440 1.00 64.44 360 PRO A CA 1
ATOM 2873 C C . PRO A 1 360 ? 17.658 -3.942 0.344 1.00 64.44 360 PRO A C 1
ATOM 2875 O O . PRO A 1 360 ? 18.034 -4.064 1.506 1.00 64.44 360 PRO A O 1
ATOM 2878 N N . PHE A 1 361 ? 17.034 -4.944 -0.275 1.00 59.03 361 PHE A N 1
ATOM 2879 C CA . PHE A 1 361 ? 16.548 -6.172 0.340 1.00 59.03 361 PHE A CA 1
ATOM 2880 C C . PHE A 1 361 ? 17.565 -7.322 0.364 1.00 59.03 361 PHE A C 1
ATOM 2882 O O . PHE A 1 361 ? 17.177 -8.444 0.690 1.00 59.03 361 PHE A O 1
ATOM 2889 N N . ARG A 1 362 ? 18.854 -7.066 0.087 1.00 54.53 362 ARG A N 1
ATOM 2890 C CA . ARG A 1 362 ? 19.908 -8.103 0.034 1.00 54.53 362 ARG A CA 1
ATOM 2891 C C . ARG A 1 362 ? 19.999 -8.998 1.282 1.00 54.53 362 ARG A C 1
ATOM 2893 O O . ARG A 1 362 ? 20.328 -10.166 1.144 1.00 54.53 362 ARG A O 1
ATOM 2900 N N . HIS A 1 363 ? 19.613 -8.480 2.454 1.00 51.38 363 HIS A N 1
ATOM 2901 C CA . HIS A 1 363 ? 19.483 -9.237 3.714 1.00 51.38 363 HIS A CA 1
ATOM 2902 C C . HIS A 1 363 ? 18.059 -9.234 4.288 1.00 51.38 363 HIS A C 1
ATOM 2904 O O . HIS A 1 363 ? 17.843 -9.557 5.452 1.00 51.38 363 HIS A O 1
ATOM 2910 N N . PHE A 1 364 ? 17.053 -8.828 3.510 1.00 57.88 364 PHE A N 1
ATOM 2911 C CA . PHE A 1 364 ? 15.686 -8.698 4.019 1.00 57.88 364 PHE A CA 1
ATOM 2912 C C . PHE A 1 364 ? 14.947 -10.034 4.097 1.00 57.88 364 PHE A C 1
ATOM 2914 O O . PHE A 1 364 ? 14.099 -10.214 4.968 1.00 57.88 364 PHE A O 1
ATOM 2921 N N . ALA A 1 365 ? 15.295 -10.990 3.231 1.00 56.41 365 ALA A N 1
ATOM 2922 C CA . ALA A 1 365 ? 14.865 -12.374 3.398 1.00 56.41 365 ALA A CA 1
ATOM 2923 C C . ALA A 1 365 ? 15.413 -12.948 4.716 1.00 56.41 365 ALA A C 1
ATOM 2925 O O . ALA A 1 365 ? 14.642 -13.503 5.494 1.00 56.41 365 ALA A O 1
ATOM 2926 N N . ASP A 1 366 ? 16.696 -12.715 5.008 1.00 55.28 366 ASP A N 1
ATOM 2927 C CA . ASP A 1 366 ? 17.357 -13.141 6.249 1.00 55.28 366 ASP A CA 1
ATOM 2928 C C . ASP A 1 366 ? 16.746 -12.448 7.475 1.00 55.28 366 ASP A C 1
ATOM 2930 O O . ASP A 1 366 ? 16.428 -13.101 8.463 1.00 55.28 366 ASP A O 1
ATOM 2934 N N . TYR A 1 367 ? 16.488 -11.140 7.386 1.00 52.78 367 TYR A N 1
ATOM 2935 C CA . TYR A 1 367 ? 15.808 -10.343 8.408 1.00 52.78 367 TYR A CA 1
ATOM 2936 C C . TYR A 1 367 ? 14.388 -10.849 8.698 1.00 52.78 367 TYR A C 1
ATOM 2938 O O . TYR A 1 367 ? 14.023 -11.048 9.856 1.00 52.78 367 TYR A O 1
ATOM 2946 N N . LEU A 1 368 ? 13.572 -11.076 7.660 1.00 55.62 368 LEU A N 1
ATOM 2947 C CA . LEU A 1 368 ? 12.230 -11.629 7.837 1.00 55.62 368 LEU A CA 1
ATOM 2948 C C . LEU A 1 368 ? 12.302 -13.059 8.377 1.00 55.62 368 LEU A C 1
ATOM 2950 O O . LEU A 1 368 ? 11.500 -13.402 9.235 1.00 55.62 368 LEU A O 1
ATOM 2954 N N . SER A 1 369 ? 13.252 -13.877 7.923 1.00 57.25 369 SER A N 1
ATOM 2955 C CA . SER A 1 369 ? 13.471 -15.228 8.448 1.00 57.25 369 SER A CA 1
ATOM 2956 C C . SER A 1 369 ? 13.824 -15.189 9.940 1.00 57.25 369 SER A C 1
ATOM 2958 O O . SER A 1 369 ? 13.179 -15.865 10.737 1.00 57.25 369 SER A O 1
ATOM 2960 N N . ALA A 1 370 ? 14.742 -14.305 10.346 1.00 51.97 370 ALA A N 1
ATOM 2961 C CA . ALA A 1 370 ? 15.115 -14.077 11.740 1.00 51.97 370 ALA A CA 1
ATOM 2962 C C . ALA A 1 370 ? 13.933 -13.587 12.597 1.00 51.97 370 ALA A C 1
ATOM 2964 O O . ALA A 1 370 ? 13.768 -14.048 13.721 1.00 51.97 370 ALA A O 1
ATOM 2965 N N . LEU A 1 371 ? 13.055 -12.725 12.066 1.00 48.41 371 LEU A N 1
ATOM 2966 C CA . LEU A 1 371 ? 11.828 -12.307 12.763 1.00 48.41 371 LEU A CA 1
ATOM 2967 C C . LEU A 1 371 ? 10.806 -13.438 12.982 1.00 48.41 371 LEU A C 1
ATOM 2969 O O . LEU A 1 371 ? 9.952 -13.296 13.859 1.00 48.41 371 LEU A O 1
ATOM 2973 N N . HIS A 1 372 ? 10.862 -14.521 12.199 1.00 50.09 372 HIS A N 1
ATOM 2974 C CA . HIS A 1 372 ? 9.992 -15.698 12.339 1.00 50.09 372 HIS A CA 1
ATOM 2975 C C . HIS A 1 372 ? 10.703 -16.905 12.985 1.00 50.09 372 HIS A C 1
ATOM 2977 O O . HIS A 1 372 ? 10.074 -17.950 13.168 1.00 50.09 372 HIS A O 1
ATOM 2983 N N . ALA A 1 373 ? 11.993 -16.795 13.313 1.00 50.41 373 ALA A N 1
ATOM 2984 C CA . ALA A 1 373 ? 12.772 -17.878 13.901 1.00 50.41 373 ALA A CA 1
ATOM 2985 C C . ALA A 1 373 ? 12.463 -18.051 15.405 1.00 50.41 373 ALA A C 1
ATOM 2987 O O . ALA A 1 373 ? 12.226 -17.062 16.104 1.00 50.41 373 ALA A O 1
ATOM 2988 N N . PRO A 1 374 ? 12.473 -19.291 15.937 1.00 51.91 374 PRO A N 1
ATOM 2989 C CA . PRO A 1 374 ? 12.313 -19.530 17.369 1.00 51.91 374 PRO A CA 1
ATOM 2990 C C . PRO A 1 374 ? 13.451 -18.906 18.200 1.00 51.91 374 PRO A C 1
ATOM 2992 O O . PRO A 1 374 ? 14.556 -18.660 17.719 1.00 51.91 374 PRO A O 1
ATOM 2995 N N . HIS A 1 375 ? 13.145 -18.633 19.469 1.00 54.44 375 HIS A N 1
ATOM 2996 C CA . HIS A 1 375 ? 13.843 -17.669 20.331 1.00 54.44 375 HIS A CA 1
ATOM 2997 C C . HIS A 1 375 ? 15.213 -18.056 20.895 1.00 54.44 375 HIS A C 1
ATOM 2999 O O . HIS A 1 375 ? 15.751 -17.306 21.707 1.00 54.44 375 HIS A O 1
ATOM 3005 N N . ASP A 1 376 ? 15.778 -19.193 20.508 1.00 54.94 376 ASP A N 1
ATOM 3006 C CA . ASP A 1 376 ? 16.903 -19.764 21.251 1.00 54.94 376 ASP A CA 1
ATOM 3007 C C . ASP A 1 376 ? 18.248 -19.039 21.010 1.00 54.94 376 ASP A C 1
ATOM 3009 O O . ASP A 1 376 ? 19.201 -19.306 21.737 1.00 54.94 376 ASP A O 1
ATOM 3013 N N . ASP A 1 377 ? 18.320 -18.090 20.060 1.00 53.22 377 ASP A N 1
ATOM 3014 C CA . ASP A 1 377 ? 19.546 -17.334 19.740 1.00 53.22 377 ASP A CA 1
ATOM 3015 C C . ASP A 1 377 ? 19.310 -15.828 19.461 1.00 53.22 377 ASP A C 1
ATOM 3017 O O . ASP A 1 377 ? 19.478 -15.309 18.353 1.00 53.22 377 ASP A O 1
ATOM 3021 N N . THR A 1 378 ? 18.843 -15.099 20.480 1.00 53.97 378 THR A N 1
ATOM 3022 C CA . THR A 1 378 ? 18.479 -13.671 20.357 1.00 53.97 378 THR A CA 1
ATOM 3023 C C . THR A 1 378 ? 19.634 -12.735 19.981 1.00 53.97 378 THR A C 1
ATOM 3025 O O . THR A 1 378 ? 19.383 -11.714 19.338 1.00 53.97 378 THR A O 1
ATOM 3028 N N . ASP A 1 379 ? 20.877 -13.031 20.372 1.00 50.50 379 ASP A N 1
ATOM 3029 C CA . ASP A 1 379 ? 21.997 -12.090 20.210 1.00 50.50 379 ASP A CA 1
ATOM 3030 C C . ASP A 1 379 ? 22.522 -12.064 18.763 1.00 50.50 379 ASP A C 1
ATOM 3032 O O . ASP A 1 379 ? 22.748 -10.983 18.207 1.00 50.50 379 ASP A O 1
ATOM 3036 N N . GLU A 1 380 ? 22.625 -13.223 18.097 1.00 52.97 380 GLU A N 1
ATOM 3037 C CA . GLU A 1 380 ? 22.947 -13.273 16.664 1.00 52.97 380 GLU A CA 1
ATOM 3038 C C . GLU A 1 380 ? 21.817 -12.650 15.822 1.00 52.97 380 GLU A C 1
ATOM 3040 O O . GLU A 1 380 ? 22.077 -11.848 14.916 1.00 52.97 380 GLU A O 1
ATOM 3045 N N . GLN A 1 381 ? 20.554 -12.921 16.179 1.00 52.69 381 GLN A N 1
ATOM 3046 C CA . GLN A 1 381 ? 19.377 -12.328 15.532 1.00 52.69 381 GLN A CA 1
ATOM 3047 C C . GLN A 1 381 ? 19.369 -10.794 15.630 1.00 52.69 381 GLN A C 1
ATOM 3049 O O . GLN A 1 381 ? 19.135 -10.119 14.625 1.00 52.69 381 GLN A O 1
ATOM 3054 N N . VAL A 1 382 ? 19.679 -10.219 16.799 1.00 48.84 382 VAL A N 1
ATOM 3055 C CA . VAL A 1 382 ? 19.811 -8.760 16.971 1.00 48.84 382 VAL A CA 1
ATOM 3056 C C . VAL A 1 382 ? 20.952 -8.203 16.111 1.00 48.84 382 VAL A C 1
ATOM 3058 O O . VAL A 1 382 ? 20.779 -7.164 15.473 1.00 48.84 382 VAL A O 1
ATOM 3061 N N . GLY A 1 383 ? 22.082 -8.909 16.002 1.00 52.53 383 GLY A N 1
ATOM 3062 C CA . GLY A 1 383 ? 23.191 -8.527 15.119 1.00 52.53 383 GLY A CA 1
ATOM 3063 C C . GLY A 1 383 ? 22.848 -8.553 13.620 1.00 52.53 383 GLY A C 1
ATOM 3064 O O . GLY A 1 383 ? 23.382 -7.750 12.850 1.00 52.53 383 GLY A O 1
ATOM 3065 N N . ILE A 1 384 ? 21.952 -9.442 13.183 1.00 52.69 384 ILE A N 1
ATOM 3066 C CA . ILE A 1 384 ? 21.416 -9.474 11.808 1.00 52.69 384 ILE A CA 1
ATOM 3067 C C . ILE A 1 384 ? 20.401 -8.339 11.602 1.00 52.69 384 ILE A C 1
ATOM 3069 O O . ILE A 1 384 ? 20.478 -7.613 10.610 1.00 52.69 384 ILE A O 1
ATOM 3073 N N . ILE A 1 385 ? 19.500 -8.126 12.566 1.00 50.94 385 ILE A N 1
ATOM 3074 C CA . ILE A 1 385 ? 18.490 -7.056 12.557 1.00 50.94 385 ILE A CA 1
ATOM 3075 C C . ILE A 1 385 ? 19.137 -5.669 12.464 1.00 50.94 385 ILE A C 1
ATOM 3077 O O . ILE A 1 385 ? 18.734 -4.861 11.626 1.00 50.94 385 ILE A O 1
ATOM 3081 N N . ILE A 1 386 ? 20.163 -5.403 13.278 1.00 48.78 386 ILE A N 1
ATOM 3082 C CA . ILE A 1 386 ? 20.883 -4.123 13.284 1.00 48.78 386 ILE A CA 1
ATOM 3083 C C . ILE A 1 386 ? 21.651 -3.922 11.972 1.00 48.78 386 ILE A C 1
ATOM 3085 O O . ILE A 1 386 ? 21.581 -2.835 11.405 1.00 48.78 386 ILE A O 1
ATOM 3089 N N . ARG A 1 387 ? 22.323 -4.952 11.435 1.00 52.78 387 ARG A N 1
ATOM 3090 C CA . ARG A 1 387 ? 23.001 -4.850 10.127 1.00 52.78 387 ARG A CA 1
ATOM 3091 C C . ARG A 1 387 ? 22.019 -4.568 8.991 1.00 52.78 387 ARG A C 1
ATOM 3093 O O . ARG A 1 387 ? 22.260 -3.652 8.209 1.00 52.78 387 ARG A O 1
ATOM 3100 N N . GLY A 1 388 ? 20.893 -5.281 8.941 1.00 52.81 388 GLY A N 1
ATOM 3101 C CA . GLY A 1 388 ? 19.839 -5.049 7.951 1.00 52.81 388 GLY A CA 1
ATOM 3102 C C . GLY A 1 388 ? 19.280 -3.624 8.009 1.00 52.81 388 GLY A C 1
ATOM 3103 O O . GLY A 1 388 ? 19.176 -2.966 6.977 1.00 52.81 388 GLY A O 1
ATOM 3104 N N . LEU A 1 389 ? 18.986 -3.113 9.210 1.00 50.34 389 LEU A N 1
ATOM 3105 C CA . LEU A 1 389 ? 18.518 -1.735 9.402 1.00 50.34 389 LEU A CA 1
ATOM 3106 C C . LEU A 1 389 ? 19.588 -0.694 9.043 1.00 50.34 389 LEU A C 1
ATOM 3108 O O . LEU A 1 389 ? 19.267 0.280 8.366 1.00 50.34 389 LEU A O 1
ATOM 3112 N N . ASN A 1 390 ? 20.847 -0.898 9.436 1.00 46.72 390 ASN A N 1
ATOM 3113 C CA . ASN A 1 390 ? 21.939 0.030 9.132 1.00 46.72 390 ASN A CA 1
ATOM 3114 C C . ASN A 1 390 ? 22.183 0.142 7.621 1.00 46.72 390 ASN A C 1
ATOM 3116 O O . ASN A 1 390 ? 22.230 1.257 7.111 1.00 46.72 390 ASN A O 1
ATOM 3120 N N . VAL A 1 391 ? 22.237 -0.983 6.896 1.00 52.50 391 VAL A N 1
ATOM 3121 C CA . VAL A 1 391 ? 22.357 -1.020 5.422 1.00 52.50 391 VAL A CA 1
ATOM 3122 C C . VAL A 1 391 ? 21.184 -0.308 4.736 1.00 52.50 391 VAL A C 1
ATOM 3124 O O . VAL A 1 391 ? 21.353 0.383 3.729 1.00 52.50 391 VAL A O 1
ATOM 3127 N N . LEU A 1 392 ? 19.977 -0.451 5.282 1.00 48.97 392 LEU A N 1
ATOM 3128 C CA . LEU A 1 392 ? 18.765 0.154 4.733 1.00 48.97 392 LEU A CA 1
ATOM 3129 C C . LEU A 1 392 ? 18.698 1.668 5.006 1.00 48.97 392 LEU A C 1
ATOM 3131 O O . LEU A 1 392 ? 18.208 2.433 4.175 1.00 48.97 392 LEU A O 1
ATOM 3135 N N . LEU A 1 393 ? 19.245 2.117 6.139 1.00 47.31 393 LEU A N 1
ATOM 3136 C CA . LEU A 1 393 ? 19.372 3.530 6.501 1.00 47.31 393 LEU A CA 1
ATOM 3137 C C . LEU A 1 393 ? 20.537 4.232 5.781 1.00 47.31 393 LEU A C 1
ATOM 3139 O O . LEU A 1 393 ? 20.385 5.402 5.421 1.00 47.31 393 LEU A O 1
ATOM 3143 N N . SER A 1 394 ? 21.650 3.532 5.525 1.00 49.66 394 SER A N 1
ATOM 3144 C CA . SER A 1 394 ? 22.835 4.038 4.810 1.00 49.66 394 SER A CA 1
ATOM 3145 C C . SER A 1 394 ? 22.676 4.082 3.284 1.00 49.66 394 SER A C 1
ATOM 3147 O O . SER A 1 394 ? 23.533 4.628 2.585 1.00 49.66 394 SER A O 1
ATOM 3149 N N . GLY A 1 395 ? 21.589 3.513 2.750 1.00 47.53 395 GLY A N 1
ATOM 3150 C CA . GLY A 1 395 ? 21.342 3.433 1.309 1.00 47.53 395 GLY A CA 1
ATOM 3151 C C . GLY A 1 395 ? 22.250 2.422 0.606 1.00 47.53 395 GLY A C 1
ATOM 3152 O O . GLY A 1 395 ? 22.773 2.710 -0.466 1.00 47.53 395 GLY A O 1
ATOM 3153 N N . GLY A 1 396 ? 22.485 1.261 1.225 1.00 45.78 396 GLY A N 1
ATOM 3154 C CA . GLY A 1 396 ? 23.282 0.170 0.656 1.00 45.78 396 GLY A CA 1
ATOM 3155 C C . GLY A 1 396 ? 24.796 0.294 0.857 1.00 45.78 396 GLY A C 1
ATOM 3156 O O . GLY A 1 396 ? 25.522 -0.652 0.536 1.00 45.78 396 GLY A O 1
ATOM 3157 N N . ARG A 1 397 ? 25.273 1.419 1.408 1.00 41.91 397 ARG A N 1
ATOM 3158 C CA . ARG A 1 397 ? 26.681 1.621 1.772 1.00 41.91 397 ARG A CA 1
ATOM 3159 C C . ARG A 1 397 ? 27.003 0.829 3.034 1.00 41.91 397 ARG A C 1
ATOM 3161 O O . ARG A 1 397 ? 26.409 1.070 4.082 1.00 41.91 397 ARG A O 1
ATOM 3168 N N . GLU A 1 398 ? 27.913 -0.122 2.915 1.00 43.25 398 GLU A N 1
ATOM 3169 C CA . GLU A 1 398 ? 28.583 -0.705 4.074 1.00 43.25 398 GLU A CA 1
ATOM 3170 C C . GLU A 1 398 ? 29.731 0.233 4.458 1.00 43.25 398 GLU A C 1
ATOM 3172 O O . GLU A 1 398 ? 30.501 0.651 3.593 1.00 43.25 398 GLU A O 1
ATOM 3177 N N . ASP A 1 399 ? 29.774 0.623 5.731 1.00 41.94 399 ASP A N 1
ATOM 3178 C CA . ASP A 1 399 ? 30.983 1.176 6.333 1.00 41.94 399 ASP A CA 1
ATOM 3179 C C . ASP A 1 399 ? 31.884 -0.029 6.667 1.00 41.94 399 ASP A C 1
ATOM 3181 O O . ASP A 1 399 ? 31.449 -0.910 7.417 1.00 41.94 399 ASP A O 1
ATOM 3185 N N . ASP A 1 400 ? 33.078 -0.081 6.062 1.00 37.53 400 ASP A N 1
ATOM 3186 C CA . ASP A 1 400 ? 34.121 -1.106 6.289 1.00 37.53 400 ASP A CA 1
ATOM 3187 C C . ASP A 1 400 ? 34.714 -1.052 7.719 1.00 37.53 400 ASP A C 1
ATOM 3189 O O . ASP A 1 400 ? 34.994 0.070 8.210 1.00 37.53 400 ASP A O 1
#

Mean predicted aligned error: 13.95 Å

Secondary structure (DSSP, 8-state):
-PPPTTHHHHSS-------------TT-PPP----SHHHHHHHHHHSTT-EEEEE--TTSSHHHHHHHHHHHTT--HHHHHHHHTTTSEEETTEEEES-GGGS---HHHHHHHHHHHH-TT-EEEEE--HHHHHHHHHTSSSSS--TTEEEEESTT--TTSHHHHHHHHHHHHTSGGG-SPPPTTSHHHHHHHHHHSHHHHHHHHHHHHHHHHTT-PPPHHHHHHHHHHHHHTT--HHHHTT--HHHHGGGSHHHHTTSPPTT--TT-TTSS-HHHHHHHHHT-GGG---HHHHHHHHH-GGGSSSPPPHHHHHHHHHHSSPPTT--SHHHHHHHHHHHHHHHHHHHHHH-HHHHHHHSS-TTHHHHHHHHHS-GGGHHHHHHHHHHHHHHHHTTSPPP-

Solvent-accessible surface area (backbone atoms only — not comparable to full-atom values): 22828 Å² total; per-residue (Å²): 135,86,78,49,80,56,45,80,70,50,76,53,59,80,51,45,29,65,50,82,87,84,93,74,68,100,82,67,56,81,67,71,50,89,47,73,40,69,56,56,56,50,51,48,66,78,38,68,29,40,17,39,37,35,29,21,62,99,45,37,8,51,56,47,40,49,48,52,51,35,56,73,70,72,46,61,62,70,57,45,56,62,26,44,85,72,79,23,26,79,55,96,59,38,35,41,31,68,53,58,66,83,51,83,86,41,76,65,56,50,52,50,48,52,50,54,47,65,40,75,63,24,44,24,40,35,20,30,36,53,71,54,45,50,57,51,30,66,71,35,87,69,64,53,77,56,94,50,48,47,72,43,44,39,40,64,35,70,67,75,46,71,65,54,35,50,42,52,49,49,22,64,77,70,20,56,73,61,75,64,86,71,52,84,85,40,56,46,41,46,22,49,54,51,58,64,36,68,65,35,36,48,48,54,49,58,58,72,42,52,45,48,77,72,75,45,68,58,35,68,63,48,52,50,49,43,53,52,34,16,31,42,53,79,50,52,75,79,52,58,77,67,58,52,70,95,55,46,58,63,40,33,38,59,36,25,65,56,47,82,62,92,90,71,57,94,92,54,97,84,58,68,51,62,71,57,55,53,55,35,53,77,64,33,25,47,81,45,82,41,74,71,60,53,47,40,61,72,78,37,49,92,72,50,102,51,87,67,56,69,56,57,53,51,42,57,69,64,44,69,55,84,54,100,82,61,87,49,70,63,66,52,49,54,38,45,55,51,48,48,30,54,51,36,22,39,35,30,47,70,32,71,69,30,27,49,59,30,38,83,44,77,48,44,65,58,40,54,48,52,73,71,49,80,80,89,55,60,68,64,44,50,56,47,46,51,50,47,50,50,31,55,72,55,72,67,51,78,86,131

Nearest PDB structures (foldseek):
  6olj-assembly1_C  TM=5.255E-01  e=1.529E+00  Geobacter metallireducens GS-15
  7tjk-assembly1_D  TM=3.311E-01  e=1.234E-01  Saccharomyces cerevisiae
  7rzy-assembly1_6  TM=3.856E-01  e=4.344E-01  Vibrio cholerae
  3nwj-assembly3_B  TM=2.444E-01  e=8.788E-01  Arabidopsis thaliana
  2br5-assembly1_D  TM=2.721E-01  e=6.923E+00  Streptomyces clavuligerus

pLDDT: mean 70.67, std 19.98, range [20.62, 96.69]

Foldseek 3Di:
DDAAPVCVLVVADFWAWDDDDDDDPPPFDDFTFGTPLVVVLVVLVVAQFFEEEEEEDRTQHQQVSVVVSCVVVVHDPVQQVVCLVVLTDDDDLETDNRELPVDDPDPVSLVVLLCNNRDTRGYHYHYYYPVSVQVSLCSDVVSHRPPRYHYHYRQQHDCPDPVSLVRLLCSLLVPSRCVDPDDCPFQLNQQSVQCVPPLLVVLLSLLQCVCVLVVHGDHSVLVSQLSNCLSQVPDDSVVRVVDDLLRSLCNHNLNSQQDARDPDDPPDPNGSPVVNNVSSVVQQLLPADDPVVLVCVQPPVCPDPFHDDPSLVVLSVPLCDDDPPCPDCVSSVVSSSVSSSSSLSCCCSGDPVSVCRRGLCVCVVVLVCLSVDDDPDVPVNVVSSVVSVVCNVVVNDDDD

Radius of gyration: 25.17 Å; Cα contacts (8 Å, |Δi|>4): 491; chains: 1; bounding box: 66×40×75 Å

Sequence (400 aa):
MTVHPSDVLQGYRIGSRQAVVELQQAEYPAIHIDFKVLGLIHDIQQRPGQAVILTGTAGDGKTYLAYQLVEHLGLDKAVVLKAQHLGGYDQDGVYIDLDLSAGALTDERVRRLHTVLTTPGRLTLVCANEGKLNELIERFTPSTIPPRVIVINLSRRAIISPEAWNQVLQGVLNGRLWQTPLQANELVAWNRNSLQDPQIAERVRRYLLLPYLLGEPITVRETLSFLAYALGSGLSAAQSSRISPGLRIRHLLFNTLFSEPEGYEHGGRATPSEKLLYWLYRFDPADQASPEIDLKLLVELDQLDVVPPPDLLEMWRNDLLVRGNEQTDTEYRVRLARYMRYARRWYALASDIGFVAYFPFRHFADYLSALHAPHDDTDEQVGIIIRGLNVLLSGGREDD